Protein AF-0000000070361205 (afdb_homodimer)

Organism: Tetrahymena thermophila (strain SB210) (NCBI:txid312017)

Structure (mmCIF, N/CA/C/O backbone):
data_AF-0000000070361205-model_v1
#
loop_
_entity.id
_entity.type
_entity.pdbx_description
1 polymer 'TRAF-type zinc finger protein'
#
loop_
_atom_site.group_PDB
_atom_site.id
_atom_site.type_symbol
_atom_site.label_atom_id
_atom_site.label_alt_id
_atom_site.label_comp_id
_atom_site.label_asym_id
_atom_site.label_entity_id
_atom_site.label_seq_id
_atom_site.pdbx_PDB_ins_code
_atom_site.Cartn_x
_atom_site.Cartn_y
_atom_site.Cartn_z
_atom_site.occupancy
_atom_site.B_iso_or_equiv
_atom_site.auth_seq_id
_atom_site.auth_comp_id
_atom_site.auth_asym_id
_atom_site.auth_atom_id
_atom_site.pdbx_PDB_model_num
ATOM 1 N N . MET A 1 1 ? -2.641 -31.766 -10.156 1 40.12 1 MET A N 1
ATOM 2 C CA . MET A 1 1 ? -2.156 -31.125 -8.93 1 40.12 1 MET A CA 1
ATOM 3 C C . MET A 1 1 ? -1.84 -29.656 -9.172 1 40.12 1 MET A C 1
ATOM 5 O O . MET A 1 1 ? -1.052 -29.312 -10.062 1 40.12 1 MET A O 1
ATOM 9 N N . GLU A 1 2 ? -2.77 -28.844 -9.016 1 46.19 2 GLU A N 1
ATOM 10 C CA . GLU A 1 2 ? -2.561 -27.406 -9.242 1 46.19 2 GLU A CA 1
ATOM 11 C C . GLU A 1 2 ? -1.218 -26.953 -8.68 1 46.19 2 GLU A C 1
ATOM 13 O O . GLU A 1 2 ? -0.897 -27.234 -7.523 1 46.19 2 GLU A O 1
ATOM 18 N N . LEU A 1 3 ? -0.174 -26.969 -9.547 1 60.06 3 LEU A N 1
ATOM 19 C CA . LEU A 1 3 ? 1.204 -26.656 -9.172 1 60.06 3 LEU A CA 1
ATOM 20 C C . LEU A 1 3 ? 1.266 -25.438 -8.258 1 60.06 3 LEU A C 1
ATOM 22 O O . LEU A 1 3 ? 0.808 -24.359 -8.625 1 60.06 3 LEU A O 1
ATOM 26 N N . HIS A 1 4 ? 1.16 -25.766 -6.902 1 80.56 4 HIS A N 1
ATOM 27 C CA . HIS A 1 4 ? 1.252 -24.812 -5.805 1 80.56 4 HIS A CA 1
ATOM 28 C C . HIS A 1 4 ? 2.666 -24.25 -5.672 1 80.56 4 HIS A C 1
ATOM 30 O O . HIS A 1 4 ? 3.633 -25.016 -5.613 1 80.56 4 HIS A O 1
ATOM 36 N N . ILE A 1 5 ? 2.861 -23.047 -6.059 1 91.19 5 ILE A N 1
ATOM 37 C CA . ILE A 1 5 ? 4.141 -22.375 -5.836 1 91.19 5 ILE A CA 1
ATOM 38 C C . ILE A 1 5 ? 4.367 -22.188 -4.34 1 91.19 5 ILE A C 1
ATOM 40 O O . ILE A 1 5 ? 3.52 -21.625 -3.643 1 91.19 5 ILE A O 1
ATOM 44 N N . PRO A 1 6 ? 5.453 -22.828 -3.859 1 94.19 6 PRO A N 1
ATOM 45 C CA . PRO A 1 6 ? 5.742 -22.656 -2.434 1 94.19 6 PRO A CA 1
ATOM 46 C C . PRO A 1 6 ? 5.953 -21.188 -2.051 1 94.19 6 PRO A C 1
ATOM 48 O O . PRO A 1 6 ? 6.23 -20.359 -2.916 1 94.19 6 PRO A O 1
ATOM 51 N N . PRO A 1 7 ? 5.723 -20.922 -0.756 1 95.44 7 PRO A N 1
ATOM 52 C CA . PRO A 1 7 ? 6 -19.562 -0.292 1 95.44 7 PRO A CA 1
ATOM 53 C C . PRO A 1 7 ? 7.445 -19.141 -0.546 1 95.44 7 PRO A C 1
ATOM 55 O O . PRO A 1 7 ? 8.359 -19.969 -0.451 1 95.44 7 PRO A O 1
ATOM 58 N N . ILE A 1 8 ? 7.598 -17.938 -0.878 1 97.62 8 ILE A N 1
ATOM 59 C CA . ILE A 1 8 ? 8.922 -17.391 -1.169 1 97.62 8 ILE A CA 1
ATOM 60 C C . ILE A 1 8 ? 9.438 -16.625 0.044 1 97.62 8 ILE A C 1
ATOM 62 O O . ILE A 1 8 ? 8.922 -15.555 0.38 1 97.62 8 ILE A O 1
ATOM 66 N N . PRO A 1 9 ? 10.492 -17.062 0.649 1 97.38 9 PRO A N 1
ATOM 67 C CA . PRO A 1 9 ? 11 -16.391 1.85 1 97.38 9 PRO A CA 1
ATOM 68 C C . PRO A 1 9 ? 11.656 -15.047 1.543 1 97.38 9 PRO A C 1
ATOM 70 O O . PRO A 1 9 ? 12.07 -14.805 0.405 1 97.38 9 PRO A O 1
ATOM 73 N N . GLN A 1 10 ? 11.711 -14.25 2.559 1 97.38 10 GLN A N 1
ATOM 74 C CA . GLN A 1 10 ? 12.25 -12.898 2.453 1 97.38 10 GLN A CA 1
ATOM 75 C C . GLN A 1 10 ? 13.68 -12.922 1.905 1 97.38 10 GLN A C 1
ATOM 77 O O . GLN A 1 10 ? 14.07 -12.039 1.144 1 97.38 10 GLN A O 1
ATOM 82 N N . GLU A 1 11 ? 14.484 -13.945 2.176 1 96.88 11 GLU A N 1
ATOM 83 C CA . GLU A 1 11 ? 15.898 -14.055 1.81 1 96.88 11 GLU A CA 1
ATOM 84 C C . GLU A 1 11 ? 16.062 -14.195 0.301 1 96.88 11 GLU A C 1
ATOM 86 O O . GLU A 1 11 ? 17.156 -13.961 -0.234 1 96.88 11 GLU A O 1
ATOM 91 N N . ARG A 1 12 ? 14.992 -14.539 -0.393 1 98 12 ARG A N 1
ATOM 92 C CA . ARG A 1 12 ? 15.062 -14.766 -1.833 1 98 12 ARG A CA 1
ATOM 93 C C . ARG A 1 12 ? 14.617 -13.523 -2.604 1 98 12 ARG A C 1
ATOM 95 O O . ARG A 1 12 ? 14.672 -13.5 -3.836 1 98 12 ARG A O 1
ATOM 102 N N . LEU A 1 13 ? 14.203 -12.5 -1.848 1 98.12 13 LEU A N 1
ATOM 103 C CA . LEU A 1 13 ? 13.781 -11.258 -2.477 1 98.12 13 LEU A CA 1
ATOM 104 C C . LEU A 1 13 ? 14.977 -10.344 -2.736 1 98.12 13 LEU A C 1
ATOM 106 O O . LEU A 1 13 ? 15.875 -10.234 -1.898 1 98.12 13 LEU A O 1
ATOM 110 N N . VAL A 1 14 ? 15.008 -9.82 -3.953 1 98.06 14 VAL A N 1
ATOM 111 C CA . VAL A 1 14 ? 16.094 -8.945 -4.379 1 98.06 14 VAL A CA 1
ATOM 112 C C . VAL A 1 14 ? 15.555 -7.527 -4.59 1 98.06 14 VAL A C 1
ATOM 114 O O . VAL A 1 14 ? 14.609 -7.32 -5.352 1 98.06 14 VAL A O 1
ATOM 117 N N . GLY A 1 15 ? 16.141 -6.559 -3.945 1 95.94 15 GLY A N 1
ATOM 118 C CA . GLY A 1 15 ? 15.727 -5.164 -3.986 1 95.94 15 GLY A CA 1
ATOM 119 C C . GLY A 1 15 ? 16.109 -4.395 -2.734 1 95.94 15 GLY A C 1
ATOM 120 O O . GLY A 1 15 ? 17.031 -4.785 -2.012 1 95.94 15 GLY A O 1
ATOM 121 N N . ASP A 1 16 ? 15.469 -3.256 -2.551 1 95.31 16 ASP A N 1
ATOM 122 C CA . ASP A 1 16 ? 15.727 -2.453 -1.358 1 95.31 16 ASP A CA 1
ATOM 123 C C . ASP A 1 16 ? 15.297 -3.195 -0.095 1 95.31 16 ASP A C 1
ATOM 125 O O . ASP A 1 16 ? 14.133 -3.594 0.032 1 95.31 16 ASP A O 1
ATOM 129 N N . LYS A 1 17 ? 16.219 -3.348 0.811 1 96.06 17 LYS A N 1
ATOM 130 C CA . LYS A 1 17 ? 15.984 -4.141 2.014 1 96.06 17 LYS A CA 1
ATOM 131 C C . LYS A 1 17 ? 14.867 -3.531 2.859 1 96.06 17 LYS A C 1
ATOM 133 O O . LYS A 1 17 ? 14.055 -4.258 3.438 1 96.06 17 LYS A O 1
ATOM 138 N N . ASN A 1 18 ? 14.836 -2.238 2.945 1 95.81 18 ASN A N 1
ATOM 139 C CA . ASN A 1 18 ? 13.812 -1.572 3.74 1 95.81 18 ASN A CA 1
ATOM 140 C C . ASN A 1 18 ? 12.43 -1.726 3.111 1 95.81 18 ASN A C 1
ATOM 142 O O . ASN A 1 18 ? 11.43 -1.844 3.822 1 95.81 18 ASN A O 1
ATOM 146 N N . LEU A 1 19 ? 12.406 -1.704 1.869 1 96.94 19 LEU A N 1
ATOM 147 C CA . LEU A 1 19 ? 11.148 -1.921 1.151 1 96.94 19 LEU A CA 1
ATOM 148 C C . LEU A 1 19 ? 10.672 -3.359 1.318 1 96.94 19 LEU A C 1
ATOM 150 O O . LEU A 1 19 ? 9.484 -3.6 1.551 1 96.94 19 LEU A O 1
ATOM 154 N N . ILE A 1 20 ? 11.578 -4.316 1.223 1 97.56 20 ILE A N 1
ATOM 155 C CA . ILE A 1 20 ? 11.273 -5.742 1.325 1 97.56 20 ILE A CA 1
ATOM 156 C C . ILE A 1 20 ? 10.609 -6.031 2.67 1 97.56 20 ILE A C 1
ATOM 158 O O . ILE A 1 20 ? 9.641 -6.789 2.738 1 97.56 20 ILE A O 1
ATOM 162 N N . LYS A 1 21 ? 11 -5.371 3.68 1 97 21 LYS A N 1
ATOM 163 C CA . LYS A 1 21 ? 10.461 -5.578 5.02 1 97 21 LYS A CA 1
ATOM 164 C C . LYS A 1 21 ? 8.992 -5.176 5.09 1 97 21 LYS A C 1
ATOM 166 O O . LYS A 1 21 ? 8.258 -5.629 5.969 1 97 21 LYS A O 1
ATOM 171 N N . LYS A 1 22 ? 8.594 -4.344 4.145 1 96.44 22 LYS A N 1
ATOM 172 C CA . LYS A 1 22 ? 7.238 -3.805 4.191 1 96.44 22 LYS A CA 1
ATOM 173 C C . LYS A 1 22 ? 6.281 -4.652 3.359 1 96.44 22 LYS A C 1
ATOM 175 O O . LYS A 1 22 ? 5.062 -4.461 3.416 1 96.44 22 LYS A O 1
ATOM 180 N N . ILE A 1 23 ? 6.828 -5.617 2.592 1 97.25 23 ILE A N 1
ATOM 181 C CA . ILE A 1 23 ? 5.969 -6.324 1.646 1 97.25 23 ILE A CA 1
ATOM 182 C C . ILE A 1 23 ? 5.992 -7.82 1.951 1 97.25 23 ILE A C 1
ATOM 184 O O . ILE A 1 23 ? 5.953 -8.648 1.036 1 97.25 23 ILE A O 1
ATOM 188 N N . VAL A 1 24 ? 6.168 -8.172 3.129 1 97.75 24 VAL A N 1
ATOM 189 C CA . VAL A 1 24 ? 6.121 -9.562 3.578 1 97.75 24 VAL A CA 1
ATOM 190 C C . VAL A 1 24 ? 4.969 -9.75 4.562 1 97.75 24 VAL A C 1
ATOM 192 O O . VAL A 1 24 ? 4.664 -8.844 5.352 1 97.75 24 VAL A O 1
ATOM 195 N N . CYS A 1 25 ? 4.367 -10.844 4.48 1 96.75 25 CYS A N 1
ATOM 196 C CA . CYS A 1 25 ? 3.283 -11.195 5.391 1 96.75 25 CYS A CA 1
ATOM 197 C C . CYS A 1 25 ? 3.795 -11.336 6.82 1 96.75 25 CYS A C 1
ATOM 199 O O . CYS A 1 25 ? 4.746 -12.078 7.074 1 96.75 25 CYS A O 1
ATOM 201 N N . PRO A 1 26 ? 3.133 -10.68 7.734 1 95.25 26 PRO A N 1
ATOM 202 C CA . PRO A 1 26 ? 3.598 -10.742 9.125 1 95.25 26 PRO A CA 1
ATOM 203 C C . PRO A 1 26 ? 3.428 -12.133 9.734 1 95.25 26 PRO A C 1
ATOM 205 O O . PRO A 1 26 ? 4.059 -12.445 10.742 1 95.25 26 PRO A O 1
ATOM 208 N N . LEU A 1 27 ? 2.65 -12.953 9.25 1 94 27 LEU A N 1
ATOM 209 C CA . LEU A 1 27 ? 2.381 -14.266 9.828 1 94 27 LEU A CA 1
ATOM 210 C C . LEU A 1 27 ? 3.406 -15.289 9.352 1 94 27 LEU A C 1
ATOM 212 O O . LEU A 1 27 ? 3.932 -16.062 10.148 1 94 27 LEU A O 1
ATOM 216 N N . CYS A 1 28 ? 3.73 -15.336 8.094 1 95.12 28 CYS A N 1
ATOM 217 C CA . CYS A 1 28 ? 4.602 -16.375 7.562 1 95.12 28 CYS A CA 1
ATOM 218 C C . CYS A 1 28 ? 5.973 -15.812 7.207 1 95.12 28 CYS A C 1
ATOM 220 O O . CYS A 1 28 ? 6.906 -16.562 6.93 1 95.12 28 CYS A O 1
ATOM 222 N N . THR A 1 29 ? 6.125 -14.562 7.082 1 95.88 29 THR A N 1
ATOM 223 C CA . THR A 1 29 ? 7.367 -13.852 6.805 1 95.88 29 THR A CA 1
ATOM 224 C C . THR A 1 29 ? 7.82 -14.102 5.367 1 95.88 29 THR A C 1
ATOM 226 O O . THR A 1 29 ? 9.008 -14 5.062 1 95.88 29 THR A O 1
ATOM 229 N N . CYS A 1 30 ? 6.93 -14.445 4.461 1 97.88 30 CYS A N 1
ATOM 230 C CA . CYS A 1 30 ? 7.152 -14.586 3.025 1 97.88 30 CYS A CA 1
ATOM 231 C C . CYS A 1 30 ? 6.48 -13.453 2.26 1 97.88 30 CYS A C 1
ATOM 233 O O . CYS A 1 30 ? 5.633 -12.742 2.807 1 97.88 30 CYS A O 1
ATOM 235 N N . ILE A 1 31 ? 6.949 -13.32 1.034 1 97.88 31 ILE A N 1
ATOM 236 C CA . ILE A 1 31 ? 6.301 -12.328 0.186 1 97.88 31 ILE A CA 1
ATOM 237 C C . ILE A 1 31 ? 4.801 -12.617 0.108 1 97.88 31 ILE A C 1
ATOM 239 O O . ILE A 1 31 ? 4.391 -13.781 0.064 1 97.88 31 ILE A O 1
ATOM 243 N N . PHE A 1 32 ? 4.051 -11.547 0.081 1 97 32 PHE A N 1
ATOM 244 C CA . PHE A 1 32 ? 2.598 -11.695 0.065 1 97 32 PHE A CA 1
ATOM 245 C C . PHE A 1 32 ? 2.154 -12.578 -1.09 1 97 32 PHE A C 1
ATOM 247 O O . PHE A 1 32 ? 2.59 -12.391 -2.229 1 97 32 PHE A O 1
ATOM 254 N N . LYS A 1 33 ? 1.31 -13.539 -0.771 1 93.5 33 LYS A N 1
ATOM 255 C CA . LYS A 1 33 ? 0.659 -14.398 -1.758 1 93.5 33 LYS A CA 1
ATOM 256 C C . LYS A 1 33 ? -0.86 -14.328 -1.627 1 93.5 33 LYS A C 1
ATOM 258 O O . LYS A 1 33 ? -1.42 -14.75 -0.612 1 93.5 33 LYS A O 1
ATOM 263 N N . GLN A 1 34 ? -1.479 -13.789 -2.658 1 93.5 34 GLN A N 1
ATOM 264 C CA . GLN A 1 34 ? -2.926 -13.594 -2.637 1 93.5 34 GLN A CA 1
ATOM 265 C C . GLN A 1 34 ? -3.369 -12.898 -1.354 1 93.5 34 GLN A C 1
ATOM 267 O O . GLN A 1 34 ? -4.188 -13.43 -0.601 1 93.5 34 GLN A O 1
ATOM 272 N N . PRO A 1 35 ? -2.871 -11.734 -1.174 1 95.38 35 PRO A N 1
ATOM 273 C CA . PRO A 1 35 ? -3.115 -11.031 0.087 1 95.38 35 PRO A CA 1
ATOM 274 C C . PRO A 1 35 ? -4.562 -10.562 0.23 1 95.38 35 PRO A C 1
ATOM 276 O O . PRO A 1 35 ? -5.195 -10.188 -0.761 1 95.38 35 PRO A O 1
ATOM 279 N N . LEU A 1 36 ? -5.051 -10.625 1.433 1 94.38 36 LEU A N 1
ATOM 280 C CA . LEU A 1 36 ? -6.34 -10.047 1.814 1 94.38 36 LEU A CA 1
ATOM 281 C C . LEU A 1 36 ? -6.164 -9.008 2.916 1 94.38 36 LEU A C 1
ATOM 283 O O . LEU A 1 36 ? -5.238 -9.109 3.725 1 94.38 36 LEU A O 1
ATOM 287 N N . MET A 1 37 ? -7.07 -8.078 2.873 1 95.69 37 MET A N 1
ATOM 288 C CA . MET A 1 37 ? -6.953 -6.953 3.799 1 95.69 37 MET A CA 1
ATOM 289 C C . MET A 1 37 ? -8.172 -6.867 4.711 1 95.69 37 MET A C 1
ATOM 291 O O . MET A 1 37 ? -9.305 -7.059 4.262 1 95.69 37 MET A O 1
ATOM 295 N N . CYS A 1 38 ? -7.941 -6.617 5.914 1 94.19 38 CYS A N 1
ATOM 296 C CA . CYS A 1 38 ? -9.016 -6.348 6.871 1 94.19 38 CYS A CA 1
ATOM 297 C C . CYS A 1 38 ? -9.617 -4.969 6.637 1 94.19 38 CYS A C 1
ATOM 299 O O . CYS A 1 38 ? -8.891 -3.988 6.465 1 94.19 38 CYS A O 1
ATOM 301 N N . ASN A 1 39 ? -10.922 -4.855 6.691 1 92.5 39 ASN A N 1
ATOM 302 C CA . ASN A 1 39 ? -11.586 -3.578 6.441 1 92.5 39 ASN A CA 1
ATOM 303 C C . ASN A 1 39 ? -11.539 -2.672 7.668 1 92.5 39 ASN A C 1
ATOM 305 O O . ASN A 1 39 ? -11.844 -1.48 7.578 1 92.5 39 ASN A O 1
ATOM 309 N N . LYS A 1 40 ? -11.094 -3.197 8.781 1 92.94 40 LYS A N 1
ATOM 310 C CA . LYS A 1 40 ? -11.055 -2.434 10.023 1 92.94 40 LYS A CA 1
ATOM 311 C C . LYS A 1 40 ? -9.664 -1.862 10.281 1 92.94 40 LYS A C 1
ATOM 313 O O . LYS A 1 40 ? -9.492 -0.645 10.367 1 92.94 40 LYS A O 1
ATOM 318 N N . CYS A 1 41 ? -8.664 -2.709 10.266 1 94.81 41 CYS A N 1
ATOM 319 C CA . CYS A 1 41 ? -7.316 -2.242 10.57 1 94.81 41 CYS A CA 1
ATOM 320 C C . CYS A 1 41 ? -6.523 -2 9.289 1 94.81 41 CYS A C 1
ATOM 322 O O . CYS A 1 41 ? -5.449 -1.398 9.328 1 94.81 41 CYS A O 1
ATOM 324 N N . MET A 1 42 ? -6.938 -2.523 8.211 1 95.69 42 MET A N 1
ATOM 325 C CA . MET A 1 42 ? -6.371 -2.324 6.879 1 95.69 42 MET A CA 1
ATOM 326 C C . MET A 1 42 ? -5.023 -3.021 6.75 1 95.69 42 MET A C 1
ATOM 328 O O . MET A 1 42 ? -4.238 -2.707 5.852 1 95.69 42 MET A O 1
ATOM 332 N N . ASN A 1 43 ? -4.805 -3.998 7.633 1 95.75 43 ASN A N 1
ATOM 333 C CA . ASN A 1 43 ? -3.623 -4.848 7.504 1 95.75 43 ASN A CA 1
ATOM 334 C C . ASN A 1 43 ? -3.879 -6.023 6.566 1 95.75 43 ASN A C 1
ATOM 336 O O . ASN A 1 43 ? -5.027 -6.41 6.352 1 95.75 43 ASN A O 1
ATOM 340 N N . MET A 1 44 ? -2.797 -6.551 6.086 1 96.25 44 MET A N 1
ATOM 341 C CA . MET A 1 44 ? -2.934 -7.594 5.074 1 96.25 44 MET A CA 1
ATOM 342 C C . MET A 1 44 ? -2.191 -8.859 5.496 1 96.25 44 MET A C 1
ATOM 344 O O . MET A 1 44 ? -1.184 -8.789 6.199 1 96.25 44 MET A O 1
ATOM 348 N N . TRP A 1 45 ? -2.721 -10.008 5.059 1 95.62 45 TRP A N 1
ATOM 349 C CA . TRP A 1 45 ? -2.113 -11.32 5.25 1 95.62 45 TRP A CA 1
ATOM 350 C C . TRP A 1 45 ? -2.359 -12.211 4.039 1 95.62 45 TRP A C 1
ATOM 352 O O . TRP A 1 45 ? -3.311 -12 3.283 1 95.62 45 TRP A O 1
ATOM 362 N N . CYS A 1 46 ? -1.503 -13.172 3.912 1 94.75 46 CYS A N 1
ATOM 363 C CA . CYS A 1 46 ? -1.735 -14.141 2.846 1 94.75 46 CYS A CA 1
ATOM 364 C C . CYS A 1 46 ? -3.037 -14.898 3.074 1 94.75 46 CYS A C 1
ATOM 366 O O . CYS A 1 46 ? -3.377 -15.227 4.211 1 94.75 46 CYS A O 1
ATOM 368 N N . LEU A 1 47 ? -3.682 -15.195 2.021 1 91.5 47 LEU A N 1
ATOM 369 C CA . LEU A 1 47 ? -4.887 -16.016 2.094 1 91.5 47 LEU A CA 1
ATOM 370 C C . LEU A 1 47 ? -4.609 -17.328 2.807 1 91.5 47 LEU A C 1
ATOM 372 O O . LEU A 1 47 ? -5.383 -17.75 3.672 1 91.5 47 LEU A O 1
ATOM 376 N N . SER A 1 48 ? -3.496 -17.953 2.432 1 89.62 48 SER A N 1
ATOM 377 C CA . SER A 1 48 ? -3.133 -19.234 3.012 1 89.62 48 SER A CA 1
ATOM 378 C C . SER A 1 48 ? -2.889 -19.125 4.512 1 89.62 48 SER A C 1
ATOM 380 O O . SER A 1 48 ? -3.184 -20.047 5.27 1 89.62 48 SER A O 1
ATOM 382 N N . CYS A 1 49 ? -2.375 -18.031 4.953 1 91.88 49 CYS A N 1
ATOM 383 C CA . CYS A 1 49 ? -2.09 -17.812 6.367 1 91.88 49 CYS A CA 1
ATOM 384 C C . CYS A 1 49 ? -3.373 -17.578 7.156 1 91.88 49 CYS A C 1
ATOM 386 O O . CYS A 1 49 ? -3.479 -17.969 8.312 1 91.88 49 CYS A O 1
ATOM 388 N N . LEU A 1 50 ? -4.324 -16.938 6.52 1 89.19 50 LEU A N 1
ATOM 389 C CA . LEU A 1 50 ? -5.598 -16.672 7.176 1 89.19 50 LEU A CA 1
ATOM 390 C C . LEU A 1 50 ? -6.426 -17.938 7.309 1 89.19 50 LEU A C 1
ATOM 392 O O . LEU A 1 50 ? -7.207 -18.078 8.258 1 89.19 50 LEU A O 1
ATOM 396 N N . LYS A 1 51 ? -6.266 -18.797 6.367 1 84.19 51 LYS A N 1
ATOM 397 C CA . LYS A 1 51 ? -6.996 -20.062 6.406 1 84.19 51 LYS A CA 1
ATOM 398 C C . LYS A 1 51 ? -6.426 -21 7.473 1 84.19 51 LYS A C 1
ATOM 400 O O . LYS A 1 51 ? -7.164 -21.766 8.094 1 84.19 51 LYS A O 1
ATOM 405 N N . ASP A 1 52 ? -5.074 -21.125 7.488 1 72.62 52 ASP A N 1
ATOM 406 C CA . ASP A 1 52 ? -4.43 -21.969 8.484 1 72.62 52 ASP A CA 1
ATOM 407 C C . ASP A 1 52 ? -4.828 -21.562 9.898 1 72.62 52 ASP A C 1
ATOM 409 O O . ASP A 1 52 ? -5.055 -22.406 10.766 1 72.62 52 ASP A O 1
ATOM 413 N N . ASP A 1 53 ? -4.484 -20.484 10.195 1 59.38 53 ASP A N 1
ATOM 414 C CA . ASP A 1 53 ? -4.785 -20.031 11.547 1 59.38 53 ASP A CA 1
ATOM 415 C C . ASP A 1 53 ? -6.277 -20.141 11.844 1 59.38 53 ASP A C 1
ATOM 417 O O . ASP A 1 53 ? -6.668 -20.578 12.93 1 59.38 53 ASP A O 1
ATOM 421 N N . TYR A 1 54 ? -7.277 -19.297 11.594 1 50.94 54 TYR A N 1
ATOM 422 C CA . TYR A 1 54 ? -8.602 -19.281 12.211 1 50.94 54 TYR A CA 1
ATOM 423 C C . TYR A 1 54 ? -9.672 -19.672 11.203 1 50.94 54 TYR A C 1
ATOM 425 O O . TYR A 1 54 ? -10.086 -18.859 10.375 1 50.94 54 TYR A O 1
ATOM 433 N N . PHE A 1 55 ? -9.547 -20.844 10.484 1 51.41 55 PHE A N 1
ATOM 434 C CA . PHE A 1 55 ? -10.758 -21.297 9.82 1 51.41 55 PHE A CA 1
ATOM 435 C C . PHE A 1 55 ? -12 -20.703 10.484 1 51.41 55 PHE A C 1
ATOM 437 O O . PHE A 1 55 ? -13.117 -20.953 10.047 1 51.41 55 PHE A O 1
ATOM 444 N N . VAL A 1 56 ? -11.938 -20.781 11.781 1 50.34 56 VAL A N 1
ATOM 445 C CA . VAL A 1 56 ? -13.266 -20.344 12.203 1 50.34 56 VAL A CA 1
ATOM 446 C C . VAL A 1 56 ? -13.586 -18.984 11.602 1 50.34 56 VAL A C 1
ATOM 448 O O . VAL A 1 56 ? -12.688 -18.281 11.117 1 50.34 56 VAL A O 1
ATOM 451 N N . GLU A 1 57 ? -14.469 -18.125 11.828 1 53.53 57 GLU A N 1
ATOM 452 C CA . GLU A 1 57 ? -15.086 -16.891 11.375 1 53.53 57 GLU A CA 1
ATOM 453 C C . GLU A 1 57 ? -14.055 -15.961 10.727 1 53.53 57 GLU A C 1
ATOM 455 O O . GLU A 1 57 ? -12.898 -15.922 11.148 1 53.53 57 GLU A O 1
ATOM 460 N N . GLN A 1 58 ? -13.883 -15.836 9.234 1 61.06 58 GLN A N 1
ATOM 461 C CA . GLN A 1 58 ? -13.203 -14.734 8.555 1 61.06 58 GLN A CA 1
ATOM 462 C C . GLN A 1 58 ? -12.703 -13.695 9.562 1 61.06 58 GLN A C 1
ATOM 464 O O . GLN A 1 58 ? -13.312 -12.641 9.719 1 61.06 58 GLN A O 1
ATOM 469 N N . SER A 1 59 ? -11.609 -14.148 10.336 1 80.06 59 SER A N 1
ATOM 470 C CA . SER A 1 59 ? -11.203 -13.297 11.445 1 80.06 59 SER A CA 1
ATOM 471 C C . SER A 1 59 ? -9.906 -12.562 11.133 1 80.06 59 SER A C 1
ATOM 473 O O . SER A 1 59 ? -9.086 -13.047 10.352 1 80.06 59 SER A O 1
ATOM 475 N N . CYS A 1 60 ? -9.664 -11.461 11.445 1 89.69 60 CYS A N 1
ATOM 476 C CA . CYS A 1 60 ? -8.469 -10.625 11.422 1 89.69 60 CYS A CA 1
ATOM 477 C C . CYS A 1 60 ? -7.488 -11.031 12.508 1 89.69 60 CYS A C 1
ATOM 479 O O . CYS A 1 60 ? -7.844 -11.07 13.688 1 89.69 60 CYS A O 1
ATOM 481 N N . PRO A 1 61 ? -6.246 -11.469 12.234 1 90.62 61 PRO A N 1
ATOM 482 C CA . PRO A 1 61 ? -5.246 -11.852 13.234 1 90.62 61 PRO A CA 1
ATOM 483 C C . PRO A 1 61 ? -5.133 -10.828 14.367 1 90.62 61 PRO A C 1
ATOM 485 O O . PRO A 1 61 ? -4.672 -11.172 15.461 1 90.62 61 PRO A O 1
ATOM 488 N N . ARG A 1 62 ? -5.539 -9.633 14.156 1 91.5 62 ARG A N 1
ATOM 489 C CA . ARG A 1 62 ? -5.5 -8.594 15.18 1 91.5 62 ARG A CA 1
ATOM 490 C C . ARG A 1 62 ? -6.789 -8.578 15.992 1 91.5 62 ARG A C 1
ATOM 492 O O . ARG A 1 62 ? -6.98 -7.715 16.859 1 91.5 62 ARG A O 1
ATOM 499 N N . LYS A 1 63 ? -7.793 -9.453 15.656 1 89 63 LYS A N 1
ATOM 500 C CA . LYS A 1 63 ? -9.023 -9.672 16.406 1 89 63 LYS A CA 1
ATOM 501 C C . LYS A 1 63 ? -9.969 -8.484 16.281 1 89 63 LYS A C 1
ATOM 503 O O . LYS A 1 63 ? -10.594 -8.07 17.25 1 89 63 LYS A O 1
ATOM 508 N N . CYS A 1 64 ? -9.953 -7.945 15.125 1 89.69 64 CYS A N 1
ATOM 509 C CA . CYS A 1 64 ? -10.945 -6.918 14.844 1 89.69 64 CYS A CA 1
ATOM 510 C C . CYS A 1 64 ? -12.352 -7.504 14.859 1 89.69 64 CYS A C 1
ATOM 512 O O . CYS A 1 64 ? -12.547 -8.68 14.555 1 89.69 64 CYS A O 1
ATOM 514 N N . GLU A 1 65 ? -13.328 -6.676 15.227 1 88.25 65 GLU A N 1
ATOM 515 C CA . GLU A 1 65 ? -14.719 -7.117 15.281 1 88.25 65 GLU A CA 1
ATOM 516 C C . GLU A 1 65 ? -15.438 -6.832 13.961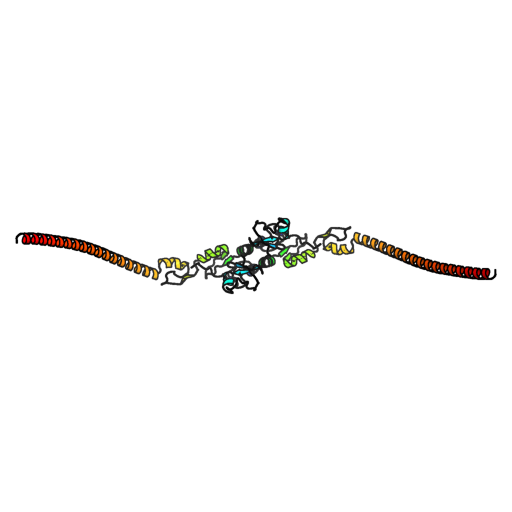 1 88.25 65 GLU A C 1
ATOM 518 O O . GLU A 1 65 ? -15.188 -5.805 13.328 1 88.25 65 GLU A O 1
ATOM 523 N N . ASN A 1 66 ? -16.375 -7.699 13.516 1 88.75 66 ASN A N 1
ATOM 524 C CA . ASN A 1 66 ? -17.188 -7.516 12.312 1 88.75 66 ASN A CA 1
ATOM 525 C C . ASN A 1 66 ? -16.328 -7.25 11.086 1 88.75 66 ASN A C 1
ATOM 527 O O . ASN A 1 66 ? -16.547 -6.273 10.367 1 88.75 66 ASN A O 1
ATOM 531 N N . VAL A 1 67 ? -15.383 -8.148 10.914 1 89.25 67 VAL A N 1
ATOM 532 C CA . VAL A 1 67 ? -14.359 -7.965 9.891 1 89.25 67 VAL A CA 1
ATOM 533 C C . VAL A 1 67 ? -14.883 -8.469 8.539 1 89.25 67 VAL A C 1
ATOM 535 O O . VAL A 1 67 ? -15.586 -9.477 8.477 1 89.25 67 VAL A O 1
ATOM 538 N N . GLN A 1 68 ? -14.594 -7.684 7.547 1 89.69 68 GLN A N 1
ATOM 539 C CA . GLN A 1 68 ? -14.664 -8.117 6.156 1 89.69 68 GLN A CA 1
ATOM 540 C C . GLN A 1 68 ? -13.289 -8.109 5.504 1 89.69 68 GLN A C 1
ATOM 542 O O . GLN A 1 68 ? -12.5 -7.188 5.715 1 89.69 68 GLN A O 1
ATOM 547 N N . LEU A 1 69 ? -13.047 -9.18 4.824 1 90.62 69 LEU A N 1
ATOM 548 C CA . LEU A 1 69 ? -11.773 -9.25 4.113 1 90.62 69 LEU A CA 1
ATOM 549 C C . LEU A 1 69 ? -11.914 -8.711 2.693 1 90.62 69 LEU A C 1
ATOM 551 O O . LEU A 1 69 ? -12.805 -9.125 1.948 1 90.62 69 LEU A O 1
ATOM 555 N N . LEU A 1 70 ? -11.023 -7.766 2.477 1 92.88 70 LEU A N 1
ATOM 556 C CA . LEU A 1 70 ? -11.047 -7.094 1.182 1 92.88 70 LEU A CA 1
ATOM 557 C C . LEU A 1 70 ? -9.836 -7.5 0.343 1 92.88 70 LEU A C 1
ATOM 559 O O . LEU A 1 70 ? -8.867 -8.047 0.87 1 92.88 70 LEU A O 1
ATOM 563 N N . GLN A 1 71 ? -9.969 -7.223 -0.931 1 93.62 71 GLN A N 1
ATOM 564 C CA . GLN A 1 71 ? -8.805 -7.387 -1.8 1 93.62 71 GLN A CA 1
ATOM 565 C C . GLN A 1 71 ? -7.727 -6.359 -1.475 1 93.62 71 GLN A C 1
ATOM 567 O O . GLN A 1 71 ? -8.023 -5.273 -0.978 1 93.62 71 GLN A O 1
ATOM 572 N N . SER A 1 72 ? -6.535 -6.746 -1.752 1 95.12 72 SER A N 1
ATOM 573 C CA . SER A 1 72 ? -5.43 -5.824 -1.516 1 95.12 72 SER A CA 1
ATOM 574 C C . SER A 1 72 ? -5.461 -4.66 -2.5 1 95.12 72 SER A C 1
ATOM 576 O O . SER A 1 72 ? -5.906 -4.816 -3.639 1 95.12 72 SER A O 1
ATOM 578 N N . PRO A 1 73 ? -5.008 -3.564 -2.055 1 96.25 73 PRO A N 1
ATOM 579 C CA . PRO A 1 73 ? -4.961 -2.422 -2.969 1 96.25 73 PRO A CA 1
ATOM 580 C C . PRO A 1 73 ? -3.941 -2.604 -4.09 1 96.25 73 PRO A C 1
ATOM 582 O O . PRO A 1 73 ? -2.957 -3.328 -3.924 1 96.25 73 PRO A O 1
ATOM 585 N N . PRO A 1 74 ? -4.199 -1.911 -5.184 1 95.88 74 PRO A N 1
ATOM 586 C CA . PRO A 1 74 ? -3.238 -1.947 -6.289 1 95.88 74 PRO A CA 1
ATOM 587 C C . PRO A 1 74 ? -1.847 -1.472 -5.879 1 95.88 74 PRO A C 1
ATOM 589 O O . PRO A 1 74 ? -0.847 -1.909 -6.453 1 95.88 74 PRO A O 1
ATOM 592 N N . LEU A 1 75 ? -1.801 -0.663 -4.949 1 96.25 75 LEU A N 1
ATOM 593 C CA . LEU A 1 75 ? -0.522 -0.155 -4.465 1 96.25 75 LEU A CA 1
ATOM 594 C C . LEU A 1 75 ? 0.413 -1.301 -4.094 1 96.25 75 LEU A C 1
ATOM 596 O O . LEU A 1 75 ? 1.617 -1.233 -4.352 1 96.25 75 LEU A O 1
ATOM 600 N N . LEU A 1 76 ? -0.082 -2.318 -3.443 1 97.12 76 LEU A N 1
ATOM 601 C CA . LEU A 1 76 ? 0.755 -3.457 -3.086 1 97.12 76 LEU A CA 1
ATOM 602 C C . LEU A 1 76 ? 1.373 -4.09 -4.328 1 97.12 76 LEU A C 1
ATOM 604 O O . LEU A 1 76 ? 2.574 -4.367 -4.359 1 97.12 76 LEU A O 1
ATOM 608 N N . ASN A 1 77 ? 0.555 -4.305 -5.312 1 95.25 77 ASN A N 1
ATOM 609 C CA . ASN A 1 77 ? 1.062 -4.867 -6.562 1 95.25 77 ASN A CA 1
ATOM 610 C C . ASN A 1 77 ? 2.111 -3.957 -7.195 1 95.25 77 ASN A C 1
ATOM 612 O O . ASN A 1 77 ? 3.092 -4.438 -7.77 1 95.25 77 ASN A O 1
ATOM 616 N N . ASP A 1 78 ? 1.799 -2.68 -7.121 1 96.12 78 ASP A N 1
ATOM 617 C CA . ASP A 1 78 ? 2.758 -1.717 -7.652 1 96.12 78 ASP A CA 1
ATOM 618 C C . ASP A 1 78 ? 4.117 -1.857 -6.969 1 96.12 78 ASP A C 1
ATOM 620 O O . ASP A 1 78 ? 5.156 -1.854 -7.629 1 96.12 78 ASP A O 1
ATOM 624 N N . ILE A 1 79 ? 4.102 -2.002 -5.703 1 96.88 79 ILE A N 1
ATOM 625 C CA . ILE A 1 79 ? 5.328 -2.102 -4.922 1 96.88 79 ILE A CA 1
ATOM 626 C C . ILE A 1 79 ? 6.012 -3.438 -5.199 1 96.88 79 ILE A C 1
ATOM 628 O O . ILE A 1 79 ? 7.234 -3.496 -5.359 1 96.88 79 ILE A O 1
ATOM 632 N N . LEU A 1 80 ? 5.215 -4.438 -5.281 1 96.88 80 LEU A N 1
ATOM 633 C CA . LEU A 1 80 ? 5.758 -5.766 -5.555 1 96.88 80 LEU A CA 1
ATOM 634 C C . LEU A 1 80 ? 6.465 -5.797 -6.906 1 96.88 80 LEU A C 1
ATOM 636 O O . LEU A 1 80 ? 7.43 -6.543 -7.09 1 96.88 80 LEU A O 1
ATOM 640 N N . SER A 1 81 ? 5.988 -5.012 -7.809 1 96.88 81 SER A N 1
ATOM 641 C CA . SER A 1 81 ? 6.578 -4.973 -9.141 1 96.88 81 SER A CA 1
ATOM 642 C C . SER A 1 81 ? 7.992 -4.398 -9.109 1 96.88 81 SER A C 1
ATOM 644 O O . SER A 1 81 ? 8.742 -4.527 -10.078 1 96.88 81 SER A O 1
ATOM 646 N N . LEU A 1 82 ? 8.367 -3.783 -8.008 1 96.69 82 LEU A N 1
ATOM 647 C CA . LEU A 1 82 ? 9.68 -3.158 -7.887 1 96.69 82 LEU A CA 1
ATOM 648 C C . LEU A 1 82 ? 10.703 -4.141 -7.32 1 96.69 82 LEU A C 1
ATOM 650 O O . LEU A 1 82 ? 11.891 -3.826 -7.227 1 96.69 82 LEU A O 1
ATOM 654 N N . ILE A 1 83 ? 10.258 -5.371 -6.938 1 97.38 83 ILE A N 1
ATOM 655 C CA . ILE A 1 83 ? 11.117 -6.371 -6.305 1 97.38 83 ILE A CA 1
ATOM 656 C C . ILE A 1 83 ? 11.297 -7.559 -7.246 1 97.38 83 ILE A C 1
ATOM 658 O O . ILE A 1 83 ? 10.453 -7.816 -8.102 1 97.38 83 ILE A O 1
ATOM 662 N N . ASN A 1 84 ? 12.398 -8.18 -7.133 1 98.5 84 ASN A N 1
ATOM 663 C CA . ASN A 1 84 ? 12.672 -9.406 -7.871 1 98.5 84 ASN A CA 1
ATOM 664 C C . ASN A 1 84 ? 12.805 -10.602 -6.938 1 98.5 84 ASN A C 1
ATOM 666 O O . ASN A 1 84 ? 12.93 -10.438 -5.723 1 98.5 84 ASN A O 1
ATOM 670 N N . ILE A 1 85 ? 12.703 -11.734 -7.539 1 98.5 85 ILE A N 1
ATOM 671 C CA . ILE A 1 85 ? 12.758 -12.977 -6.777 1 98.5 85 ILE A CA 1
ATOM 672 C C . ILE A 1 85 ? 13.875 -13.867 -7.32 1 98.5 85 ILE A C 1
ATOM 674 O O . ILE A 1 85 ? 13.93 -14.141 -8.523 1 98.5 85 ILE A O 1
ATOM 678 N N . GLN A 1 86 ? 14.75 -14.297 -6.488 1 98.5 86 GLN A N 1
ATOM 679 C CA . GLN A 1 86 ? 15.688 -15.367 -6.801 1 98.5 86 GLN A CA 1
ATOM 680 C C . GLN A 1 86 ? 15.031 -16.734 -6.668 1 98.5 86 GLN A C 1
ATOM 682 O O . GLN A 1 86 ? 14.406 -17.031 -5.648 1 98.5 86 GLN A O 1
ATOM 687 N N . CYS A 1 87 ? 15.18 -17.5 -7.711 1 98.25 87 CYS A N 1
ATOM 688 C CA . CYS A 1 87 ? 14.508 -18.797 -7.734 1 98.25 87 CYS A CA 1
ATOM 689 C C . CYS A 1 87 ? 14.812 -19.578 -6.473 1 98.25 87 CYS A C 1
ATOM 691 O O . CYS A 1 87 ? 15.961 -19.641 -6.035 1 98.25 87 CYS A O 1
ATOM 693 N N . ILE A 1 88 ? 13.836 -20.25 -5.953 1 96.94 88 ILE A N 1
ATOM 694 C CA . ILE A 1 88 ? 13.984 -20.953 -4.684 1 96.94 88 ILE A CA 1
ATOM 695 C C . ILE A 1 88 ? 14.586 -22.344 -4.922 1 96.94 88 ILE A C 1
ATOM 697 O O . ILE A 1 88 ? 15.023 -23 -3.977 1 96.94 88 ILE A O 1
ATOM 701 N N . ASN A 1 89 ? 14.469 -22.781 -6.113 1 96.44 89 ASN A N 1
ATOM 702 C CA . ASN A 1 89 ? 15.023 -24.094 -6.406 1 96.44 89 ASN A CA 1
ATOM 703 C C . ASN A 1 89 ? 16.547 -24.094 -6.293 1 96.44 89 ASN A C 1
ATOM 705 O O . ASN A 1 89 ? 17.219 -23.219 -6.848 1 96.44 89 ASN A O 1
ATOM 709 N N . LYS A 1 90 ? 16.938 -25.125 -5.691 1 92.12 90 LYS A N 1
ATOM 710 C CA . LYS A 1 90 ? 18.375 -25.219 -5.449 1 92.12 90 LYS A CA 1
ATOM 711 C C . LYS A 1 90 ? 19.156 -25.234 -6.758 1 92.12 90 LYS A C 1
ATOM 713 O O . LYS A 1 90 ? 18.75 -25.875 -7.727 1 92.12 90 LYS A O 1
ATOM 718 N N . LEU A 1 91 ? 20.203 -24.562 -6.898 1 93.25 91 LEU A N 1
ATOM 719 C CA . LEU A 1 91 ? 21.172 -24.547 -7.988 1 93.25 91 LEU A CA 1
ATOM 720 C C . LEU A 1 91 ? 20.656 -23.734 -9.172 1 93.25 91 LEU A C 1
ATOM 722 O O . LEU A 1 91 ? 21.312 -23.672 -10.219 1 93.25 91 LEU A O 1
ATOM 726 N N . CYS A 1 92 ? 19.469 -23.203 -9.039 1 97.62 92 CYS A N 1
ATOM 727 C CA . CYS A 1 92 ? 19 -22.297 -10.086 1 97.62 92 CYS A CA 1
ATOM 728 C C . CYS A 1 92 ? 19.469 -20.875 -9.828 1 97.62 92 CYS A C 1
ATOM 730 O O . CYS A 1 92 ? 19.172 -20.297 -8.781 1 97.62 92 CYS A O 1
ATOM 732 N N . PRO A 1 93 ? 20.172 -20.266 -10.719 1 97.12 93 PRO A N 1
ATOM 733 C CA . PRO A 1 93 ? 20.703 -18.906 -10.508 1 97.12 93 PRO A CA 1
ATOM 734 C C . PRO A 1 93 ? 19.766 -17.812 -11 1 97.12 93 PRO A C 1
ATOM 736 O O . PRO A 1 93 ? 20.078 -16.625 -10.883 1 97.12 93 PRO A O 1
ATOM 739 N N . GLU A 1 94 ? 18.609 -18.094 -11.469 1 98.12 94 GLU A N 1
ATOM 740 C CA . GLU A 1 94 ? 17.75 -17.141 -12.156 1 98.12 94 GLU A CA 1
ATOM 741 C C . GLU A 1 94 ? 17.094 -16.188 -11.18 1 98.12 94 GLU A C 1
ATOM 743 O O . GLU A 1 94 ? 16.703 -16.578 -10.078 1 98.12 94 GLU A O 1
ATOM 748 N N . VAL A 1 95 ? 17.047 -14.891 -11.547 1 98.69 95 VAL A N 1
ATOM 749 C CA . VAL A 1 95 ? 16.312 -13.844 -10.852 1 98.69 95 VAL A CA 1
ATOM 750 C C . VAL A 1 95 ? 15.203 -13.297 -11.75 1 98.69 95 VAL A C 1
ATOM 752 O O . VAL A 1 95 ? 15.453 -12.93 -12.898 1 98.69 95 VAL A O 1
ATOM 755 N N . LYS A 1 96 ? 13.992 -13.328 -11.305 1 98.56 96 LYS A N 1
ATOM 756 C CA . LYS A 1 96 ? 12.836 -12.922 -12.094 1 98.56 96 LYS A CA 1
ATOM 757 C C . LYS A 1 96 ? 12.016 -11.867 -11.359 1 98.56 96 LYS A C 1
ATOM 759 O O . LYS A 1 96 ? 12.109 -11.742 -10.141 1 98.56 96 LYS A O 1
ATOM 764 N N . THR A 1 97 ? 11.227 -11.117 -12.102 1 97.81 97 THR A N 1
ATOM 765 C CA . THR A 1 97 ? 10.234 -10.242 -11.492 1 97.81 97 THR A CA 1
ATOM 766 C C . THR A 1 97 ? 9.133 -11.055 -10.812 1 97.81 97 THR A C 1
ATOM 768 O O . THR A 1 97 ? 8.977 -12.242 -11.094 1 97.81 97 THR A O 1
ATOM 771 N N . VAL A 1 98 ? 8.484 -10.438 -9.961 1 96.56 98 VAL A N 1
ATOM 772 C CA . VAL A 1 98 ? 7.395 -11.102 -9.258 1 96.56 98 VAL A CA 1
ATOM 773 C C . VAL A 1 98 ? 6.379 -11.633 -10.266 1 96.56 98 VAL A C 1
ATOM 775 O O . VAL A 1 98 ? 5.859 -12.742 -10.102 1 96.56 98 VAL A O 1
ATOM 778 N N . GLU A 1 99 ? 6.102 -10.906 -11.312 1 94.88 99 GLU A N 1
ATOM 779 C CA . GLU A 1 99 ? 5.121 -11.281 -12.328 1 94.88 99 GLU A CA 1
ATOM 780 C C . GLU A 1 99 ? 5.574 -12.508 -13.109 1 94.88 99 GLU A C 1
ATOM 782 O O . GLU A 1 99 ? 4.758 -13.367 -13.453 1 94.88 99 GLU A O 1
ATOM 787 N N . GLU A 1 100 ? 6.832 -12.68 -13.289 1 96.94 100 GLU A N 1
ATOM 788 C CA . GLU A 1 100 ? 7.371 -13.734 -14.133 1 96.94 100 GLU A CA 1
ATOM 789 C C . GLU A 1 100 ? 7.711 -14.977 -13.32 1 96.94 100 GLU A C 1
ATOM 791 O O . GLU A 1 100 ? 7.922 -16.062 -13.875 1 96.94 100 GLU A O 1
ATOM 796 N N . TYR A 1 101 ? 7.738 -14.781 -12.133 1 97.31 101 TYR A N 1
ATOM 797 C CA . TYR A 1 101 ? 8.305 -15.836 -11.297 1 97.31 101 TYR A CA 1
ATOM 798 C C . TYR A 1 101 ? 7.461 -17.109 -11.367 1 97.31 101 TYR A C 1
ATOM 800 O O . TYR A 1 101 ? 8 -18.219 -11.414 1 97.31 101 TYR A O 1
ATOM 808 N N . SER A 1 102 ? 6.164 -16.969 -11.289 1 94.5 102 SER A N 1
ATOM 809 C CA . SER A 1 102 ? 5.285 -18.125 -11.312 1 94.5 102 SER A CA 1
ATOM 810 C C . SER A 1 102 ? 5.57 -19.016 -12.516 1 94.5 102 SER A C 1
ATOM 812 O O . SER A 1 102 ? 5.707 -20.234 -12.383 1 94.5 102 SER A O 1
ATOM 814 N N . GLN A 1 103 ? 5.656 -18.453 -13.664 1 95.88 103 GLN A N 1
ATOM 815 C CA . GLN A 1 103 ? 5.953 -19.219 -14.875 1 95.88 103 GLN A CA 1
ATOM 816 C C . GLN A 1 103 ? 7.348 -19.844 -14.805 1 95.88 103 GLN A C 1
ATOM 818 O O . GLN A 1 103 ? 7.531 -21 -15.164 1 95.88 103 GLN A O 1
ATOM 823 N N . HIS A 1 104 ? 8.289 -19.047 -14.375 1 97.44 104 HIS A N 1
ATOM 824 C CA . HIS A 1 104 ? 9.633 -19.594 -14.234 1 97.44 104 HIS A CA 1
ATOM 825 C C . HIS A 1 104 ? 9.648 -20.812 -13.312 1 97.44 104 HIS A C 1
ATOM 827 O O . HIS A 1 104 ? 10.25 -21.828 -13.633 1 97.44 104 HIS A O 1
ATOM 833 N N . TYR A 1 105 ? 8.961 -20.594 -12.18 1 96.88 105 TYR A N 1
ATOM 834 C CA . TYR A 1 105 ? 8.969 -21.672 -11.195 1 96.88 105 TYR A CA 1
ATOM 835 C C . TYR A 1 105 ? 8.484 -22.984 -11.82 1 96.88 105 TYR A C 1
ATOM 837 O O . TYR A 1 105 ? 9.094 -24.031 -11.633 1 96.88 105 TYR A O 1
ATOM 845 N N . LEU A 1 106 ? 7.426 -22.922 -12.547 1 93.5 106 LEU A N 1
ATOM 846 C CA . LEU A 1 106 ? 6.805 -24.109 -13.148 1 93.5 106 LEU A CA 1
ATOM 847 C C . LEU A 1 106 ? 7.723 -24.719 -14.195 1 93.5 106 LEU A C 1
ATOM 849 O O . LEU A 1 106 ? 7.777 -25.953 -14.336 1 93.5 106 LEU A O 1
ATOM 853 N N . ASP A 1 107 ? 8.539 -23.922 -14.773 1 95.12 107 ASP A N 1
ATOM 854 C CA . ASP A 1 107 ? 9.367 -24.391 -15.883 1 95.12 107 ASP A CA 1
ATOM 855 C C . ASP A 1 107 ? 10.828 -24.531 -15.461 1 95.12 107 ASP A C 1
ATOM 857 O O . ASP A 1 107 ? 11.688 -24.828 -16.297 1 95.12 107 ASP A O 1
ATOM 861 N N . CYS A 1 108 ? 11.125 -24.25 -14.305 1 97.19 108 CYS A N 1
ATOM 862 C CA . CYS A 1 108 ? 12.508 -24.281 -13.844 1 97.19 108 CYS A CA 1
ATOM 863 C C . CYS A 1 108 ? 13.125 -25.656 -14.031 1 97.19 108 CYS A C 1
ATOM 865 O O . CYS A 1 108 ? 12.602 -26.656 -13.523 1 97.19 108 CYS A O 1
ATOM 867 N N . PRO A 1 109 ? 14.203 -25.719 -14.688 1 97.25 109 PRO A N 1
ATOM 868 C CA . PRO A 1 109 ? 14.875 -27.016 -14.906 1 97.25 109 PRO A CA 1
ATOM 869 C C . PRO A 1 109 ? 15.367 -27.641 -13.609 1 97.25 109 PRO A C 1
ATOM 871 O O . PRO A 1 109 ? 15.602 -28.859 -13.555 1 97.25 109 PRO A O 1
ATOM 874 N N . PHE A 1 110 ? 15.445 -26.875 -12.539 1 97.62 110 PHE A N 1
ATOM 875 C CA . PHE A 1 110 ? 16 -27.375 -11.289 1 97.62 110 PHE A CA 1
ATOM 876 C C . PHE A 1 110 ? 14.898 -27.75 -10.312 1 97.62 110 PHE A C 1
ATOM 878 O O . PHE A 1 110 ? 15.164 -28.25 -9.227 1 97.62 110 PHE A O 1
ATOM 885 N N . ARG A 1 111 ? 13.711 -27.469 -10.688 1 96.81 111 ARG A N 1
ATOM 886 C CA . ARG A 1 111 ? 12.594 -27.812 -9.82 1 96.81 111 ARG A CA 1
ATOM 887 C C . ARG A 1 111 ? 12.484 -29.328 -9.656 1 96.81 111 ARG A C 1
ATOM 889 O O . ARG A 1 111 ? 12.617 -30.078 -10.625 1 96.81 111 ARG A O 1
ATOM 896 N N . LEU A 1 112 ? 12.219 -29.75 -8.492 1 95.62 112 LEU A N 1
ATOM 897 C CA . LEU A 1 112 ? 12.047 -31.172 -8.234 1 95.62 112 LEU A CA 1
ATOM 898 C C . LEU A 1 112 ? 10.633 -31.625 -8.586 1 95.62 112 LEU A C 1
ATOM 900 O O . LEU A 1 112 ? 9.656 -30.969 -8.211 1 95.62 112 LEU A O 1
ATOM 904 N N . VAL A 1 113 ? 10.562 -32.719 -9.281 1 94.44 113 VAL A N 1
ATOM 905 C CA . VAL A 1 113 ? 9.273 -33.25 -9.672 1 94.44 113 VAL A CA 1
ATOM 906 C C . VAL A 1 113 ? 9.258 -34.75 -9.461 1 94.44 113 VAL A C 1
ATOM 908 O O . VAL A 1 113 ? 10.312 -35.406 -9.352 1 94.44 113 VAL A O 1
ATOM 911 N N . LEU A 1 114 ? 8.117 -35.281 -9.375 1 94.12 114 LEU A N 1
ATOM 912 C CA . LEU A 1 114 ? 7.902 -36.719 -9.242 1 94.12 114 LEU A CA 1
ATOM 913 C C . LEU A 1 114 ? 7.359 -37.312 -10.531 1 94.12 114 LEU A C 1
ATOM 915 O O . LEU A 1 114 ? 6.547 -36.688 -11.219 1 94.12 114 LEU A O 1
ATOM 919 N N . CYS A 1 115 ? 7.934 -38.469 -10.906 1 94.75 115 CYS A N 1
ATOM 920 C CA . CYS A 1 115 ? 7.332 -39.188 -12.031 1 94.75 115 CYS A CA 1
ATOM 921 C C . CYS A 1 115 ? 5.859 -39.469 -11.773 1 94.75 115 CYS A C 1
ATOM 923 O O . CYS A 1 115 ? 5.492 -39.969 -10.711 1 94.75 115 CYS A O 1
ATOM 925 N N . PRO A 1 116 ? 5.008 -39.094 -12.695 1 91.38 116 PRO A N 1
ATOM 926 C CA . PRO A 1 116 ? 3.564 -39.25 -12.484 1 91.38 116 PRO A CA 1
ATOM 927 C C . PRO A 1 116 ? 3.115 -40.719 -12.469 1 91.38 116 PRO A C 1
ATOM 929 O O . PRO A 1 116 ? 1.981 -41 -12.086 1 91.38 116 PRO A O 1
ATOM 932 N N . VAL A 1 117 ? 3.961 -41.562 -12.93 1 89.19 117 VAL A N 1
ATOM 933 C CA . VAL A 1 117 ? 3.625 -42.969 -12.891 1 89.19 117 VAL A CA 1
ATOM 934 C C . VAL A 1 117 ? 3.643 -43.469 -11.445 1 89.19 117 VAL A C 1
ATOM 936 O O . VAL A 1 117 ? 4.68 -43.406 -10.773 1 89.19 117 VAL A O 1
ATOM 939 N N . ASP A 1 118 ? 2.57 -43.906 -10.938 1 88 118 ASP A N 1
ATOM 940 C CA . ASP A 1 118 ? 2.363 -44.281 -9.539 1 88 118 ASP A CA 1
ATOM 941 C C . ASP A 1 118 ? 3.381 -45.312 -9.078 1 88 118 ASP A C 1
ATOM 943 O O . ASP A 1 118 ? 3.861 -45.25 -7.941 1 88 118 ASP A O 1
ATOM 947 N N . GLU A 1 119 ? 3.717 -46.219 -9.938 1 89.12 119 GLU A N 1
ATOM 948 C CA . GLU A 1 119 ? 4.625 -47.281 -9.547 1 89.12 119 GLU A CA 1
ATOM 949 C C . GLU A 1 119 ? 6.078 -46.812 -9.578 1 89.12 119 GLU A C 1
ATOM 951 O O . GLU A 1 119 ? 6.957 -47.469 -9.016 1 89.12 119 GLU A O 1
ATOM 956 N N . CYS A 1 120 ? 6.562 -45.812 -10.203 1 92.5 120 CYS A N 1
ATOM 957 C CA . CYS A 1 120 ? 7.918 -45.281 -10.297 1 92.5 120 CYS A CA 1
ATOM 958 C C . CYS A 1 120 ? 8.156 -44.219 -9.227 1 92.5 120 CYS A C 1
ATOM 960 O O . CYS A 1 120 ? 9.031 -44.375 -8.367 1 92.5 120 CYS A O 1
ATOM 962 N N . MET A 1 121 ? 7.477 -43.094 -9.008 1 91.12 121 MET A N 1
ATOM 963 C CA . MET A 1 121 ? 7.504 -42 -8.047 1 91.12 121 MET A CA 1
ATOM 964 C C . MET A 1 121 ? 8.93 -41.531 -7.797 1 91.12 121 MET A C 1
ATOM 966 O O . MET A 1 121 ? 9.242 -41.031 -6.711 1 91.12 121 MET A O 1
ATOM 970 N N . LYS A 1 122 ? 9.758 -41.781 -8.719 1 94.25 122 LYS A N 1
ATOM 971 C CA . LYS A 1 122 ? 11.125 -41.281 -8.625 1 94.25 122 LYS A CA 1
ATOM 972 C C . LYS A 1 122 ? 11.164 -39.75 -8.602 1 94.25 122 LYS A C 1
ATOM 974 O O . LYS A 1 122 ? 10.469 -39.094 -9.391 1 94.25 122 LYS A O 1
ATOM 979 N N . GLU A 1 123 ? 11.898 -39.156 -7.59 1 95.62 123 GLU A N 1
ATOM 980 C CA . GLU A 1 123 ? 12.102 -37.719 -7.527 1 95.62 123 GLU A CA 1
ATOM 981 C C . GLU A 1 123 ? 13.32 -37.281 -8.344 1 95.62 123 GLU A C 1
ATOM 983 O O . GLU A 1 123 ? 14.383 -37.906 -8.242 1 95.62 123 GLU A O 1
ATOM 988 N N . MET A 1 124 ? 13.148 -36.312 -9.195 1 95.56 124 MET A N 1
ATOM 989 C CA . MET A 1 124 ? 14.227 -35.812 -10.047 1 95.56 124 MET A CA 1
ATOM 990 C C . MET A 1 124 ? 14.016 -34.344 -10.406 1 95.56 124 MET A C 1
ATOM 992 O O . MET A 1 124 ? 12.961 -33.781 -10.109 1 95.56 124 MET A O 1
ATOM 996 N N . THR A 1 125 ? 15.008 -33.719 -11.039 1 96.44 125 THR A N 1
ATOM 997 C CA . THR A 1 125 ? 14.844 -32.344 -11.508 1 96.44 125 THR A CA 1
ATOM 998 C C . THR A 1 125 ? 14 -32.312 -12.773 1 96.44 125 THR A C 1
ATOM 1000 O O . THR A 1 125 ? 13.875 -33.312 -13.477 1 96.44 125 THR A O 1
ATOM 1003 N N . ASN A 1 126 ? 13.422 -31.203 -12.953 1 95.94 126 ASN A N 1
ATOM 1004 C CA . ASN A 1 126 ? 12.617 -31.031 -14.156 1 95.94 126 ASN A CA 1
ATOM 1005 C C . ASN A 1 126 ? 13.422 -31.328 -15.414 1 95.94 126 ASN A C 1
ATOM 1007 O O . ASN A 1 126 ? 12.891 -31.875 -16.375 1 95.94 126 ASN A O 1
ATOM 1011 N N . LYS A 1 127 ? 14.633 -31.031 -15.406 1 96.31 127 LYS A N 1
ATOM 1012 C CA . LYS A 1 127 ? 15.523 -31.312 -16.531 1 96.31 127 LYS A CA 1
ATOM 1013 C C . LYS A 1 127 ? 15.648 -32.812 -16.766 1 96.31 127 LYS A C 1
ATOM 1015 O O . LYS A 1 127 ? 15.555 -33.281 -17.891 1 96.31 127 LYS A O 1
ATOM 1020 N N . GLU A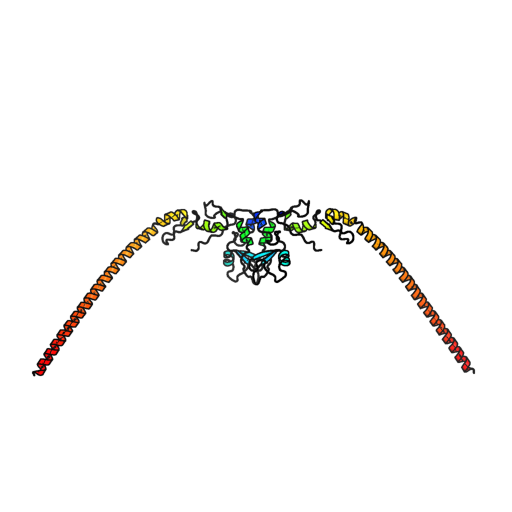 1 128 ? 15.82 -33.531 -15.711 1 95.75 128 GLU A N 1
ATOM 1021 C CA . GLU A 1 128 ? 15.945 -35 -15.781 1 95.75 128 GLU A CA 1
ATOM 1022 C C . GLU A 1 128 ? 14.625 -35.656 -16.172 1 95.75 128 GLU A C 1
ATOM 1024 O O . GLU A 1 128 ? 14.609 -36.688 -16.828 1 95.75 128 GLU A O 1
ATOM 1029 N N . PHE A 1 129 ? 13.664 -35 -15.758 1 95.75 129 PHE A N 1
ATOM 1030 C CA . PHE A 1 129 ? 12.328 -35.531 -16 1 95.75 129 PHE A CA 1
ATOM 1031 C C . PHE A 1 129 ? 12.016 -35.562 -17.484 1 95.75 129 PHE A C 1
ATOM 1033 O O . PHE A 1 129 ? 11.344 -36.469 -17.969 1 95.75 129 PHE A O 1
ATOM 1040 N N . ILE A 1 130 ? 12.492 -34.594 -18.25 1 94.31 130 ILE A N 1
ATOM 1041 C CA . ILE A 1 130 ? 12.266 -34.531 -19.688 1 94.31 130 ILE A CA 1
ATOM 1042 C C . ILE A 1 130 ? 12.727 -35.844 -20.344 1 94.31 130 ILE A C 1
ATOM 1044 O O . ILE A 1 130 ? 12.008 -36.438 -21.141 1 94.31 130 ILE A O 1
ATOM 1048 N N . GLN A 1 131 ? 13.875 -36.344 -19.969 1 93 131 GLN A N 1
ATOM 1049 C CA . GLN A 1 131 ? 14.391 -37.594 -20.5 1 93 131 GLN A CA 1
ATOM 1050 C C . GLN A 1 131 ? 13.672 -38.781 -19.875 1 93 131 GLN A C 1
ATOM 1052 O O . GLN A 1 131 ? 13.359 -39.75 -20.578 1 93 131 GLN A O 1
ATOM 1057 N N . HIS A 1 132 ? 13.344 -38.656 -18.641 1 95.38 132 HIS A N 1
ATOM 1058 C CA . HIS A 1 132 ? 12.719 -39.75 -17.906 1 95.38 132 HIS A CA 1
ATOM 1059 C C . HIS A 1 132 ? 11.336 -40.062 -18.469 1 95.38 132 HIS A C 1
ATOM 1061 O O . HIS A 1 132 ? 10.914 -41.219 -18.484 1 95.38 132 HIS A O 1
ATOM 1067 N N . GLN A 1 133 ? 10.703 -39.062 -18.922 1 91.06 133 GLN A N 1
ATOM 1068 C CA . GLN A 1 133 ? 9.352 -39.219 -19.438 1 91.06 133 GLN A CA 1
ATOM 1069 C C . GLN A 1 133 ? 9.32 -40.25 -20.578 1 91.06 133 GLN A C 1
ATOM 1071 O O . GLN A 1 133 ? 8.359 -41 -20.719 1 91.06 133 GLN A O 1
ATOM 1076 N N . THR A 1 134 ? 10.406 -40.344 -21.312 1 89.19 134 THR A N 1
ATOM 1077 C CA . THR A 1 134 ? 10.461 -41.25 -22.469 1 89.19 134 THR A CA 1
ATOM 1078 C C . THR A 1 134 ? 11.164 -42.562 -22.109 1 89.19 134 THR A C 1
ATOM 1080 O O . THR A 1 134 ? 11.023 -43.562 -22.812 1 89.19 134 THR A O 1
ATOM 1083 N N . GLN A 1 135 ? 11.875 -42.562 -20.984 1 90.88 135 GLN A N 1
ATOM 1084 C CA . GLN A 1 135 ? 12.727 -43.719 -20.703 1 90.88 135 GLN A CA 1
ATOM 1085 C C . GLN A 1 135 ? 12.352 -44.344 -19.359 1 90.88 135 GLN A C 1
ATOM 1087 O O . GLN A 1 135 ? 13.141 -45.125 -18.781 1 90.88 135 GLN A O 1
ATOM 1092 N N . CYS A 1 136 ? 11.289 -44.062 -18.75 1 93.88 136 CYS A N 1
ATOM 1093 C CA . CYS A 1 136 ? 10.867 -44.625 -17.469 1 93.88 136 CYS A CA 1
ATOM 1094 C C . CYS A 1 136 ? 10.68 -46.125 -17.578 1 93.88 136 CYS A C 1
ATOM 1096 O O . CYS A 1 136 ? 9.82 -46.594 -18.328 1 93.88 136 CYS A O 1
ATOM 1098 N N . PRO A 1 137 ? 11.422 -46.844 -16.953 1 92.44 137 PRO A N 1
ATOM 1099 C CA . PRO A 1 137 ? 11.336 -48.312 -17.031 1 92.44 137 PRO A CA 1
ATOM 1100 C C . PRO A 1 137 ? 9.977 -48.844 -16.562 1 92.44 137 PRO A C 1
ATOM 1102 O O . PRO A 1 137 ? 9.445 -49.781 -17.172 1 92.44 137 PRO A O 1
ATOM 1105 N N . THR A 1 138 ? 9.5 -48.219 -15.523 1 92.31 138 THR A N 1
ATOM 1106 C CA . THR A 1 138 ? 8.211 -48.656 -15 1 92.31 138 THR A CA 1
ATOM 1107 C C . THR A 1 138 ? 7.105 -48.406 -16.031 1 92.31 138 THR A C 1
ATOM 1109 O O . THR A 1 138 ? 6.23 -49.281 -16.203 1 92.31 138 THR A O 1
ATOM 1112 N N . ARG A 1 139 ? 7.207 -47.375 -16.641 1 91.06 139 ARG A N 1
ATOM 1113 C CA . ARG A 1 139 ? 6.215 -47.062 -17.656 1 91.06 139 ARG A CA 1
ATOM 1114 C C . ARG A 1 139 ? 6.285 -48.062 -18.812 1 91.06 139 ARG A C 1
ATOM 1116 O O . ARG A 1 139 ? 5.258 -48.5 -19.312 1 91.06 139 ARG A O 1
ATOM 1123 N N . GLU A 1 140 ? 7.398 -48.312 -19.219 1 90.69 140 GLU A N 1
ATOM 1124 C CA . GLU A 1 140 ? 7.602 -49.25 -20.312 1 90.69 140 GLU A CA 1
ATOM 1125 C C . GLU A 1 140 ? 7.039 -50.625 -19.969 1 90.69 140 GLU A C 1
ATOM 1127 O O . GLU A 1 140 ? 6.414 -51.281 -20.797 1 90.69 140 GLU A O 1
ATOM 1132 N N . ILE A 1 141 ? 7.305 -51.031 -18.797 1 92.56 141 ILE A N 1
ATOM 1133 C CA . ILE A 1 141 ? 6.812 -52.312 -18.344 1 92.56 141 ILE A CA 1
ATOM 1134 C C . ILE A 1 141 ? 5.285 -52.312 -18.344 1 92.56 141 ILE A C 1
ATOM 1136 O O . ILE A 1 141 ? 4.656 -53.25 -18.828 1 92.56 141 ILE A O 1
ATOM 1140 N N . LEU A 1 142 ? 4.73 -51.219 -17.859 1 90.56 142 LEU A N 1
ATOM 1141 C CA . LEU A 1 142 ? 3.279 -51.094 -17.781 1 90.56 142 LEU A CA 1
ATOM 1142 C C . LEU A 1 142 ? 2.666 -51.094 -19.172 1 90.56 142 LEU A C 1
ATOM 1144 O O . LEU A 1 142 ? 1.609 -51.688 -19.406 1 90.56 142 LEU A O 1
ATOM 1148 N N . LEU A 1 143 ? 3.332 -50.469 -20.062 1 90 143 LEU A N 1
ATOM 1149 C CA . LEU A 1 143 ? 2.84 -50.406 -21.438 1 90 143 LEU A CA 1
ATOM 1150 C C . LEU A 1 143 ? 2.865 -51.781 -22.078 1 90 143 LEU A C 1
ATOM 1152 O O . LEU A 1 143 ? 1.928 -52.156 -22.797 1 90 143 LEU A O 1
ATOM 1156 N N . LYS A 1 144 ? 3.824 -52.562 -21.859 1 92.69 144 LYS A N 1
ATOM 1157 C CA . LYS A 1 144 ? 3.928 -53.906 -22.406 1 92.69 144 LYS A CA 1
ATOM 1158 C C . LYS A 1 144 ? 2.836 -54.812 -21.844 1 92.69 144 LYS A C 1
ATOM 1160 O O . LYS A 1 144 ? 2.234 -55.625 -22.562 1 92.69 144 LYS A O 1
ATOM 1165 N N . GLN A 1 145 ? 2.621 -54.688 -20.578 1 91.31 145 GLN A N 1
ATOM 1166 C CA . GLN A 1 145 ? 1.577 -55.469 -19.938 1 91.31 145 GLN A CA 1
ATOM 1167 C C . GLN A 1 145 ? 0.201 -55.125 -20.5 1 91.31 145 GLN A C 1
ATOM 1169 O O . GLN A 1 145 ? -0.615 -56 -20.75 1 91.31 145 GLN A O 1
ATOM 1174 N N . TYR A 1 146 ? 0.068 -53.812 -20.688 1 91 146 TYR A N 1
ATOM 1175 C CA . TYR A 1 146 ? -1.199 -53.375 -21.25 1 91 146 TYR A CA 1
ATOM 1176 C C . TYR A 1 146 ? -1.396 -53.906 -22.672 1 91 146 TYR A C 1
ATOM 1178 O O . TYR A 1 146 ? -2.502 -54.312 -23.031 1 91 146 TYR A O 1
ATOM 1186 N N . GLN A 1 147 ? -0.356 -53.969 -23.453 1 91 147 GLN A N 1
ATOM 1187 C CA . GLN A 1 147 ? -0.427 -54.469 -24.828 1 91 147 GLN A CA 1
ATOM 1188 C C . GLN A 1 147 ? -0.737 -55.969 -24.844 1 91 147 GLN A C 1
ATOM 1190 O O . GLN A 1 147 ? -1.546 -56.438 -25.656 1 91 147 GLN A O 1
ATOM 1195 N N . LYS A 1 148 ? -0.17 -56.656 -23.938 1 92.31 148 LYS A N 1
ATOM 1196 C CA . LYS A 1 148 ? -0.438 -58.094 -23.828 1 92.31 148 LYS A CA 1
ATOM 1197 C C . LYS A 1 148 ? -1.895 -58.344 -23.453 1 92.31 148 LYS A C 1
ATOM 1199 O O . LYS A 1 148 ? -2.551 -59.219 -24.047 1 92.31 148 LYS A O 1
ATOM 1204 N N . LEU A 1 149 ? -2.363 -57.562 -22.531 1 91.5 149 LEU A N 1
ATOM 1205 C CA . LEU A 1 149 ? -3.744 -57.719 -22.078 1 91.5 149 LEU A CA 1
ATOM 1206 C C . LEU A 1 149 ? -4.719 -57.344 -23.203 1 91.5 149 LEU A C 1
ATOM 1208 O O . LEU A 1 149 ? -5.754 -58 -23.359 1 91.5 149 LEU A O 1
ATOM 1212 N N . ASN A 1 150 ? -4.344 -56.375 -23.891 1 91.69 150 ASN A N 1
ATOM 1213 C CA . ASN A 1 150 ? -5.184 -55.969 -25.016 1 91.69 150 ASN A CA 1
ATOM 1214 C C . ASN A 1 150 ? -5.242 -57.031 -26.094 1 91.69 150 ASN A C 1
ATOM 1216 O O . ASN A 1 150 ? -6.309 -57.312 -26.656 1 91.69 150 ASN A O 1
ATOM 1220 N N . LYS A 1 151 ? -4.199 -57.812 -26.469 1 93.38 151 LYS A N 1
ATOM 1221 C CA . LYS A 1 151 ? -4.168 -58.906 -27.438 1 93.38 151 LYS A CA 1
ATOM 1222 C C . LYS A 1 151 ? -5.012 -60.062 -26.953 1 93.38 151 LYS A C 1
ATOM 1224 O O . LYS A 1 151 ? -5.742 -60.688 -27.75 1 93.38 151 LYS A O 1
ATOM 1229 N N . GLN A 1 152 ? -4.879 -60.344 -25.734 1 90.81 152 GLN A N 1
ATOM 1230 C CA . GLN A 1 152 ? -5.668 -61.406 -25.156 1 90.81 152 GLN A CA 1
ATOM 1231 C C . GLN A 1 152 ? -7.16 -61.125 -25.234 1 90.81 152 GLN A C 1
ATOM 1233 O O . GLN A 1 152 ? -7.961 -62 -25.562 1 90.81 152 GLN A O 1
ATOM 1238 N N . SER A 1 153 ? -7.496 -59.875 -24.906 1 92.12 153 SER A N 1
ATOM 1239 C CA . SER A 1 153 ? -8.891 -59.438 -24.969 1 92.12 153 SER A CA 1
ATOM 1240 C C . SER A 1 153 ? -9.438 -59.562 -26.391 1 92.12 153 SER A C 1
ATOM 1242 O O . SER A 1 153 ? -10.555 -60.062 -26.594 1 92.12 153 SER A O 1
ATOM 1244 N N . GLU A 1 154 ? -8.602 -59.25 -27.391 1 92.75 154 GLU A N 1
ATOM 1245 C CA . GLU A 1 154 ? -8.992 -59.375 -28.797 1 92.75 154 GLU A CA 1
ATOM 1246 C C . GLU A 1 154 ? -9.195 -60.844 -29.188 1 92.75 154 GLU A C 1
ATOM 1248 O O . GLU A 1 154 ? -10.141 -61.156 -29.922 1 92.75 154 GLU A O 1
ATOM 1253 N N . SER A 1 155 ? -8.336 -61.75 -28.703 1 94 155 SER A N 1
ATOM 1254 C CA . SER A 1 155 ? -8.445 -63.156 -28.969 1 94 155 SER A CA 1
ATOM 1255 C C . SER A 1 155 ? -9.719 -63.75 -28.359 1 94 155 SER A C 1
ATOM 1257 O O . SER A 1 155 ? -10.414 -64.562 -29 1 94 155 SER A O 1
ATOM 1259 N N . ILE A 1 156 ? -10.086 -63.281 -27.203 1 91.88 156 ILE A N 1
ATOM 1260 C CA . ILE A 1 156 ? -11.281 -63.75 -26.5 1 91.88 156 ILE A CA 1
ATOM 1261 C C . ILE A 1 156 ? -12.531 -63.219 -27.219 1 91.88 156 ILE A C 1
ATOM 1263 O O . ILE A 1 156 ? -13.492 -63.969 -27.422 1 91.88 156 ILE A O 1
ATOM 1267 N N . GLU A 1 157 ? -12.398 -61.969 -27.609 1 92.94 157 GLU A N 1
ATOM 1268 C CA . GLU A 1 157 ? -13.508 -61.406 -28.344 1 92.94 157 GLU A CA 1
ATOM 1269 C C . GLU A 1 157 ? -13.758 -62.156 -29.656 1 92.94 157 GLU A C 1
ATOM 1271 O O . GLU A 1 157 ? -14.906 -62.406 -30.016 1 92.94 157 GLU A O 1
ATOM 1276 N N . ARG A 1 158 ? -12.727 -62.625 -30.297 1 94.5 158 ARG A N 1
ATOM 1277 C CA . ARG A 1 158 ? -12.852 -63.406 -31.516 1 94.5 158 ARG A CA 1
ATOM 1278 C C . ARG A 1 158 ? -13.469 -64.75 -31.234 1 94.5 158 ARG A C 1
ATOM 1280 O O . ARG A 1 158 ? -14.359 -65.25 -31.969 1 94.5 158 ARG A O 1
ATOM 1287 N N . LYS A 1 159 ? -13.125 -65.375 -30.219 1 94.44 159 LYS A N 1
ATOM 1288 C CA . LYS A 1 159 ? -13.672 -66.688 -29.844 1 94.44 159 LYS A CA 1
ATOM 1289 C C . LYS A 1 159 ? -15.148 -66.562 -29.484 1 94.44 159 LYS A C 1
ATOM 1291 O O . LYS A 1 159 ? -15.945 -67.438 -29.859 1 94.44 159 LYS A O 1
ATOM 1296 N N . ILE A 1 160 ? -15.469 -65.5 -28.891 1 92.81 160 ILE A N 1
ATOM 1297 C CA . ILE A 1 160 ? -16.859 -65.25 -28.516 1 92.81 160 ILE A CA 1
ATOM 1298 C C . ILE A 1 160 ? -17.703 -65.062 -29.766 1 92.81 160 ILE A C 1
ATOM 1300 O O . ILE A 1 160 ? -18.781 -65.688 -29.891 1 92.81 160 ILE A O 1
ATOM 1304 N N . LYS A 1 161 ? -17.141 -64.375 -30.766 1 94.88 161 LYS A N 1
ATOM 1305 C CA . LYS A 1 161 ? -17.859 -64.188 -32 1 94.88 161 LYS A CA 1
ATOM 1306 C C . LYS A 1 161 ? -18.047 -65.5 -32.781 1 94.88 161 LYS A C 1
ATOM 1308 O O . LYS A 1 161 ? -19.109 -65.75 -33.344 1 94.88 161 LYS A O 1
ATOM 1313 N N . GLU A 1 162 ? -17 -66.312 -32.781 1 93.81 162 GLU A N 1
ATOM 1314 C CA . GLU A 1 162 ? -17.062 -67.625 -33.438 1 93.81 162 GLU A CA 1
ATOM 1315 C C . GLU A 1 162 ? -18.109 -68.5 -32.75 1 93.81 162 GLU A C 1
ATOM 1317 O O . GLU A 1 162 ? -18.906 -69.125 -33.406 1 93.81 162 GLU A O 1
ATOM 1322 N N . LYS A 1 163 ? -18.266 -68.562 -31.469 1 93.25 163 LYS A N 1
ATOM 1323 C CA . LYS A 1 163 ? -19.219 -69.375 -30.734 1 93.25 163 LYS A CA 1
ATOM 1324 C C . LYS A 1 163 ? -20.641 -68.875 -30.922 1 93.25 163 LYS A C 1
ATOM 1326 O O . LYS A 1 163 ? -21.594 -69.625 -31 1 93.25 163 LYS A O 1
ATOM 1331 N N . GLU A 1 164 ? -20.734 -67.5 -30.984 1 93.38 164 GLU A N 1
ATOM 1332 C CA . GLU A 1 164 ? -22.031 -66.938 -31.297 1 93.38 164 GLU A CA 1
ATOM 1333 C C . GLU A 1 164 ? -22.516 -67.375 -32.688 1 93.38 164 GLU A C 1
ATOM 1335 O O . GLU A 1 164 ? -23.688 -67.688 -32.844 1 93.38 164 GLU A O 1
ATOM 1340 N N . SER A 1 165 ? -21.594 -67.375 -33.688 1 94.94 165 SER A N 1
ATOM 1341 C CA . SER A 1 165 ? -21.922 -67.812 -35.031 1 94.94 165 SER A CA 1
ATOM 1342 C C . SER A 1 165 ? -22.328 -69.312 -35.031 1 94.94 165 SER A C 1
ATOM 1344 O O . SER A 1 165 ? -23.281 -69.688 -35.719 1 94.94 165 SER A O 1
ATOM 1346 N N . GLU A 1 166 ? -21.656 -70.125 -34.281 1 93.56 166 GLU A N 1
ATOM 1347 C CA . GLU A 1 166 ? -21.984 -71.5 -34.156 1 93.56 166 GLU A CA 1
ATOM 1348 C C . GLU A 1 166 ? -23.359 -71.688 -33.5 1 93.56 166 GLU A C 1
ATOM 1350 O O . GLU A 1 166 ? -24.141 -72.562 -33.906 1 93.56 166 GLU A O 1
ATOM 1355 N N . LEU A 1 167 ? -23.688 -70.875 -32.531 1 93.56 167 LEU A N 1
ATOM 1356 C CA . LEU A 1 167 ? -24.969 -70.938 -31.844 1 93.56 167 LEU A CA 1
ATOM 1357 C C . LEU A 1 167 ? -26.109 -70.562 -32.781 1 93.56 167 LEU A C 1
ATOM 1359 O O . LEU A 1 167 ? -27.156 -71.25 -32.781 1 93.56 167 LEU A O 1
ATOM 1363 N N . VAL A 1 168 ? -25.859 -69.625 -33.562 1 95.56 168 VAL A N 1
ATOM 1364 C CA . VAL A 1 168 ? -26.875 -69.25 -34.531 1 95.56 168 VAL A CA 1
ATOM 1365 C C . VAL A 1 168 ? -27.094 -70.375 -35.531 1 95.56 168 VAL A C 1
ATOM 1367 O O . VAL A 1 168 ? -28.234 -70.688 -35.906 1 95.56 168 VAL A O 1
ATOM 1370 N N . ALA A 1 169 ? -25.984 -71 -36.031 1 95 169 ALA A N 1
ATOM 1371 C CA . ALA A 1 169 ? -26.078 -72.125 -36.938 1 95 169 ALA A CA 1
ATOM 1372 C C . ALA A 1 169 ? -26.844 -73.312 -36.344 1 95 169 ALA A C 1
ATOM 1374 O O . ALA A 1 169 ? -27.703 -73.875 -37 1 95 169 ALA A O 1
ATOM 1375 N N . PHE A 1 170 ? -26.656 -73.562 -35.125 1 94.69 170 PHE A N 1
ATOM 1376 C CA . PHE A 1 170 ? -27.328 -74.625 -34.406 1 94.69 170 PHE A CA 1
ATOM 1377 C C . PHE A 1 170 ? -28.812 -74.312 -34.25 1 94.69 170 PHE A C 1
ATOM 1379 O O . PHE A 1 170 ? -29.672 -75.188 -34.406 1 94.69 170 PHE A O 1
ATOM 1386 N N . GLU A 1 171 ? -29.094 -73.062 -33.938 1 94.25 171 GLU A N 1
ATOM 1387 C CA . GLU A 1 171 ? -30.469 -72.625 -33.812 1 94.25 171 GLU A CA 1
ATOM 1388 C C . GLU A 1 171 ? -31.203 -72.75 -35.156 1 94.25 171 GLU A C 1
ATOM 1390 O O . GLU A 1 171 ? -32.344 -73.25 -35.188 1 94.25 171 GLU A O 1
ATOM 1395 N N . THR A 1 172 ? -30.562 -72.438 -36.25 1 95 172 THR A N 1
ATOM 1396 C CA . THR A 1 172 ? -31.125 -72.625 -37.594 1 95 172 THR A CA 1
ATOM 1397 C C . THR A 1 172 ? -31.375 -74.062 -37.906 1 95 172 THR A C 1
ATOM 1399 O O . THR A 1 172 ? -32.438 -74.438 -38.406 1 95 172 THR A O 1
ATOM 1402 N N . GLN A 1 173 ? -30.484 -74.938 -37.531 1 95.94 173 GLN A N 1
ATOM 1403 C CA . GLN A 1 173 ? -30.625 -76.375 -37.719 1 95.94 173 GLN A CA 1
ATOM 1404 C C . GLN A 1 173 ? -31.766 -76.938 -36.875 1 95.94 173 GLN A C 1
ATOM 1406 O O . GLN A 1 173 ? -32.531 -77.75 -37.344 1 95.94 173 GLN A O 1
ATOM 1411 N N . ASN A 1 174 ? -31.891 -76.438 -35.688 1 92.62 174 ASN A N 1
ATOM 1412 C CA . ASN A 1 174 ? -32.969 -76.875 -34.812 1 92.62 174 ASN A CA 1
ATOM 1413 C C . ASN A 1 174 ? -34.344 -76.5 -35.375 1 92.62 174 ASN A C 1
ATOM 1415 O O . ASN A 1 174 ? -35.281 -77.25 -35.344 1 92.62 174 ASN A O 1
ATOM 1419 N N . LYS A 1 175 ? -34.25 -75.312 -36 1 95.12 175 LYS A N 1
ATOM 1420 C CA . LYS A 1 175 ? -35.469 -74.812 -36.625 1 95.12 175 LYS A CA 1
ATOM 1421 C C . LYS A 1 175 ? -35.844 -75.688 -37.844 1 95.12 175 LYS A C 1
ATOM 1423 O O . LYS A 1 175 ? -37 -76.062 -38.031 1 95.12 175 LYS A O 1
ATOM 1428 N N . MET A 1 176 ? -34.938 -76.125 -38.625 1 95.12 176 MET A N 1
ATOM 1429 C CA . MET A 1 176 ? -35.156 -77 -39.781 1 95.12 176 MET A CA 1
ATOM 1430 C C . MET A 1 176 ? -35.625 -78.375 -39.344 1 95.12 176 MET A C 1
ATOM 1432 O O . MET A 1 176 ? -36.531 -78.938 -39.938 1 95.12 176 MET A O 1
ATOM 1436 N N . LEU A 1 177 ? -35.125 -78.875 -38.219 1 93.75 177 LEU A N 1
ATOM 1437 C CA . LEU A 1 177 ? -35.531 -80.188 -37.688 1 93.75 177 LEU A CA 1
ATOM 1438 C C . LEU A 1 177 ? -36.938 -80.125 -37.094 1 93.75 177 LEU A C 1
ATOM 1440 O O . LEU A 1 177 ? -37.719 -81.062 -37.312 1 93.75 177 LEU A O 1
ATOM 1444 N N . MET A 1 178 ? -37.281 -79 -36.5 1 95.06 178 MET A N 1
ATOM 1445 C CA . MET A 1 178 ? -38.625 -78.812 -36 1 95.06 178 MET A CA 1
ATOM 1446 C C . MET A 1 178 ? -39.656 -78.75 -37.125 1 95.06 178 MET A C 1
ATOM 1448 O O . MET A 1 178 ? -40.719 -79.375 -37.031 1 95.06 178 MET A O 1
ATOM 1452 N N . THR A 1 179 ? -39.25 -78.188 -38.188 1 94.75 179 THR A N 1
ATOM 1453 C CA . THR A 1 179 ? -40.094 -78.125 -39.344 1 94.75 179 THR A CA 1
ATOM 1454 C C . THR A 1 179 ? -40.281 -79.5 -39.969 1 94.75 179 THR A C 1
ATOM 1456 O O . THR A 1 179 ? -41.375 -79.875 -40.344 1 94.75 179 THR A O 1
ATOM 1459 N N . GLU A 1 180 ? -39.281 -80.25 -40 1 95.06 180 GLU A N 1
ATOM 1460 C CA . GLU A 1 180 ? -39.312 -81.625 -40.531 1 95.06 180 GLU A CA 1
ATOM 1461 C C . GLU A 1 180 ? -40.188 -82.5 -39.656 1 95.06 180 GLU A C 1
ATOM 1463 O O . GLU A 1 180 ? -40.969 -83.312 -40.156 1 95.06 180 GLU A O 1
ATOM 1468 N N . ILE A 1 181 ? -40.094 -82.312 -38.406 1 94.31 181 ILE A N 1
ATOM 1469 C CA . ILE A 1 181 ? -40.906 -83.125 -37.469 1 94.31 181 ILE A CA 1
ATOM 1470 C C . ILE A 1 181 ? -42.375 -82.75 -37.625 1 94.31 181 ILE A C 1
ATOM 1472 O O . ILE A 1 181 ? -43.25 -83.625 -37.688 1 94.31 181 ILE A O 1
ATOM 1476 N N . GLN A 1 182 ? -42.594 -81.438 -37.812 1 93.88 182 GLN A N 1
ATOM 1477 C CA . GLN A 1 182 ? -43.969 -81 -38 1 93.88 182 GLN A CA 1
ATOM 1478 C C . GLN A 1 182 ? -44.531 -81.562 -39.312 1 93.88 182 GLN A C 1
ATOM 1480 O O . GLN A 1 182 ? -45.688 -82 -39.344 1 93.88 182 GLN A O 1
ATOM 1485 N N . ASP A 1 183 ? -43.688 -81.688 -40.344 1 94.75 183 ASP A N 1
ATOM 1486 C CA . ASP A 1 183 ? -44.094 -82.25 -41.656 1 94.75 183 ASP A CA 1
ATOM 1487 C C . ASP A 1 183 ? -44.375 -83.75 -41.531 1 94.75 183 ASP A C 1
ATOM 1489 O O . ASP A 1 183 ? -45.375 -84.188 -42.094 1 94.75 183 ASP A O 1
ATOM 1493 N N . LYS A 1 184 ? -43.75 -84.5 -40.75 1 93.06 184 LYS A N 1
ATOM 1494 C CA . LYS A 1 184 ? -43.969 -85.938 -40.531 1 93.06 184 LYS A CA 1
ATOM 1495 C C . LYS A 1 184 ? -45.25 -86.188 -39.719 1 93.06 184 LYS A C 1
ATOM 1497 O O . LYS A 1 184 ? -46 -87.125 -40 1 93.06 184 LYS A O 1
ATOM 1502 N N . GLU A 1 185 ? -45.406 -85.25 -38.781 1 92.31 185 GLU A N 1
ATOM 1503 C CA . GLU A 1 185 ? -46.594 -85.312 -37.969 1 92.31 185 GLU A CA 1
ATOM 1504 C C . GLU A 1 185 ? -47.844 -85.062 -38.812 1 92.31 185 GLU A C 1
ATOM 1506 O O . GLU A 1 185 ? -48.844 -85.812 -38.688 1 92.31 185 GLU A O 1
ATOM 1511 N N . ARG A 1 186 ? -47.719 -84.188 -39.781 1 92.56 186 ARG A N 1
ATOM 1512 C CA . ARG A 1 186 ? -48.844 -83.875 -40.688 1 92.56 186 ARG A CA 1
ATOM 1513 C C . ARG A 1 186 ? -49.094 -85.062 -41.594 1 92.56 186 ARG A C 1
ATOM 1515 O O . ARG A 1 186 ? -50.25 -85.438 -41.812 1 92.56 186 ARG A O 1
ATOM 1522 N N . SER A 1 187 ? -48.125 -85.688 -42.031 1 92 187 SER A N 1
ATOM 1523 C CA . SER A 1 187 ? -48.219 -86.875 -42.938 1 92 187 SER A CA 1
ATOM 1524 C C . SER A 1 187 ? -48.875 -88.062 -42.219 1 92 187 SER A C 1
ATOM 1526 O O . SER A 1 187 ? -49.719 -88.75 -42.781 1 92 187 SER A O 1
ATOM 1528 N N . ILE A 1 188 ? -48.531 -88.25 -40.938 1 90.5 188 ILE A N 1
ATOM 1529 C CA . ILE A 1 188 ? -49.094 -89.375 -40.125 1 90.5 188 ILE A CA 1
ATOM 1530 C C . ILE A 1 188 ? -50.562 -89.062 -39.844 1 90.5 188 ILE A C 1
ATOM 1532 O O . ILE A 1 188 ? -51.375 -90 -39.969 1 90.5 188 ILE A O 1
ATOM 1536 N N . ASN A 1 189 ? -50.812 -87.875 -39.594 1 91.44 189 ASN A N 1
ATOM 1537 C CA . ASN A 1 189 ? -52.188 -87.5 -39.344 1 91.44 189 ASN A CA 1
ATOM 1538 C C . ASN A 1 189 ? -53.062 -87.688 -40.594 1 91.44 189 ASN A C 1
ATOM 1540 O O . ASN A 1 189 ? -54.188 -88.188 -40.5 1 91.44 189 ASN A O 1
ATOM 1544 N N . ASN A 1 190 ? -52.5 -87.375 -41.688 1 90.75 190 ASN A N 1
ATOM 1545 C CA . ASN A 1 190 ? -53.188 -87.562 -42.969 1 90.75 190 ASN A CA 1
ATOM 1546 C C . ASN A 1 190 ? -53.438 -89 -43.25 1 90.75 190 ASN A C 1
ATOM 1548 O O . ASN A 1 190 ? -54.5 -89.375 -43.719 1 90.75 190 ASN A O 1
ATOM 1552 N N . LEU A 1 191 ? -52.562 -89.875 -42.906 1 88.31 191 LEU A N 1
ATOM 1553 C CA . LEU A 1 191 ? -52.688 -91.312 -43.125 1 88.31 191 LEU A CA 1
ATOM 1554 C C . LEU A 1 191 ? -53.688 -91.938 -42.188 1 88.31 191 LEU A C 1
ATOM 1556 O O . LEU A 1 191 ? -54.469 -92.812 -42.562 1 88.31 191 LEU A O 1
ATOM 1560 N N . LEU A 1 192 ? -53.781 -91.438 -41.031 1 88.69 192 LEU A N 1
ATOM 1561 C CA . LEU A 1 192 ? -54.75 -91.938 -40.031 1 88.69 192 LEU A CA 1
ATOM 1562 C C . LEU A 1 192 ? -56.156 -91.5 -40.406 1 88.69 192 LEU A C 1
ATOM 1564 O O . LEU A 1 192 ? -57.125 -92.312 -40.25 1 88.69 192 LEU A O 1
ATOM 1568 N N . GLN A 1 193 ? -56.219 -90.5 -40.969 1 86.81 193 GLN A N 1
ATOM 1569 C CA . GLN A 1 193 ? -57.562 -90 -41.375 1 86.81 193 GLN A CA 1
ATOM 1570 C C . GLN A 1 193 ? -58.062 -90.812 -42.562 1 86.81 193 GLN A C 1
ATOM 1572 O O . GLN A 1 193 ? -59.25 -91.125 -42.656 1 8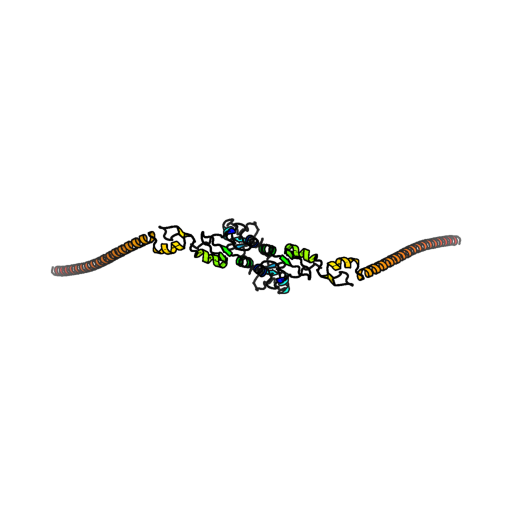6.81 193 GLN A O 1
ATOM 1577 N N . VAL A 1 194 ? -57.281 -91.312 -43.375 1 86.25 194 VAL A N 1
ATOM 1578 C CA . VAL A 1 194 ? -57.656 -92.062 -44.531 1 86.25 194 VAL A CA 1
ATOM 1579 C C . VAL A 1 194 ? -58.031 -93.5 -44.094 1 86.25 194 VAL A C 1
ATOM 1581 O O . VAL A 1 194 ? -59 -94.062 -44.594 1 86.25 194 VAL A O 1
ATOM 1584 N N . HIS A 1 195 ? -57.406 -94 -43.188 1 85.5 195 HIS A N 1
ATOM 1585 C CA . HIS A 1 195 ? -57.719 -95.375 -42.688 1 85.5 195 HIS A CA 1
ATOM 1586 C C . HIS A 1 195 ? -59.031 -95.375 -41.906 1 85.5 195 HIS A C 1
ATOM 1588 O O . HIS A 1 195 ? -59.781 -96.312 -42 1 85.5 195 HIS A O 1
ATOM 1594 N N . SER A 1 196 ? -59.344 -94.5 -41.188 1 79.81 196 SER A N 1
ATOM 1595 C CA . SER A 1 196 ? -60.594 -94.5 -40.469 1 79.81 196 SER A CA 1
ATOM 1596 C C . SER A 1 196 ? -61.781 -94.25 -41.406 1 79.81 196 SER A C 1
ATOM 1598 O O . SER A 1 196 ? -62.906 -94.688 -41.094 1 79.81 196 SER A O 1
ATOM 1600 N N . SER A 1 197 ? -61.531 -93.688 -42.406 1 74.56 197 SER A N 1
ATOM 1601 C CA . SER A 1 197 ? -62.625 -93.5 -43.344 1 74.56 197 SER A CA 1
ATOM 1602 C C . SER A 1 197 ? -62.906 -94.812 -44.094 1 74.56 197 SER A C 1
ATOM 1604 O O . SER A 1 197 ? -63.938 -94.938 -44.75 1 74.56 197 SER A O 1
ATOM 1606 N N . HIS A 1 198 ? -61.938 -95.625 -44.219 1 70.69 198 HIS A N 1
ATOM 1607 C CA . HIS A 1 198 ? -62.188 -96.875 -44.969 1 70.69 198 HIS A CA 1
ATOM 1608 C C . HIS A 1 198 ? -62.594 -98 -44.031 1 70.69 198 HIS A C 1
ATOM 1610 O O . HIS A 1 198 ? -62.938 -99.062 -44.469 1 70.69 198 HIS A O 1
ATOM 1616 N N . THR A 1 199 ? -62.531 -97.875 -42.812 1 57.41 199 THR A N 1
ATOM 1617 C CA . THR A 1 199 ? -63.219 -98.812 -41.969 1 57.41 199 THR A CA 1
ATOM 1618 C C . THR A 1 199 ? -64.562 -98.25 -41.438 1 57.41 199 THR A C 1
ATOM 1620 O O . THR A 1 199 ? -64.562 -97.125 -41.031 1 57.41 199 THR A O 1
ATOM 1623 N N . MET B 1 1 ? -5.152 30.562 11.57 1 39.47 1 MET B N 1
ATOM 1624 C CA . MET B 1 1 ? -5.105 29.984 10.234 1 39.47 1 MET B CA 1
ATOM 1625 C C . MET B 1 1 ? -4.402 28.625 10.25 1 39.47 1 MET B C 1
ATOM 1627 O O . MET B 1 1 ? -3.268 28.516 10.711 1 39.47 1 MET B O 1
ATOM 1631 N N . GLU B 1 2 ? -5.109 27.625 10.469 1 46.38 2 GLU B N 1
ATOM 1632 C CA . GLU B 1 2 ? -4.523 26.281 10.523 1 46.38 2 GLU B CA 1
ATOM 1633 C C . GLU B 1 2 ? -3.461 26.109 9.445 1 46.38 2 GLU B C 1
ATOM 1635 O O . GLU B 1 2 ? -3.707 26.391 8.273 1 46.38 2 GLU B O 1
ATOM 1640 N N . LEU B 1 3 ? -2.184 26.391 9.812 1 60.22 3 LEU B N 1
ATOM 1641 C CA . LEU B 1 3 ? -1.049 26.391 8.891 1 60.22 3 LEU B CA 1
ATOM 1642 C C . LEU B 1 3 ? -1.094 25.172 7.977 1 60.22 3 LEU B C 1
ATOM 1644 O O . LEU B 1 3 ? -1.111 24.031 8.453 1 60.22 3 LEU B O 1
ATOM 1648 N N . HIS B 1 4 ? -1.809 25.391 6.789 1 80.56 4 HIS B N 1
ATOM 1649 C CA . HIS B 1 4 ? -1.965 24.438 5.707 1 80.56 4 HIS B CA 1
ATOM 1650 C C . HIS B 1 4 ? -0.643 24.203 4.98 1 80.56 4 HIS B C 1
ATOM 1652 O O . HIS B 1 4 ? 0.021 25.156 4.566 1 80.56 4 HIS B O 1
ATOM 1658 N N . ILE B 1 5 ? -0.049 23.094 5.211 1 91.12 5 ILE B N 1
ATOM 1659 C CA . ILE B 1 5 ? 1.139 22.719 4.453 1 91.12 5 ILE B CA 1
ATOM 1660 C C . ILE B 1 5 ? 0.773 22.5 2.986 1 91.12 5 ILE B C 1
ATOM 1662 O O . ILE B 1 5 ? -0.14 21.734 2.67 1 91.12 5 ILE B O 1
ATOM 1666 N N . PRO B 1 6 ? 1.394 23.359 2.141 1 94.12 6 PRO B N 1
ATOM 1667 C CA . PRO B 1 6 ? 1.108 23.188 0.715 1 94.12 6 PRO B CA 1
ATOM 1668 C C . PRO B 1 6 ? 1.463 21.781 0.211 1 94.12 6 PRO B C 1
ATOM 1670 O O . PRO B 1 6 ? 2.244 21.078 0.849 1 94.12 6 PRO B O 1
ATOM 1673 N N . PRO B 1 7 ? 0.791 21.422 -0.895 1 95.44 7 PRO B N 1
ATOM 1674 C CA . PRO B 1 7 ? 1.148 20.125 -1.495 1 95.44 7 PRO B CA 1
ATOM 1675 C C . PRO B 1 7 ? 2.625 20.047 -1.873 1 95.44 7 PRO B C 1
ATOM 1677 O O . PRO B 1 7 ? 3.217 21.047 -2.293 1 95.44 7 PRO B O 1
ATOM 1680 N N . ILE B 1 8 ? 3.156 18.922 -1.693 1 97.56 8 ILE B N 1
ATOM 1681 C CA . ILE B 1 8 ? 4.566 18.688 -1.993 1 97.56 8 ILE B CA 1
ATOM 1682 C C . ILE B 1 8 ? 4.703 18 -3.348 1 97.56 8 ILE B C 1
ATOM 1684 O O . ILE B 1 8 ? 4.344 16.828 -3.494 1 97.56 8 ILE B O 1
ATOM 1688 N N . PRO B 1 9 ? 5.293 18.641 -4.309 1 97.38 9 PRO B N 1
ATOM 1689 C CA . PRO B 1 9 ? 5.398 18.047 -5.641 1 97.38 9 PRO B CA 1
ATOM 1690 C C . PRO B 1 9 ? 6.402 16.891 -5.695 1 97.38 9 PRO B C 1
ATOM 1692 O O . PRO B 1 9 ? 7.285 16.797 -4.836 1 97.38 9 PRO B O 1
ATOM 1695 N N . GLN B 1 10 ? 6.215 16.078 -6.684 1 97.25 10 GLN B N 1
ATOM 1696 C CA . GLN B 1 10 ? 7.039 14.883 -6.875 1 97.25 10 GLN B CA 1
ATOM 1697 C C . GLN B 1 10 ? 8.516 15.25 -6.957 1 97.25 10 GLN B C 1
ATOM 1699 O O . GLN B 1 10 ? 9.375 14.508 -6.465 1 97.25 10 GLN B O 1
ATOM 1704 N N . GLU B 1 11 ? 8.898 16.406 -7.48 1 96.88 11 GLU B N 1
ATOM 1705 C CA . GLU B 1 11 ? 10.273 16.844 -7.715 1 96.88 11 GLU B CA 1
ATOM 1706 C C . GLU B 1 11 ? 11.008 17.094 -6.402 1 96.88 11 GLU B C 1
ATOM 1708 O O . GLU B 1 11 ? 12.234 17.125 -6.367 1 96.88 11 GLU B O 1
ATOM 1713 N N . ARG B 1 12 ? 10.266 17.219 -5.312 1 98 12 ARG B N 1
ATOM 1714 C CA . ARG B 1 12 ? 10.867 17.516 -4.016 1 98 12 ARG B CA 1
ATOM 1715 C C . ARG B 1 12 ? 11.055 16.25 -3.193 1 98 12 ARG B C 1
ATOM 1717 O O . ARG B 1 12 ? 11.602 16.281 -2.09 1 98 12 ARG B O 1
ATOM 1724 N N . LEU B 1 13 ? 10.609 15.125 -3.766 1 98.12 13 LEU B N 1
ATOM 1725 C CA . LEU B 1 13 ? 10.758 13.852 -3.08 1 98.12 13 LEU B CA 1
ATOM 1726 C C . LEU B 1 13 ? 12.125 13.234 -3.373 1 98.12 13 LEU B C 1
ATOM 1728 O O . LEU B 1 13 ? 12.609 13.289 -4.508 1 98.12 13 LEU B O 1
ATOM 1732 N N . VAL B 1 14 ? 12.766 12.781 -2.301 1 98 14 VAL B N 1
ATOM 1733 C CA . VAL B 1 14 ? 14.094 12.18 -2.398 1 98 14 VAL B CA 1
ATOM 1734 C C . VAL B 1 14 ? 14.008 10.688 -2.062 1 98 14 VAL B C 1
ATOM 1736 O O . VAL B 1 14 ? 13.523 10.312 -0.993 1 98 14 VAL B O 1
ATOM 1739 N N . GLY B 1 15 ? 14.477 9.828 -2.93 1 95.81 15 GLY B N 1
ATOM 1740 C CA . GLY B 1 15 ? 14.438 8.383 -2.797 1 95.81 15 GLY B CA 1
ATOM 1741 C C . GLY B 1 15 ? 14.43 7.66 -4.133 1 95.81 15 GLY B C 1
ATOM 1742 O O . GLY B 1 15 ? 14.867 8.211 -5.145 1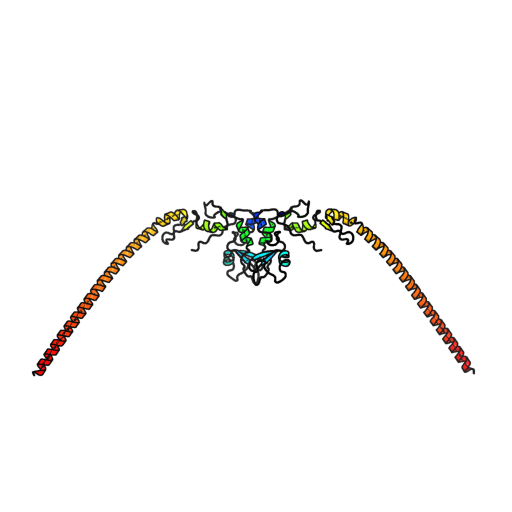 95.81 15 GLY B O 1
ATOM 1743 N N . ASP B 1 16 ? 14.023 6.414 -4.09 1 95.25 16 ASP B N 1
ATOM 1744 C CA . ASP B 1 16 ? 13.938 5.633 -5.32 1 95.25 16 ASP B CA 1
ATOM 1745 C C . ASP B 1 16 ? 12.883 6.203 -6.262 1 95.25 16 ASP B C 1
ATOM 1747 O O . ASP B 1 16 ? 11.711 6.332 -5.883 1 95.25 16 ASP B O 1
ATOM 1751 N N . LYS B 1 17 ? 13.312 6.512 -7.469 1 95.94 17 LYS B N 1
ATOM 1752 C CA . LYS B 1 17 ? 12.43 7.176 -8.43 1 95.94 17 LYS B CA 1
ATOM 1753 C C . LYS B 1 17 ? 11.227 6.301 -8.773 1 95.94 17 LYS B C 1
ATOM 1755 O O . LYS B 1 17 ? 10.117 6.801 -8.938 1 95.94 17 LYS B O 1
ATOM 1760 N N . ASN B 1 18 ? 11.445 5.02 -8.898 1 95.88 18 ASN B N 1
ATOM 1761 C CA . ASN B 1 18 ? 10.352 4.109 -9.234 1 95.88 18 ASN B CA 1
ATOM 1762 C C . ASN B 1 18 ? 9.352 3.984 -8.086 1 95.88 18 ASN B C 1
ATOM 1764 O O . ASN B 1 18 ? 8.148 3.848 -8.32 1 95.88 18 ASN B O 1
ATOM 1768 N N . LEU B 1 19 ? 9.852 4.012 -6.949 1 97 19 LEU B N 1
ATOM 1769 C CA . LEU B 1 19 ? 8.984 3.982 -5.77 1 97 19 LEU B CA 1
ATOM 1770 C C . LEU B 1 19 ? 8.18 5.27 -5.656 1 97 19 LEU B C 1
ATOM 1772 O O . LEU B 1 19 ? 6.984 5.234 -5.371 1 97 19 LEU B O 1
ATOM 1776 N N . ILE B 1 20 ? 8.805 6.414 -5.895 1 97.56 20 ILE B N 1
ATOM 1777 C CA . ILE B 1 20 ? 8.188 7.73 -5.797 1 97.56 20 ILE B CA 1
ATOM 1778 C C . ILE B 1 20 ? 6.984 7.809 -6.734 1 97.56 20 ILE B C 1
ATOM 1780 O O . ILE B 1 20 ? 5.93 8.328 -6.363 1 97.56 20 ILE B O 1
ATOM 1784 N N . LYS B 1 21 ? 7.066 7.203 -7.848 1 97.06 21 LYS B N 1
ATOM 1785 C CA . LYS B 1 21 ? 5.996 7.227 -8.836 1 97.06 21 LYS B CA 1
ATOM 1786 C C . LYS B 1 21 ? 4.754 6.508 -8.32 1 97.06 21 LYS B C 1
ATOM 1788 O O . LYS B 1 21 ? 3.645 6.75 -8.805 1 97.06 21 LYS B O 1
ATOM 1793 N N . LYS B 1 22 ? 4.961 5.652 -7.344 1 96.5 22 LYS B N 1
ATOM 1794 C CA . LYS B 1 22 ? 3.855 4.828 -6.859 1 96.5 22 LYS B CA 1
ATOM 1795 C C . LYS B 1 22 ? 3.162 5.484 -5.668 1 96.5 22 LYS B C 1
ATOM 1797 O O . LYS B 1 22 ? 2.102 5.027 -5.234 1 96.5 22 LYS B O 1
ATOM 1802 N N . ILE B 1 23 ? 3.75 6.574 -5.137 1 97.19 23 ILE B N 1
ATOM 1803 C CA . ILE B 1 23 ? 3.223 7.117 -3.891 1 97.19 23 ILE B CA 1
ATOM 1804 C C . ILE B 1 23 ? 2.793 8.57 -4.102 1 97.19 23 ILE B C 1
ATOM 1806 O O . ILE B 1 23 ? 2.951 9.406 -3.213 1 97.19 23 ILE B O 1
ATOM 1810 N N . VAL B 1 24 ? 2.396 8.898 -5.234 1 97.75 24 VAL B N 1
ATOM 1811 C CA . VAL B 1 24 ? 1.872 10.227 -5.559 1 97.75 24 VAL B CA 1
ATOM 1812 C C . VAL B 1 24 ? 0.409 10.109 -5.98 1 97.75 24 VAL B C 1
ATOM 1814 O O . VAL B 1 24 ? 0.013 9.133 -6.617 1 97.75 24 VAL B O 1
ATOM 1817 N N . CYS B 1 25 ? -0.327 11.047 -5.605 1 96.75 25 CYS B N 1
ATOM 1818 C CA . CYS B 1 25 ? -1.736 11.109 -5.977 1 96.75 25 CYS B CA 1
ATOM 1819 C C . CYS B 1 25 ? -1.897 11.297 -7.48 1 96.75 25 CYS B C 1
ATOM 1821 O O . CYS B 1 25 ? -1.319 12.211 -8.062 1 96.75 25 CYS B O 1
ATOM 1823 N N . PRO B 1 26 ? -2.717 10.469 -8.086 1 95.19 26 PRO B N 1
ATOM 1824 C CA . PRO B 1 26 ? -2.887 10.57 -9.531 1 95.19 26 PRO B CA 1
ATOM 1825 C C . PRO B 1 26 ? -3.588 11.852 -9.961 1 95.19 26 PRO B C 1
ATOM 1827 O O . PRO B 1 26 ? -3.512 12.25 -11.125 1 95.19 26 PRO B O 1
ATOM 1830 N N . LEU B 1 27 ? -4.262 12.516 -9.148 1 93.94 27 LEU B N 1
ATOM 1831 C CA . LEU B 1 27 ? -5.02 13.711 -9.5 1 93.94 27 LEU B CA 1
ATOM 1832 C C . LEU B 1 27 ? -4.141 14.953 -9.438 1 93.94 27 LEU B C 1
ATOM 1834 O O . LEU B 1 27 ? -4.164 15.781 -10.344 1 93.94 27 LEU B O 1
ATOM 1838 N N . CYS B 1 28 ? -3.359 15.125 -8.422 1 95.12 28 CYS B N 1
ATOM 1839 C CA . CYS B 1 28 ? -2.594 16.359 -8.242 1 95.12 28 CYS B CA 1
ATOM 1840 C C . CYS B 1 28 ? -1.112 16.125 -8.508 1 95.12 28 CYS B C 1
ATOM 1842 O O . CYS B 1 28 ? -0.336 17.078 -8.609 1 95.12 28 CYS B O 1
ATOM 1844 N N . THR B 1 29 ? -0.655 14.945 -8.516 1 95.88 29 THR B N 1
ATOM 1845 C CA . THR B 1 29 ? 0.715 14.531 -8.805 1 95.88 29 THR B CA 1
ATOM 1846 C C . THR B 1 29 ? 1.649 14.938 -7.668 1 95.88 29 THR B C 1
ATOM 1848 O O . THR B 1 29 ? 2.852 15.117 -7.879 1 95.88 29 THR B O 1
ATOM 1851 N N . CYS B 1 30 ? 1.165 15.133 -6.457 1 97.88 30 CYS B N 1
ATOM 1852 C CA . CYS B 1 30 ? 1.919 15.375 -5.234 1 97.88 30 CYS B CA 1
ATOM 1853 C C . CYS B 1 30 ? 1.881 14.164 -4.316 1 97.88 30 CYS B C 1
ATOM 1855 O O . CYS B 1 30 ? 1.058 13.266 -4.5 1 97.88 30 CYS B O 1
ATOM 1857 N N . ILE B 1 31 ? 2.826 14.195 -3.395 1 97.81 31 ILE B N 1
ATOM 1858 C CA . ILE B 1 31 ? 2.811 13.125 -2.408 1 97.81 31 ILE B CA 1
ATOM 1859 C C . ILE B 1 31 ? 1.453 13.078 -1.712 1 97.81 31 ILE B C 1
ATOM 1861 O O . ILE B 1 31 ? 0.851 14.125 -1.447 1 97.81 31 ILE B O 1
ATOM 1865 N N . PHE B 1 32 ? 1.016 11.867 -1.431 1 96.94 32 PHE B N 1
ATOM 1866 C CA . PHE B 1 32 ? -0.295 11.695 -0.818 1 96.94 32 PHE B CA 1
ATOM 1867 C C . PHE B 1 32 ? -0.412 12.516 0.46 1 96.94 32 PHE B C 1
ATOM 1869 O O . PHE B 1 32 ? 0.476 12.469 1.314 1 96.94 32 PHE B O 1
ATOM 1876 N N . LYS B 1 33 ? -1.487 13.258 0.556 1 93.38 33 LYS B N 1
ATOM 1877 C CA . LYS B 1 33 ? -1.848 13.992 1.764 1 93.38 33 LYS B CA 1
ATOM 1878 C C . LYS B 1 33 ? -3.232 13.586 2.262 1 93.38 33 LYS B C 1
ATOM 1880 O O . LYS B 1 33 ? -4.234 13.82 1.582 1 93.38 33 LYS B O 1
ATOM 1885 N N . GLN B 1 34 ? -3.24 12.977 3.428 1 93.44 34 GLN B N 1
ATOM 1886 C CA . GLN B 1 34 ? -4.488 12.469 3.99 1 93.44 34 GLN B CA 1
ATOM 1887 C C . GLN B 1 34 ? -5.25 11.633 2.967 1 93.44 34 GLN B C 1
ATOM 1889 O O . GLN B 1 34 ? -6.398 11.945 2.635 1 93.44 34 GLN B O 1
ATOM 1894 N N . PRO B 1 35 ? -4.633 10.594 2.553 1 95.38 35 PRO B N 1
ATOM 1895 C CA . PRO B 1 35 ? -5.207 9.797 1.469 1 95.38 35 PRO B CA 1
ATOM 1896 C C . PRO B 1 35 ? -6.449 9.016 1.903 1 95.38 35 PRO B C 1
ATOM 1898 O O . PRO B 1 35 ? -6.527 8.562 3.049 1 95.38 35 PRO B O 1
ATOM 1901 N N . LEU B 1 36 ? -7.387 8.922 0.999 1 94.25 36 LEU B N 1
ATOM 1902 C CA . LEU B 1 36 ? -8.562 8.07 1.146 1 94.25 36 LEU B CA 1
ATOM 1903 C C . LEU B 1 36 ? -8.625 7.043 0.021 1 94.25 36 LEU B C 1
ATOM 1905 O O . LEU B 1 36 ? -8.156 7.297 -1.089 1 94.25 36 LEU B O 1
ATOM 1909 N N . MET B 1 37 ? -9.227 5.922 0.388 1 95.69 37 MET B N 1
ATOM 1910 C CA . MET B 1 37 ? -9.25 4.812 -0.558 1 95.69 37 MET B CA 1
ATOM 1911 C C . MET B 1 37 ? -10.688 4.418 -0.894 1 95.69 37 MET B C 1
ATOM 1913 O O . MET B 1 37 ? -11.547 4.375 -0.012 1 95.69 37 MET B O 1
ATOM 1917 N N . CYS B 1 38 ? -10.922 4.18 -2.104 1 94.19 38 CYS B N 1
ATOM 1918 C CA . CYS B 1 38 ? -12.203 3.643 -2.551 1 94.19 38 CYS B CA 1
ATOM 1919 C C . CYS B 1 38 ? -12.344 2.176 -2.156 1 94.19 38 CYS B C 1
ATOM 1921 O O . CYS B 1 38 ? -11.414 1.387 -2.336 1 94.19 38 CYS B O 1
ATOM 1923 N N . ASN B 1 39 ? -13.516 1.772 -1.688 1 92.44 39 ASN B N 1
ATOM 1924 C CA . ASN B 1 39 ? -13.719 0.396 -1.249 1 92.44 39 ASN B CA 1
ATOM 1925 C C . ASN B 1 39 ? -13.984 -0.535 -2.428 1 92.44 39 ASN B C 1
ATOM 1927 O O . ASN B 1 39 ? -13.953 -1.758 -2.277 1 92.44 39 ASN B O 1
ATOM 1931 N N . LYS B 1 40 ? -14.148 0.023 -3.604 1 93 40 LYS B N 1
ATOM 1932 C CA . LYS B 1 40 ? -14.453 -0.772 -4.789 1 93 40 LYS B CA 1
ATOM 1933 C C . LYS B 1 40 ? -13.195 -1.037 -5.613 1 93 40 LYS B C 1
ATOM 1935 O O . LYS B 1 40 ? -12.812 -2.191 -5.816 1 93 40 LYS B O 1
ATOM 1940 N N . CYS B 1 41 ? -12.484 -0.001 -5.969 1 94.88 41 CYS B N 1
ATOM 1941 C CA . CYS B 1 41 ? -11.312 -0.172 -6.816 1 94.88 41 CYS B CA 1
ATOM 1942 C C . CYS B 1 41 ? -10.039 -0.178 -5.984 1 94.88 41 CYS B C 1
ATOM 1944 O O . CYS B 1 41 ? -8.969 -0.534 -6.48 1 94.88 41 CYS B O 1
ATOM 1946 N N . MET B 1 42 ? -10.078 0.298 -4.805 1 95.69 42 MET B N 1
ATOM 1947 C CA . MET B 1 42 ? -8.992 0.286 -3.828 1 95.69 42 MET B CA 1
ATOM 1948 C C . MET B 1 42 ? -7.891 1.263 -4.227 1 95.69 42 MET B C 1
ATOM 1950 O O . MET B 1 42 ? -6.762 1.16 -3.748 1 95.69 42 MET B O 1
ATOM 1954 N N . ASN B 1 43 ? -8.273 2.23 -5.074 1 95.81 43 ASN B N 1
ATOM 1955 C CA . ASN B 1 43 ? -7.355 3.318 -5.398 1 95.81 43 ASN B CA 1
ATOM 1956 C C . ASN B 1 43 ? -7.453 4.457 -4.387 1 95.81 43 ASN B C 1
ATOM 1958 O O . ASN B 1 43 ? -8.469 4.594 -3.701 1 95.81 43 ASN B O 1
ATOM 1962 N N . MET B 1 44 ? -6.418 5.227 -4.355 1 96.12 44 MET B N 1
ATOM 1963 C CA . MET B 1 44 ? -6.352 6.262 -3.326 1 96.12 44 MET B CA 1
ATOM 1964 C C . MET B 1 44 ? -6.141 7.637 -3.951 1 96.12 44 MET B C 1
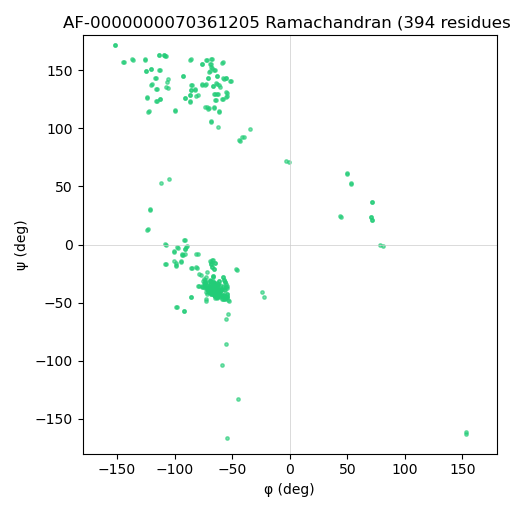ATOM 1966 O O . MET B 1 44 ? -5.523 7.754 -5.012 1 96.12 44 MET B O 1
ATOM 1970 N N . TRP B 1 45 ? -6.672 8.656 -3.277 1 95.56 45 TRP B N 1
ATOM 1971 C CA . TRP B 1 45 ? -6.492 10.062 -3.637 1 95.56 45 TRP B CA 1
ATOM 1972 C C . TRP B 1 45 ? -6.41 10.938 -2.393 1 95.56 45 TRP B C 1
ATOM 1974 O O . TRP B 1 45 ? -6.895 10.555 -1.323 1 95.56 45 TRP B O 1
ATOM 1984 N N . CYS B 1 46 ? -5.809 12.062 -2.574 1 94.75 46 CYS B N 1
ATOM 1985 C CA . CYS B 1 46 ? -5.789 13 -1.462 1 94.75 46 CYS B CA 1
ATOM 1986 C C . CYS B 1 46 ? -7.203 13.453 -1.101 1 94.75 46 CYS B C 1
ATOM 1988 O O . CYS B 1 46 ? -8.039 13.648 -1.983 1 94.75 46 CYS B O 1
ATOM 1990 N N . LEU B 1 47 ? -7.414 13.648 0.13 1 91.38 47 LEU B N 1
ATOM 1991 C CA . LEU B 1 47 ? -8.688 14.18 0.595 1 91.38 47 LEU B CA 1
ATOM 1992 C C . LEU B 1 47 ? -9.023 15.492 -0.106 1 91.38 47 LEU B C 1
ATOM 1994 O O . LEU B 1 47 ? -10.148 15.695 -0.559 1 91.38 47 LEU B O 1
ATOM 1998 N N . SER B 1 48 ? -8.016 16.359 -0.186 1 89.5 48 SER B N 1
ATOM 1999 C CA . SER B 1 48 ? -8.211 17.672 -0.799 1 89.5 48 SER B CA 1
ATOM 2000 C C . SER B 1 48 ? -8.578 17.547 -2.273 1 89.5 48 SER B C 1
ATOM 2002 O O . SER B 1 48 ? -9.344 18.359 -2.801 1 89.5 48 SER B O 1
ATOM 2004 N N . CYS B 1 49 ? -8.062 16.562 -2.943 1 91.81 49 CYS B N 1
ATOM 2005 C CA . CYS B 1 49 ? -8.336 16.359 -4.359 1 91.81 49 CYS B CA 1
ATOM 2006 C C . CYS B 1 49 ? -9.742 15.812 -4.57 1 91.81 49 CYS B C 1
ATOM 2008 O O . CYS B 1 49 ? -10.391 16.125 -5.57 1 91.81 49 CYS B O 1
ATOM 2010 N N . LEU B 1 50 ? -10.188 15.016 -3.619 1 89.19 50 LEU B N 1
ATOM 2011 C CA . LEU B 1 50 ? -11.523 14.445 -3.717 1 89.19 50 LEU B CA 1
ATOM 2012 C C . LEU B 1 50 ? -12.594 15.492 -3.434 1 89.19 50 LEU B C 1
ATOM 2014 O O . LEU B 1 50 ? -13.695 15.422 -3.971 1 89.19 50 LEU B O 1
ATOM 2018 N N . LYS B 1 51 ? -12.258 16.406 -2.588 1 84.12 51 LYS B N 1
ATOM 2019 C CA . LYS B 1 51 ? -13.195 17.484 -2.258 1 84.12 51 LYS B CA 1
ATOM 2020 C C . LYS B 1 51 ? -13.328 18.469 -3.41 1 84.12 51 LYS B C 1
ATOM 2022 O O . LYS B 1 51 ? -14.398 19.031 -3.627 1 84.12 51 LYS B O 1
ATOM 2027 N N . ASP B 1 52 ? -12.156 18.906 -3.951 1 72.38 52 ASP B N 1
ATOM 2028 C CA . ASP B 1 52 ? -12.188 19.844 -5.074 1 72.38 52 ASP B CA 1
ATOM 2029 C C . ASP B 1 52 ? -13.055 19.312 -6.211 1 72.38 52 ASP B C 1
ATOM 2031 O O . ASP B 1 52 ? -13.789 20.062 -6.848 1 72.38 52 ASP B O 1
ATOM 2035 N N . ASP B 1 53 ? -12.672 18.266 -6.645 1 59.5 53 ASP B N 1
ATOM 2036 C CA . ASP B 1 53 ? -13.461 17.75 -7.758 1 59.5 53 ASP B CA 1
ATOM 2037 C C . ASP B 1 53 ? -14.922 17.547 -7.355 1 59.5 53 ASP B C 1
ATOM 2039 O O . ASP B 1 53 ? -15.828 17.891 -8.117 1 59.5 53 ASP B O 1
ATOM 2043 N N . TYR B 1 54 ? -15.609 16.562 -7.07 1 50.97 54 TYR B N 1
ATOM 2044 C CA . TYR B 1 54 ? -17.047 16.328 -7.066 1 50.97 54 TYR B CA 1
ATOM 2045 C C . TYR B 1 54 ? -17.594 16.312 -5.645 1 50.97 54 TYR B C 1
ATOM 2047 O O . TYR B 1 54 ? -17.438 15.328 -4.922 1 50.97 54 TYR B O 1
ATOM 2055 N N . PHE B 1 55 ? -17.391 17.406 -4.789 1 51.41 55 PHE B N 1
ATOM 2056 C CA . PHE B 1 55 ? -18.219 17.438 -3.588 1 51.41 55 PHE B CA 1
ATOM 2057 C C . PHE B 1 55 ? -19.5 16.641 -3.785 1 51.41 55 PHE B C 1
ATOM 2059 O O . PHE B 1 55 ? -20.359 16.609 -2.906 1 51.41 55 PHE B O 1
ATOM 2066 N N . VAL B 1 56 ? -20.094 16.75 -4.914 1 50.38 56 VAL B N 1
ATOM 2067 C CA . VAL B 1 56 ? -21.359 16.078 -4.668 1 50.38 56 VAL B CA 1
ATOM 2068 C C . VAL B 1 56 ? -21.109 14.758 -3.93 1 50.38 56 VAL B C 1
ATOM 2070 O O . VAL B 1 56 ? -19.953 14.375 -3.703 1 50.38 56 VAL B O 1
ATOM 2073 N N . GLU B 1 57 ? -21.625 13.625 -4.242 1 53.38 57 GLU B N 1
ATOM 2074 C CA . GLU B 1 57 ? -21.688 12.289 -3.658 1 53.38 57 GLU B CA 1
ATOM 2075 C C . GLU B 1 57 ? -20.297 11.672 -3.518 1 53.38 57 GLU B C 1
ATOM 2077 O O . GLU B 1 57 ? -19.438 11.891 -4.363 1 53.38 57 GLU B O 1
ATOM 2082 N N . GLN B 1 58 ? -19.562 11.641 -2.225 1 60.75 58 GLN B N 1
ATOM 2083 C CA . GLN B 1 58 ? -18.438 10.758 -1.94 1 60.75 58 GLN B CA 1
ATOM 2084 C C . GLN B 1 58 ? -18.172 9.828 -3.117 1 60.75 58 GLN B C 1
ATOM 2086 O O . GLN B 1 58 ? -18.531 8.648 -3.084 1 60.75 58 GLN B O 1
ATOM 2091 N N . SER B 1 59 ? -17.594 10.5 -4.246 1 80 59 SER B N 1
ATOM 2092 C CA . SER B 1 59 ? -17.5 9.719 -5.477 1 80 59 SER B CA 1
ATOM 2093 C C . SER B 1 59 ? -16.062 9.305 -5.758 1 80 59 SER B C 1
ATOM 2095 O O . SER B 1 59 ? -15.125 9.992 -5.359 1 80 59 SER B O 1
ATOM 2097 N N . CYS B 1 60 ? -15.742 8.25 -6.176 1 89.56 60 CYS B N 1
ATOM 2098 C CA . CYS B 1 60 ? -14.492 7.691 -6.691 1 89.56 60 CYS B CA 1
ATOM 2099 C C . CYS B 1 60 ? -14.172 8.266 -8.062 1 89.56 60 CYS B C 1
ATOM 2101 O O . CYS B 1 60 ? -14.977 8.18 -8.992 1 89.56 60 CYS B O 1
ATOM 2103 N N . PRO B 1 61 ? -13.055 8.984 -8.305 1 90.75 61 PRO B N 1
ATOM 2104 C CA . PRO B 1 61 ? -12.664 9.531 -9.609 1 90.75 61 PRO B CA 1
ATOM 2105 C C . PRO B 1 61 ? -12.805 8.516 -10.742 1 90.75 61 PRO B C 1
ATOM 2107 O O . PRO B 1 61 ? -12.922 8.898 -11.906 1 90.75 61 PRO B O 1
ATOM 2110 N N . ARG B 1 62 ? -12.812 7.258 -10.422 1 91.5 62 ARG B N 1
ATOM 2111 C CA . ARG B 1 62 ? -12.977 6.215 -11.43 1 91.5 62 ARG B CA 1
ATOM 2112 C C . ARG B 1 62 ? -14.453 5.883 -11.641 1 91.5 62 ARG B C 1
ATOM 2114 O O . ARG B 1 62 ? -14.781 4.957 -12.383 1 91.5 62 ARG B O 1
ATOM 2121 N N . LYS B 1 63 ? -15.406 6.527 -10.891 1 89 63 LYS B N 1
ATOM 2122 C CA . LYS B 1 63 ? -16.844 6.441 -11.062 1 89 63 LYS B CA 1
ATOM 2123 C C . LYS B 1 63 ? -17.375 5.078 -10.617 1 89 63 LYS B C 1
ATOM 2125 O O . LYS B 1 63 ? -18.234 4.496 -11.273 1 89 63 LYS B O 1
ATOM 2130 N N . CYS B 1 64 ? -16.766 4.621 -9.594 1 89.56 64 CYS B N 1
ATOM 2131 C CA . CYS B 1 64 ? -17.312 3.41 -8.984 1 89.56 64 CYS B CA 1
ATOM 2132 C C . CYS B 1 64 ? -18.688 3.67 -8.398 1 89.56 64 CYS B C 1
ATOM 2134 O O . CYS B 1 64 ? -18.984 4.789 -7.977 1 89.56 64 CYS B O 1
ATOM 2136 N N . GLU B 1 65 ? -19.516 2.629 -8.383 1 88.25 65 GLU B N 1
ATOM 2137 C CA . GLU B 1 65 ? -20.875 2.752 -7.84 1 88.25 65 GLU B CA 1
ATOM 2138 C C . GLU B 1 65 ? -20.906 2.375 -6.363 1 88.25 65 GLU B C 1
ATOM 2140 O O . GLU B 1 65 ? -20.203 1.457 -5.934 1 88.25 65 GLU B O 1
ATOM 2145 N N . ASN B 1 66 ? -21.75 3.027 -5.523 1 88.75 66 ASN B N 1
ATOM 2146 C CA . ASN B 1 66 ? -21.938 2.721 -4.109 1 88.75 66 ASN B CA 1
ATOM 2147 C C . ASN B 1 66 ? -20.609 2.709 -3.361 1 88.75 66 ASN B C 1
ATOM 2149 O O . ASN B 1 66 ? -20.297 1.745 -2.662 1 88.75 66 ASN B O 1
ATOM 2153 N N . VAL B 1 67 ? -19.906 3.805 -3.531 1 89.19 67 VAL B N 1
ATOM 2154 C CA . VAL B 1 67 ? -18.547 3.9 -3.029 1 89.19 67 VAL B CA 1
ATOM 2155 C C . VAL B 1 67 ? -18.562 4.336 -1.566 1 89.19 67 VAL B C 1
ATOM 2157 O O . VAL B 1 67 ? -19.375 5.168 -1.17 1 89.19 67 VAL B O 1
ATOM 2160 N N . GLN B 1 68 ? -17.719 3.686 -0.827 1 89.75 68 GLN B N 1
ATOM 2161 C CA . GLN B 1 68 ? -17.297 4.156 0.493 1 89.75 68 GLN B CA 1
ATOM 2162 C C . GLN B 1 68 ? -15.812 4.477 0.526 1 89.75 68 GLN B C 1
ATOM 2164 O O . GLN B 1 68 ? -15 3.732 -0.025 1 89.75 68 GLN B O 1
ATOM 2169 N N . LEU B 1 69 ? -15.547 5.598 1.098 1 90.56 69 LEU B N 1
ATOM 2170 C CA . LEU B 1 69 ? -14.148 5.977 1.234 1 90.56 69 LEU B CA 1
ATOM 2171 C C . LEU B 1 69 ? -13.578 5.48 2.559 1 90.56 69 LEU B C 1
ATOM 2173 O O . LEU B 1 69 ? -14.156 5.723 3.619 1 90.56 69 LEU B O 1
ATOM 2177 N N . LEU B 1 70 ? -12.5 4.77 2.338 1 92.88 70 LEU B N 1
ATOM 2178 C CA . LEU B 1 70 ? -11.844 4.172 3.494 1 92.88 70 LEU B CA 1
ATOM 2179 C C . LEU B 1 70 ? -10.523 4.871 3.787 1 92.88 70 LEU B C 1
ATOM 2181 O O . LEU B 1 70 ? -9.992 5.594 2.938 1 92.88 70 LEU B O 1
ATOM 2185 N N . GLN B 1 71 ? -10.062 4.633 4.992 1 93.38 71 GLN B N 1
ATOM 2186 C CA . GLN B 1 71 ? -8.711 5.09 5.324 1 93.38 71 GLN B CA 1
ATOM 2187 C C . GLN B 1 71 ? -7.66 4.312 4.539 1 93.38 71 GLN B C 1
ATOM 2189 O O . GLN B 1 71 ? -7.887 3.16 4.16 1 93.38 71 GLN B O 1
ATOM 2194 N N . SER B 1 72 ? -6.578 4.965 4.316 1 95.06 72 SER B N 1
ATOM 2195 C CA . SER B 1 72 ? -5.492 4.297 3.607 1 95.06 72 SER B CA 1
ATOM 2196 C C . SER B 1 72 ? -4.863 3.203 4.465 1 95.06 72 SER B C 1
ATOM 2198 O O . SER B 1 72 ? -4.828 3.311 5.691 1 95.06 72 SER B O 1
ATOM 2200 N N . PRO B 1 73 ? -4.395 2.221 3.82 1 96.25 73 PRO B N 1
ATOM 2201 C CA . PRO B 1 73 ? -3.738 1.157 4.582 1 96.25 73 PRO B CA 1
ATOM 2202 C C . PRO B 1 73 ? -2.414 1.605 5.199 1 96.25 73 PRO B C 1
ATOM 2204 O O . PRO B 1 73 ? -1.765 2.518 4.68 1 96.25 73 PRO B O 1
ATOM 2207 N N . PRO B 1 74 ? -2.049 0.917 6.266 1 95.81 74 PRO B N 1
ATOM 2208 C CA . PRO B 1 74 ? -0.754 1.209 6.883 1 95.81 74 PRO B CA 1
ATOM 2209 C C . PRO B 1 74 ? 0.416 1.03 5.918 1 95.81 74 PRO B C 1
ATOM 2211 O O . PRO B 1 74 ? 1.441 1.702 6.059 1 95.81 74 PRO B O 1
ATOM 2214 N N . LEU B 1 75 ? 0.257 0.217 5.004 1 96.19 75 LEU B N 1
ATOM 2215 C CA . LEU B 1 75 ? 1.304 -0.021 4.016 1 96.19 75 LEU B CA 1
ATOM 2216 C C . LEU B 1 75 ? 1.731 1.284 3.352 1 96.19 75 LEU B C 1
ATOM 2218 O O . LEU B 1 75 ? 2.918 1.493 3.092 1 96.19 75 LEU B O 1
ATOM 2222 N N . LEU B 1 76 ? 0.802 2.135 3.014 1 97.12 76 LEU B N 1
ATOM 2223 C CA . LEU B 1 76 ? 1.15 3.414 2.402 1 97.12 76 LEU B CA 1
ATOM 2224 C C . LEU B 1 76 ? 2.064 4.223 3.316 1 97.12 76 LEU B C 1
ATOM 2226 O O . LEU B 1 76 ? 3.08 4.758 2.869 1 97.12 76 LEU B O 1
ATOM 2230 N N . ASN B 1 77 ? 1.688 4.293 4.559 1 95.19 77 ASN B N 1
ATOM 2231 C CA . ASN B 1 77 ? 2.521 5.012 5.52 1 95.19 77 ASN B CA 1
ATOM 2232 C C . ASN B 1 77 ? 3.91 4.387 5.629 1 95.19 77 ASN B C 1
ATOM 2234 O O . ASN B 1 77 ? 4.906 5.098 5.781 1 95.19 77 ASN B O 1
ATOM 2238 N N . ASP B 1 78 ? 3.879 3.074 5.621 1 96.06 78 ASP B N 1
ATOM 2239 C CA . ASP B 1 78 ? 5.156 2.373 5.672 1 96.06 78 ASP B CA 1
ATOM 2240 C C . ASP B 1 78 ? 6.051 2.775 4.5 1 96.06 78 ASP B C 1
ATOM 2242 O O . ASP B 1 78 ? 7.242 3.029 4.684 1 96.06 78 ASP B O 1
ATOM 2246 N N . ILE B 1 79 ? 5.496 2.852 3.357 1 96.88 79 ILE B N 1
ATOM 2247 C CA . ILE B 1 79 ? 6.246 3.182 2.15 1 96.88 79 ILE B CA 1
ATOM 2248 C C . ILE B 1 79 ? 6.672 4.648 2.191 1 96.88 79 ILE B C 1
ATOM 2250 O O . ILE B 1 79 ? 7.809 4.98 1.845 1 96.88 79 ILE B O 1
ATOM 2254 N N . LEU B 1 80 ? 5.777 5.441 2.645 1 96.88 80 LEU B N 1
ATOM 2255 C CA . LEU B 1 80 ? 6.074 6.867 2.738 1 96.88 80 LEU B CA 1
ATOM 2256 C C . LEU B 1 80 ? 7.246 7.117 3.682 1 96.88 80 LEU B C 1
ATOM 2258 O O . LEU B 1 80 ? 8.016 8.062 3.49 1 96.88 80 LEU B O 1
ATOM 2262 N N . SER B 1 81 ? 7.367 6.289 4.652 1 96.81 81 SER B N 1
ATOM 2263 C CA . SER B 1 81 ? 8.438 6.445 5.629 1 96.81 81 SER B CA 1
ATOM 2264 C C . SER B 1 81 ? 9.805 6.191 4.992 1 96.81 81 SER B C 1
ATOM 2266 O O . SER B 1 81 ? 10.836 6.52 5.578 1 96.81 81 SER B O 1
ATOM 2268 N N . LEU B 1 82 ? 9.836 5.629 3.811 1 96.62 82 LEU B N 1
ATOM 2269 C CA . LEU B 1 82 ? 11.086 5.297 3.133 1 96.62 82 LEU B CA 1
ATOM 2270 C C . LEU B 1 82 ? 11.547 6.449 2.248 1 96.62 82 LEU B C 1
ATOM 2272 O O . LEU B 1 82 ? 12.633 6.398 1.667 1 96.62 82 LEU B O 1
ATOM 2276 N N . ILE B 1 83 ? 10.727 7.539 2.143 1 97.31 83 ILE B N 1
ATOM 2277 C CA . ILE B 1 83 ? 11.016 8.672 1.266 1 97.31 83 ILE B CA 1
ATOM 2278 C C . ILE B 1 83 ? 11.297 9.914 2.105 1 97.31 83 ILE B C 1
ATOM 2280 O O . ILE B 1 83 ? 10.844 10.023 3.244 1 97.31 83 ILE B O 1
ATOM 2284 N N . ASN B 1 84 ? 12.094 10.75 1.578 1 98.44 84 ASN B N 1
ATOM 2285 C CA . ASN B 1 84 ? 12.367 12.039 2.201 1 98.44 84 ASN B CA 1
ATOM 2286 C C . ASN B 1 84 ? 11.844 13.195 1.352 1 98.44 84 ASN B C 1
ATOM 2288 O O . ASN B 1 84 ? 11.492 13.008 0.186 1 98.44 84 ASN B O 1
ATOM 2292 N N . ILE B 1 85 ? 11.758 14.297 2.004 1 98.5 85 ILE B N 1
ATOM 2293 C CA . ILE B 1 85 ? 11.227 15.484 1.347 1 98.5 85 ILE B CA 1
ATOM 2294 C C . ILE B 1 85 ? 12.242 16.625 1.427 1 98.5 85 ILE B C 1
ATOM 2296 O O . ILE B 1 85 ? 12.719 16.953 2.512 1 98.5 85 ILE B O 1
ATOM 2300 N N . GLN B 1 86 ? 12.57 17.203 0.342 1 98.5 86 GLN B N 1
ATOM 2301 C CA . GLN B 1 86 ? 13.305 18.469 0.298 1 98.5 86 GLN B CA 1
ATOM 2302 C C . GLN B 1 86 ? 12.367 19.656 0.511 1 98.5 86 GLN B C 1
ATOM 2304 O O . GLN B 1 86 ? 11.328 19.75 -0.147 1 98.5 86 GLN B O 1
ATOM 2309 N N . CYS B 1 87 ? 12.75 20.469 1.436 1 98.25 87 CYS B N 1
ATOM 2310 C CA . CYS B 1 87 ? 11.883 21.578 1.792 1 98.25 87 CYS B CA 1
ATOM 2311 C C . CYS B 1 87 ? 11.461 22.359 0.553 1 98.25 87 CYS B C 1
ATOM 2313 O O . CYS B 1 87 ? 12.289 22.641 -0.315 1 98.25 87 CYS B O 1
ATOM 2315 N N . ILE B 1 88 ? 10.242 22.781 0.511 1 96.94 88 ILE B N 1
ATOM 2316 C CA . ILE B 1 88 ? 9.695 23.438 -0.673 1 96.94 88 ILE B CA 1
ATOM 2317 C C . ILE B 1 88 ? 10.023 24.922 -0.637 1 96.94 88 ILE B C 1
ATOM 2319 O O . ILE B 1 88 ? 9.883 25.625 -1.645 1 96.94 88 ILE B O 1
ATOM 2323 N N . ASN B 1 89 ? 10.312 25.375 0.529 1 96.38 89 ASN B N 1
ATOM 2324 C CA . ASN B 1 89 ? 10.641 26.797 0.631 1 96.38 89 ASN B CA 1
ATOM 2325 C C . ASN B 1 89 ? 11.945 27.125 -0.093 1 96.38 89 ASN B C 1
ATOM 2327 O O . ASN B 1 89 ? 12.953 26.453 0.105 1 96.38 89 ASN B O 1
ATOM 2331 N N . LYS B 1 90 ? 11.812 28.188 -0.764 1 92 90 LYS B N 1
ATOM 2332 C CA . LYS B 1 90 ? 12.969 28.594 -1.565 1 92 90 LYS B CA 1
ATOM 2333 C C . LYS B 1 90 ? 14.188 28.844 -0.687 1 92 90 LYS B C 1
ATOM 2335 O O . LYS B 1 90 ? 14.07 29.422 0.396 1 92 90 LYS B O 1
ATOM 2340 N N . LEU B 1 91 ? 15.328 28.406 -1.001 1 93.12 91 LEU B N 1
ATOM 2341 C CA . LEU B 1 91 ? 16.625 28.672 -0.401 1 93.12 91 LEU B CA 1
ATOM 2342 C C . LEU B 1 91 ? 16.828 27.812 0.846 1 93.12 91 LEU B C 1
ATOM 2344 O O . LEU B 1 91 ? 17.844 27.953 1.537 1 93.12 91 LEU B O 1
ATOM 2348 N N . CYS B 1 92 ? 15.836 27.031 1.177 1 97.62 92 CYS B N 1
ATOM 2349 C CA . CYS B 1 92 ? 16.062 26.094 2.275 1 97.62 92 CYS B CA 1
ATOM 2350 C C . CYS B 1 92 ? 16.688 24.797 1.773 1 97.62 92 CYS B C 1
ATOM 2352 O O . CYS B 1 92 ? 16.109 24.109 0.919 1 97.62 92 CYS B O 1
ATOM 2354 N N . PRO B 1 93 ? 17.797 24.391 2.273 1 97.12 93 PRO B N 1
ATOM 2355 C CA . PRO B 1 93 ? 18.484 23.188 1.793 1 97.12 93 PRO B CA 1
ATOM 2356 C C . PRO B 1 93 ? 18.078 21.938 2.574 1 97.12 93 PRO B C 1
ATOM 2358 O O . PRO B 1 93 ? 18.578 20.844 2.281 1 97.12 93 PRO B O 1
ATOM 2361 N N . GLU B 1 94 ? 17.188 21.984 3.475 1 98.12 94 GLU B N 1
ATOM 2362 C CA . GLU B 1 94 ? 16.922 20.891 4.41 1 98.12 94 GLU B CA 1
ATOM 2363 C C . GLU B 1 94 ? 16.141 19.766 3.736 1 98.12 94 GLU B C 1
ATOM 2365 O O . GLU B 1 94 ? 15.266 20.016 2.912 1 98.12 94 GLU B O 1
ATOM 2370 N N . VAL B 1 95 ? 16.531 18.516 4.035 1 98.69 95 VAL B N 1
ATOM 2371 C CA . VAL B 1 95 ? 15.828 17.297 3.65 1 98.69 95 VAL B CA 1
ATOM 2372 C C . VAL B 1 95 ? 15.336 16.562 4.898 1 98.69 95 VAL B C 1
ATOM 2374 O O . VAL B 1 95 ? 16.109 16.328 5.824 1 98.69 95 VAL B O 1
ATOM 2377 N N . LYS B 1 96 ? 14.086 16.312 4.977 1 98.56 96 LYS B N 1
ATOM 2378 C CA . LYS B 1 96 ? 13.477 15.695 6.152 1 98.56 96 LYS B CA 1
ATOM 2379 C C . LYS B 1 96 ? 12.68 14.453 5.766 1 98.56 96 LYS B C 1
ATOM 2381 O O . LYS B 1 96 ? 12.289 14.289 4.605 1 98.56 96 LYS B O 1
ATOM 2386 N N . THR B 1 97 ? 12.438 13.586 6.738 1 97.75 97 THR B N 1
ATOM 2387 C CA . THR B 1 97 ? 11.5 12.484 6.547 1 97.75 97 THR B CA 1
ATOM 2388 C C . THR B 1 97 ? 10.078 13.008 6.418 1 97.75 97 THR B C 1
ATOM 2390 O O . THR B 1 97 ? 9.789 14.148 6.797 1 97.75 97 THR B O 1
ATOM 2393 N N . VAL B 1 98 ? 9.289 12.219 5.875 1 96.5 98 VAL B N 1
ATOM 2394 C CA . VAL B 1 98 ? 7.891 12.586 5.711 1 96.5 98 VAL B CA 1
ATOM 2395 C C . VAL B 1 98 ? 7.281 12.93 7.07 1 96.5 98 VAL B C 1
ATOM 2397 O O . VAL B 1 98 ? 6.516 13.891 7.188 1 96.5 98 VAL B O 1
ATOM 2400 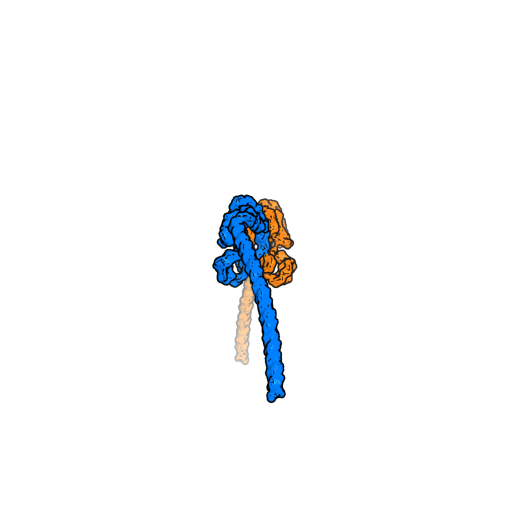N N . GLU B 1 99 ? 7.617 12.211 8.109 1 94.81 99 GLU B N 1
ATOM 2401 C CA . GLU B 1 99 ? 7.082 12.406 9.453 1 94.81 99 GLU B CA 1
ATOM 2402 C C . GLU B 1 99 ? 7.531 13.742 10.039 1 94.81 99 GLU B C 1
ATOM 2404 O O . GLU B 1 99 ? 6.766 14.414 10.734 1 94.81 99 GLU B O 1
ATOM 2409 N N . GLU B 1 100 ? 8.672 14.195 9.695 1 96.88 100 GLU B N 1
ATOM 2410 C CA . GLU B 1 100 ? 9.273 15.383 10.297 1 96.88 100 GLU B CA 1
ATOM 2411 C C . GLU B 1 100 ? 8.969 16.625 9.477 1 96.88 100 GLU B C 1
ATOM 2413 O O . GLU B 1 100 ? 9.148 17.75 9.953 1 96.88 100 GLU B O 1
ATOM 2418 N N . TYR B 1 101 ? 8.555 16.391 8.367 1 97.19 101 TYR B N 1
ATOM 2419 C CA . TYR B 1 101 ? 8.477 17.5 7.422 1 97.19 101 TYR B CA 1
ATOM 2420 C C . TYR B 1 101 ? 7.488 18.562 7.895 1 97.19 101 TYR B C 1
ATOM 2422 O O . TYR B 1 101 ? 7.742 19.75 7.77 1 97.19 101 TYR B O 1
ATOM 2430 N N . SER B 1 102 ? 6.336 18.125 8.352 1 94.31 102 SER B N 1
ATOM 2431 C CA . SER B 1 102 ? 5.309 19.078 8.789 1 94.31 102 SER B CA 1
ATOM 2432 C C . SER B 1 102 ? 5.859 20.047 9.82 1 94.31 102 SER B C 1
ATOM 2434 O O . SER B 1 102 ? 5.656 21.266 9.695 1 94.31 102 SER B O 1
ATOM 2436 N N . GLN B 1 103 ? 6.52 19.578 10.789 1 95.81 103 GLN B N 1
ATOM 2437 C CA . GLN B 1 103 ? 7.109 20.453 11.805 1 95.81 103 GLN B CA 1
ATOM 2438 C C . GLN B 1 103 ? 8.188 21.344 11.211 1 95.81 103 GLN B C 1
ATOM 2440 O O . GLN B 1 103 ? 8.242 22.547 11.516 1 95.81 103 GLN B O 1
ATOM 2445 N N . HIS B 1 104 ? 9.016 20.781 10.398 1 97.44 104 HIS B N 1
ATOM 2446 C CA . HIS B 1 104 ? 10.031 21.594 9.75 1 97.44 104 HIS B CA 1
ATOM 2447 C C . HIS B 1 104 ? 9.398 22.734 8.961 1 97.44 104 HIS B C 1
ATOM 2449 O O . HIS B 1 104 ? 9.844 23.891 9.055 1 97.44 104 HIS B O 1
ATOM 2455 N N . TYR B 1 105 ? 8.375 22.328 8.195 1 96.81 105 TYR B N 1
ATOM 2456 C CA . TYR B 1 105 ? 7.75 23.328 7.348 1 96.81 105 TYR B CA 1
ATOM 2457 C C . TYR B 1 105 ? 7.285 24.531 8.18 1 96.81 105 TYR B C 1
ATOM 2459 O O . TYR B 1 105 ? 7.523 25.672 7.812 1 96.81 105 TYR B O 1
ATOM 2467 N N . LEU B 1 106 ? 6.668 24.266 9.273 1 93.38 106 LEU B N 1
ATOM 2468 C CA . LEU B 1 106 ? 6.105 25.297 10.125 1 93.38 106 LEU B CA 1
ATOM 2469 C C . LEU B 1 106 ? 7.207 26.156 10.742 1 93.38 106 LEU B C 1
ATOM 2471 O O . LEU B 1 106 ? 7.039 27.375 10.898 1 93.38 106 LEU B O 1
ATOM 2475 N N . ASP B 1 107 ? 8.336 25.578 10.891 1 95.06 107 ASP B N 1
ATOM 2476 C CA . ASP B 1 107 ? 9.414 26.281 11.594 1 95.06 107 ASP B CA 1
ATOM 2477 C C . ASP B 1 107 ? 10.508 26.719 10.617 1 95.06 107 ASP B C 1
ATOM 2479 O O . ASP B 1 107 ? 11.555 27.219 11.039 1 95.06 107 ASP B O 1
ATOM 2483 N N . CYS B 1 108 ? 10.367 26.453 9.43 1 97.19 108 CYS B N 1
ATOM 2484 C CA . CYS B 1 108 ? 11.398 26.75 8.445 1 97.19 108 CYS B CA 1
ATOM 2485 C C . CYS B 1 108 ? 11.719 28.25 8.43 1 97.19 108 CYS B C 1
ATOM 2487 O O . CYS B 1 108 ? 10.828 29.078 8.227 1 97.19 108 CYS B O 1
ATOM 2489 N N . PRO B 1 109 ? 12.914 28.578 8.586 1 97.19 109 PRO B N 1
ATOM 2490 C CA . PRO B 1 109 ? 13.32 30 8.578 1 97.19 109 PRO B CA 1
ATOM 2491 C C . PRO B 1 109 ? 13.086 30.656 7.227 1 97.19 109 PRO B C 1
ATOM 2493 O O . PRO B 1 109 ? 13.008 31.891 7.145 1 97.19 109 PRO B O 1
ATOM 2496 N N . PHE B 1 110 ? 12.891 29.891 6.191 1 97.56 110 PHE B N 1
ATOM 2497 C CA . PHE B 1 110 ? 12.773 30.438 4.848 1 97.56 110 PHE B CA 1
ATOM 2498 C C . PHE B 1 110 ? 11.312 30.516 4.422 1 97.56 110 PHE B C 1
ATOM 2500 O O . PHE B 1 110 ? 10.992 31.016 3.344 1 97.56 110 PHE B O 1
ATOM 2507 N N . ARG B 1 111 ? 10.477 29.984 5.234 1 96.81 111 ARG B N 1
ATOM 2508 C CA . ARG B 1 111 ? 9.055 30.047 4.914 1 96.81 111 ARG B CA 1
ATOM 2509 C C . ARG B 1 111 ? 8.555 31.484 4.879 1 96.81 111 ARG B C 1
ATOM 2511 O O . ARG B 1 111 ? 8.906 32.281 5.742 1 96.81 111 ARG B O 1
ATOM 2518 N N . LEU B 1 112 ? 7.754 31.781 3.936 1 95.56 112 LEU B N 1
ATOM 2519 C CA . LEU B 1 112 ? 7.184 33.125 3.838 1 95.56 112 LEU B CA 1
ATOM 2520 C C . LEU B 1 112 ? 5.977 33.281 4.758 1 95.56 112 LEU B C 1
ATOM 2522 O O . LEU B 1 112 ? 5.105 32.406 4.785 1 95.56 112 LEU B O 1
ATOM 2526 N N . VAL B 1 113 ? 5.965 34.344 5.473 1 94.44 113 VAL B N 1
ATOM 2527 C CA . VAL B 1 113 ? 4.859 34.594 6.391 1 94.44 113 VAL B CA 1
ATOM 2528 C C . VAL B 1 113 ? 4.43 36.062 6.273 1 94.44 113 VAL B C 1
ATOM 2530 O O . VAL B 1 113 ? 5.18 36.906 5.766 1 94.44 113 VAL B O 1
ATOM 2533 N N . LEU B 1 114 ? 3.254 36.312 6.668 1 94.12 114 LEU B N 1
ATOM 2534 C CA . LEU B 1 114 ? 2.693 37.656 6.703 1 94.12 114 LEU B CA 1
ATOM 2535 C C . LEU B 1 114 ? 2.602 38.188 8.133 1 94.12 114 LEU B C 1
ATOM 2537 O O . LEU B 1 114 ? 2.291 37.406 9.055 1 94.12 114 LEU B O 1
ATOM 2541 N N . CYS B 1 115 ? 3.018 39.438 8.305 1 94.75 115 CYS B N 1
ATOM 2542 C CA . CYS B 1 115 ? 2.785 40.062 9.609 1 94.75 115 CYS B CA 1
ATOM 2543 C C . CYS B 1 115 ? 1.31 40 9.984 1 94.75 115 CYS B C 1
ATOM 2545 O O . CYS B 1 115 ? 0.445 40.375 9.188 1 94.75 115 CYS B O 1
ATOM 2547 N N . PRO B 1 116 ? 1.002 39.5 11.156 1 91.44 116 PRO B N 1
ATOM 2548 C CA . PRO B 1 116 ? -0.396 39.312 11.555 1 91.44 116 PRO B CA 1
ATOM 2549 C C . PRO B 1 116 ? -1.118 40.625 11.789 1 91.44 116 PRO B C 1
ATOM 2551 O O . PRO B 1 116 ? -2.346 40.656 11.914 1 91.44 116 PRO B O 1
ATOM 2554 N N . VAL B 1 117 ? -0.36 41.688 11.898 1 89.44 117 VAL B N 1
ATOM 2555 C CA . VAL B 1 117 ? -0.985 42.969 12.07 1 89.44 117 VAL B CA 1
ATOM 2556 C C . VAL B 1 117 ? -1.674 43.406 10.773 1 89.44 117 VAL B C 1
ATOM 2558 O O . VAL B 1 117 ? -1.023 43.531 9.734 1 89.44 117 VAL B O 1
ATOM 2561 N N . ASP B 1 118 ? -2.932 43.562 10.766 1 88.06 118 ASP B N 1
ATOM 2562 C CA . ASP B 1 118 ? -3.771 43.781 9.594 1 88.06 118 ASP B CA 1
ATOM 2563 C C . ASP B 1 118 ? -3.283 45 8.805 1 88.06 118 ASP B C 1
ATOM 2565 O O . ASP B 1 118 ? -3.303 45 7.57 1 88.06 118 ASP B O 1
ATOM 2569 N N . GLU B 1 119 ? -2.82 46 9.484 1 89.12 119 GLU B N 1
ATOM 2570 C CA . GLU B 1 119 ? -2.408 47.219 8.805 1 89.12 119 GLU B CA 1
ATOM 2571 C C . GLU B 1 119 ? -1.001 47.094 8.234 1 89.12 119 GLU B C 1
ATOM 2573 O O . GLU B 1 119 ? -0.591 47.875 7.387 1 89.12 119 GLU B O 1
ATOM 2578 N N . CYS B 1 120 ? -0.098 46.25 8.562 1 92.62 120 CYS B N 1
ATOM 2579 C CA . CYS B 1 120 ? 1.259 46.031 8.07 1 92.62 120 CYS B CA 1
ATOM 2580 C C . CYS B 1 120 ? 1.274 45 6.949 1 92.62 120 CYS B C 1
ATOM 2582 O O . CYS B 1 120 ? 1.681 45.281 5.828 1 92.62 120 CYS B O 1
ATOM 2584 N N . MET B 1 121 ? 0.831 43.75 6.98 1 91.25 121 MET B N 1
ATOM 2585 C CA . MET B 1 121 ? 0.708 42.625 6.043 1 91.25 121 MET B CA 1
ATOM 2586 C C . MET B 1 121 ? 1.974 42.469 5.207 1 91.25 121 MET B C 1
ATOM 2588 O O . MET B 1 121 ? 1.918 42 4.07 1 91.25 121 MET B O 1
ATOM 2592 N N . LYS B 1 122 ? 3.018 42.938 5.734 1 94.25 122 LYS B N 1
ATOM 2593 C CA . LYS B 1 122 ? 4.301 42.75 5.062 1 94.25 122 LYS B CA 1
ATOM 2594 C C . LYS B 1 122 ? 4.668 41.281 4.957 1 94.25 122 LYS B C 1
ATOM 2596 O O . LYS B 1 122 ? 4.52 40.531 5.922 1 94.25 122 LYS B O 1
ATOM 2601 N N . GLU B 1 123 ? 5.043 40.812 3.701 1 95.62 123 GLU B N 1
ATOM 2602 C CA . GLU B 1 123 ? 5.516 39.469 3.486 1 95.62 123 GLU B CA 1
ATOM 2603 C C . GLU B 1 123 ? 7.02 39.344 3.717 1 95.62 123 GLU B C 1
ATOM 2605 O O . GLU B 1 123 ? 7.789 40.188 3.232 1 95.62 123 GLU B O 1
ATOM 2610 N N . MET B 1 124 ? 7.426 38.406 4.516 1 95.56 124 MET B N 1
ATOM 2611 C CA . MET B 1 124 ? 8.836 38.219 4.832 1 95.56 124 MET B CA 1
ATOM 2612 C C . MET B 1 124 ? 9.117 36.75 5.172 1 95.56 124 MET B C 1
ATOM 2614 O O . MET B 1 124 ? 8.188 35.938 5.301 1 95.56 124 MET B O 1
ATOM 2618 N N . THR B 1 125 ? 10.391 36.375 5.32 1 96.31 125 THR B N 1
ATOM 2619 C CA . THR B 1 125 ? 10.742 35.031 5.746 1 96.31 125 THR B CA 1
ATOM 2620 C C . THR B 1 125 ? 10.516 34.875 7.246 1 96.31 125 THR B C 1
ATOM 2622 O O . THR B 1 125 ? 10.469 35.844 7.984 1 96.31 125 THR B O 1
ATOM 2625 N N . ASN B 1 126 ? 10.32 33.688 7.582 1 95.88 126 ASN B N 1
ATOM 2626 C CA . ASN B 1 126 ? 10.133 33.375 9 1 95.88 126 ASN B CA 1
ATOM 2627 C C . ASN B 1 126 ? 11.289 33.906 9.844 1 95.88 126 ASN B C 1
ATOM 2629 O O . ASN B 1 126 ? 11.094 34.375 10.961 1 95.88 126 ASN B O 1
ATOM 2633 N N . LYS B 1 127 ? 12.422 33.875 9.336 1 96.25 127 LYS B N 1
ATOM 2634 C CA . LYS B 1 127 ? 13.602 34.406 10.016 1 96.25 127 LYS B CA 1
ATOM 2635 C C . LYS B 1 127 ? 13.477 35.906 10.25 1 96.25 127 LYS B C 1
ATOM 2637 O O . LYS B 1 127 ? 13.75 36.406 11.352 1 96.25 127 LYS B O 1
ATOM 2642 N N . GLU B 1 128 ? 13.055 36.625 9.242 1 95.69 128 GLU B N 1
ATOM 2643 C CA . GLU B 1 128 ? 12.875 38.062 9.32 1 95.69 128 GLU B CA 1
ATOM 2644 C C . GLU B 1 128 ? 11.711 38.406 10.25 1 95.69 128 GLU B C 1
ATOM 2646 O O . GLU B 1 128 ? 11.734 39.469 10.898 1 95.69 128 GLU B O 1
ATOM 2651 N N . PHE B 1 129 ? 10.828 37.531 10.227 1 95.69 129 PHE B N 1
ATOM 2652 C CA . PHE B 1 129 ? 9.625 37.781 11.016 1 95.69 129 PHE B CA 1
ATOM 2653 C C . PHE B 1 129 ? 9.945 37.812 12.5 1 95.69 129 PHE B C 1
ATOM 2655 O O . PHE B 1 129 ? 9.336 38.562 13.258 1 95.69 129 PHE B O 1
ATOM 2662 N N . ILE B 1 130 ? 10.898 37.031 12.953 1 94.12 130 ILE B N 1
ATOM 2663 C CA . ILE B 1 130 ? 11.289 36.969 14.352 1 94.12 130 ILE B CA 1
ATOM 2664 C C . ILE B 1 130 ? 11.688 38.375 14.82 1 94.12 130 ILE B C 1
ATOM 2666 O O . ILE B 1 130 ? 11.242 38.844 15.875 1 94.12 130 ILE B O 1
ATOM 2670 N N . GLN B 1 131 ? 12.43 39.094 14.039 1 93 131 GLN B N 1
ATOM 2671 C CA . GLN B 1 131 ? 12.836 40.469 14.367 1 93 131 GLN B CA 1
ATOM 2672 C C . GLN B 1 131 ? 11.68 41.438 14.156 1 93 131 GLN B C 1
ATOM 2674 O O . GLN B 1 131 ? 11.469 42.344 14.969 1 93 131 GLN B O 1
ATOM 2679 N N . HIS B 1 132 ? 10.914 41.188 13.164 1 95.31 132 HIS B N 1
ATOM 2680 C CA . HIS B 1 132 ? 9.82 42.062 12.812 1 95.31 132 HIS B CA 1
ATOM 2681 C C . HIS B 1 132 ? 8.75 42.094 13.898 1 95.31 132 HIS B C 1
ATOM 2683 O O . HIS B 1 132 ? 8.125 43.125 14.133 1 95.31 132 HIS B O 1
ATOM 2689 N N . GLN B 1 133 ? 8.617 41 14.508 1 91.19 133 GLN B N 1
ATOM 2690 C CA . GLN B 1 133 ? 7.594 40.875 15.547 1 91.19 133 GLN B CA 1
ATOM 2691 C C . GLN B 1 133 ? 7.805 41.938 16.641 1 91.19 133 GLN B C 1
ATOM 2693 O O . GLN B 1 133 ? 6.84 42.469 17.203 1 91.19 133 GLN B O 1
ATOM 2698 N N . THR B 1 134 ? 9.047 42.312 16.859 1 89.25 134 THR B N 1
ATOM 2699 C CA . THR B 1 134 ? 9.367 43.25 17.938 1 89.25 134 THR B CA 1
ATOM 2700 C C . THR B 1 134 ? 9.562 44.656 17.391 1 89.25 134 THR B C 1
ATOM 2702 O O . THR B 1 134 ? 9.508 45.656 18.141 1 89.25 134 THR B O 1
ATOM 2705 N N . GLN B 1 135 ? 9.719 44.812 16.062 1 90.81 135 GLN B N 1
ATOM 2706 C CA . GLN B 1 135 ? 10.094 46.094 15.5 1 90.81 135 GLN B CA 1
ATOM 2707 C C . GLN B 1 135 ? 9.078 46.562 14.461 1 90.81 135 GLN B C 1
ATOM 2709 O O . GLN B 1 135 ? 9.375 47.438 13.656 1 90.81 135 GLN B O 1
ATOM 2714 N N . CYS B 1 136 ? 7.953 46 14.336 1 93.88 136 CYS B N 1
ATOM 2715 C CA . CYS B 1 136 ? 6.941 46.406 13.359 1 93.88 136 CYS B CA 1
ATOM 2716 C C . CYS B 1 136 ? 6.488 47.844 13.602 1 93.88 136 CYS B C 1
ATOM 2718 O O . CYS B 1 136 ? 5.926 48.156 14.648 1 93.88 136 CYS B O 1
ATOM 2720 N N . PRO B 1 137 ? 6.738 48.656 12.75 1 92.44 137 PRO B N 1
ATOM 2721 C CA . PRO B 1 137 ? 6.371 50.062 12.914 1 92.44 137 PRO B CA 1
ATOM 2722 C C . PRO B 1 137 ? 4.867 50.281 13.078 1 92.44 137 PRO B C 1
ATOM 2724 O O . PRO B 1 137 ? 4.434 51.094 13.883 1 92.44 137 PRO B O 1
ATOM 2727 N N . THR B 1 138 ? 4.16 49.469 12.305 1 92.31 138 THR B N 1
ATOM 2728 C CA . THR B 1 138 ? 2.709 49.594 12.375 1 92.31 138 THR B CA 1
ATOM 2729 C C . THR B 1 138 ? 2.199 49.188 13.758 1 92.31 138 THR B C 1
ATOM 2731 O O . THR B 1 138 ? 1.312 49.844 14.305 1 92.31 138 THR B O 1
ATOM 2734 N N . ARG B 1 139 ? 2.756 48.219 14.242 1 91.06 139 ARG B N 1
ATOM 2735 C CA . ARG B 1 139 ? 2.357 47.781 15.57 1 91.06 139 ARG B CA 1
ATOM 2736 C C . ARG B 1 139 ? 2.676 48.812 16.625 1 91.06 139 ARG B C 1
ATOM 2738 O O . ARG B 1 139 ? 1.869 49.062 17.531 1 91.06 139 ARG B O 1
ATOM 2745 N N . GLU B 1 140 ? 3.768 49.312 16.531 1 90.69 140 GLU B N 1
ATOM 2746 C CA . GLU B 1 140 ? 4.188 50.344 17.484 1 90.69 140 GLU B CA 1
ATOM 2747 C C . GLU B 1 140 ? 3.25 51.562 17.453 1 90.69 140 GLU B C 1
ATOM 2749 O O . GLU B 1 140 ? 2.898 52.094 18.5 1 90.69 140 GLU B O 1
ATOM 2754 N N . ILE B 1 141 ? 2.936 51.938 16.297 1 92.69 141 ILE B N 1
ATOM 2755 C CA . ILE B 1 141 ? 2.031 53.062 16.141 1 92.69 141 ILE B CA 1
ATOM 2756 C C . ILE B 1 141 ? 0.675 52.75 16.766 1 92.69 141 ILE B C 1
ATOM 2758 O O . ILE B 1 141 ? 0.112 53.562 17.5 1 92.69 141 ILE B O 1
ATOM 2762 N N . LEU B 1 142 ? 0.221 51.5 16.5 1 90.5 142 LEU B N 1
ATOM 2763 C CA . LEU B 1 142 ? -1.072 51.094 17.031 1 90.5 142 LEU B CA 1
ATOM 2764 C C . LEU B 1 142 ? -1.046 51.031 18.547 1 90.5 142 LEU B C 1
ATOM 2766 O O . LEU B 1 142 ? -2.021 51.406 19.203 1 90.5 142 LEU B O 1
ATOM 2770 N N . LEU B 1 143 ? 0.03 50.594 19.062 1 89.88 143 LEU B N 1
ATOM 2771 C CA . LEU B 1 143 ? 0.164 50.5 20.5 1 89.88 143 LEU B CA 1
ATOM 2772 C C . LEU B 1 143 ? 0.15 51.875 21.141 1 89.88 143 LEU B C 1
ATOM 2774 O O . LEU B 1 143 ? -0.473 52.094 22.188 1 89.88 143 LEU B O 1
ATOM 2778 N N . LYS B 1 144 ? 0.746 52.844 20.578 1 92.69 144 LYS B N 1
ATOM 2779 C CA . LYS B 1 144 ? 0.762 54.219 21.078 1 92.69 144 LYS B CA 1
ATOM 2780 C C . LYS B 1 144 ? -0.634 54.812 21.047 1 92.69 144 LYS B C 1
ATOM 2782 O O . LYS B 1 144 ? -1.043 55.5 21.984 1 92.69 144 LYS B O 1
ATOM 2787 N N . GLN B 1 145 ? -1.306 54.594 19.969 1 91.19 145 GLN B N 1
ATOM 2788 C CA . GLN B 1 145 ? -2.668 55.094 19.844 1 91.19 145 GLN B CA 1
ATOM 2789 C C . GLN B 1 145 ? -3.588 54.5 20.891 1 91.19 145 GLN B C 1
ATOM 2791 O O . GLN B 1 145 ? -4.41 55.188 21.484 1 91.19 145 GLN B O 1
ATOM 2796 N N . TYR B 1 146 ? -3.344 53.219 21.094 1 91 146 TYR B N 1
ATOM 2797 C CA . TYR B 1 146 ? -4.145 52.531 22.109 1 91 146 TYR B CA 1
ATOM 2798 C C . TYR B 1 146 ? -3.863 53.094 23.5 1 91 146 TYR B C 1
ATOM 2800 O O . TYR B 1 146 ? -4.781 53.25 24.297 1 91 146 TYR B O 1
ATOM 2808 N N . GLN B 1 147 ? -2.625 53.438 23.812 1 91.12 147 GLN B N 1
ATOM 2809 C CA . GLN B 1 147 ? -2.244 53.969 25.109 1 91.12 147 GLN B CA 1
ATOM 2810 C C . GLN B 1 147 ? -2.836 55.375 25.312 1 91.12 147 GLN B C 1
ATOM 2812 O O . GLN B 1 147 ? -3.328 55.688 26.391 1 91.12 147 GLN B O 1
ATOM 2817 N N . LYS B 1 148 ? -2.848 56.125 24.266 1 92.06 148 LYS B N 1
ATOM 2818 C CA . LYS B 1 148 ? -3.439 57.469 24.328 1 92.06 148 LYS B CA 1
ATOM 2819 C C . LYS B 1 148 ? -4.941 57.375 24.594 1 92.06 148 LYS B C 1
ATOM 2821 O O . LYS B 1 148 ? -5.469 58.125 25.438 1 92.06 148 LYS B O 1
ATOM 2826 N N . LEU B 1 149 ? -5.566 56.469 23.906 1 91.44 149 LEU B N 1
ATOM 2827 C CA . LEU B 1 149 ? -7.004 56.281 24.062 1 91.44 149 LEU B CA 1
ATOM 2828 C C . LEU B 1 149 ? -7.344 55.781 25.469 1 91.44 149 LEU B C 1
ATOM 2830 O O . LEU B 1 149 ? -8.336 56.219 26.062 1 91.44 149 LEU B O 1
ATOM 2834 N N . ASN B 1 150 ? -6.527 54.938 25.906 1 91.75 150 ASN B N 1
ATOM 2835 C CA . ASN B 1 150 ? -6.734 54.438 27.266 1 91.75 150 ASN B CA 1
ATOM 2836 C C . ASN B 1 150 ? -6.578 55.531 28.312 1 91.75 150 ASN B C 1
ATOM 2838 O O . ASN B 1 150 ? -7.367 55.594 29.25 1 91.75 150 ASN B O 1
ATOM 2842 N N . LYS B 1 151 ? -5.652 56.438 28.203 1 94.06 151 LYS B N 1
ATOM 2843 C CA . LYS B 1 151 ? -5.465 57.562 29.109 1 94.06 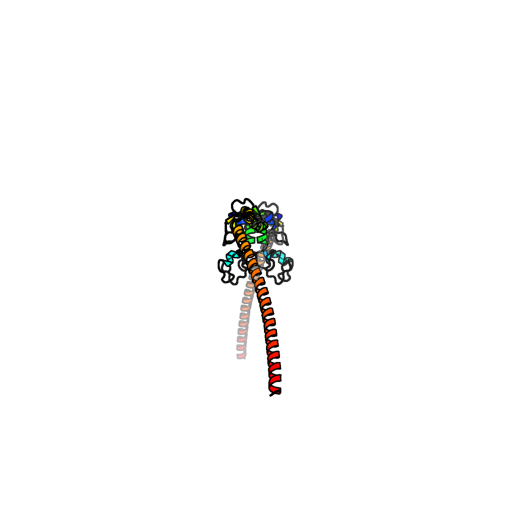151 LYS B CA 1
ATOM 2844 C C . LYS B 1 151 ? -6.66 58.531 29.062 1 94.06 151 LYS B C 1
ATOM 2846 O O . LYS B 1 151 ? -7.125 59 30.094 1 94.06 151 LYS B O 1
ATOM 2851 N N . GLN B 1 152 ? -7.078 58.781 27.938 1 91 152 GLN B N 1
ATOM 2852 C CA . GLN B 1 152 ? -8.25 59.625 27.75 1 91 152 GLN B CA 1
ATOM 2853 C C . GLN B 1 152 ? -9.477 59.031 28.422 1 91 152 GLN B C 1
ATOM 2855 O O . GLN B 1 152 ? -10.242 59.719 29.078 1 91 152 GLN B O 1
ATOM 2860 N N . SER B 1 153 ? -9.672 57.719 28.219 1 92.31 153 SER B N 1
ATOM 2861 C CA . SER B 1 153 ? -10.797 57 28.828 1 92.31 153 SER B CA 1
ATOM 2862 C C . SER B 1 153 ? -10.734 57.094 30.344 1 92.31 153 SER B C 1
ATOM 2864 O O . SER B 1 153 ? -11.758 57.344 31 1 92.31 153 SER B O 1
ATOM 2866 N N . GLU B 1 154 ? -9.523 57 30.891 1 92.75 154 GLU B N 1
ATOM 2867 C CA . GLU B 1 154 ? -9.336 57.125 32.344 1 92.75 154 GLU B CA 1
ATOM 2868 C C . GLU B 1 154 ? -9.68 58.531 32.844 1 92.75 154 GLU B C 1
ATOM 2870 O O . GLU B 1 154 ? -10.297 58.688 33.906 1 92.75 154 GLU B O 1
ATOM 2875 N N . SER B 1 155 ? -9.305 59.562 32.094 1 94 155 SER B N 1
ATOM 2876 C CA . SER B 1 155 ? -9.609 60.969 32.438 1 94 155 SER B CA 1
ATOM 2877 C C . SER B 1 155 ? -11.117 61.219 32.406 1 94 155 SER B C 1
ATOM 2879 O O . SER B 1 155 ? -11.648 61.875 33.312 1 94 155 SER B O 1
ATOM 2881 N N . ILE B 1 156 ? -11.797 60.594 31.469 1 91.69 156 ILE B N 1
ATOM 2882 C CA . ILE B 1 156 ? -13.242 60.75 31.328 1 91.69 156 ILE B CA 1
ATOM 2883 C C . ILE B 1 156 ? -13.961 60.031 32.469 1 91.69 156 ILE B C 1
ATOM 2885 O O . ILE B 1 156 ? -14.898 60.562 33.062 1 91.69 156 ILE B O 1
ATOM 2889 N N . GLU B 1 157 ? -13.43 58.844 32.719 1 92.75 157 GLU B N 1
ATOM 2890 C CA . GLU B 1 157 ? -14 58.094 33.812 1 92.75 157 GLU B CA 1
ATOM 2891 C C . GLU B 1 157 ? -13.867 58.844 35.125 1 92.75 157 GLU B C 1
ATOM 2893 O O . GLU B 1 157 ? -14.797 58.875 35.938 1 92.75 157 GLU B O 1
ATOM 2898 N N . ARG B 1 158 ? -12.773 59.594 35.344 1 94.62 158 ARG B N 1
ATOM 2899 C CA . ARG B 1 158 ? -12.562 60.375 36.531 1 94.62 158 ARG B CA 1
ATOM 2900 C C . ARG B 1 158 ? -13.531 61.562 36.594 1 94.62 158 ARG B C 1
ATOM 2902 O O . ARG B 1 158 ? -14.133 61.844 37.625 1 94.62 158 ARG B O 1
ATOM 2909 N N . LYS B 1 159 ? -13.75 62.156 35.531 1 94.62 159 LYS B N 1
ATOM 2910 C CA . LYS B 1 159 ? -14.672 63.281 35.438 1 94.62 159 LYS B CA 1
ATOM 2911 C C . LYS B 1 159 ? -16.109 62.844 35.719 1 94.62 159 LYS B C 1
ATOM 2913 O O . LYS B 1 159 ? -16.859 63.531 36.406 1 94.62 159 LYS B O 1
ATOM 2918 N N . ILE B 1 160 ? -16.406 61.688 35.281 1 92.75 160 ILE B N 1
ATOM 2919 C CA . ILE B 1 160 ? -17.734 61.156 35.469 1 92.75 160 ILE B CA 1
ATOM 2920 C C . ILE B 1 160 ? -17.953 60.844 36.969 1 92.75 160 ILE B C 1
ATOM 2922 O O . ILE B 1 160 ? -19 61.219 37.531 1 92.75 160 ILE B O 1
ATOM 2926 N N . LYS B 1 161 ? -16.906 60.344 37.594 1 94.75 161 LYS B N 1
ATOM 2927 C CA . LYS B 1 161 ? -17.016 60.062 39.031 1 94.75 161 LYS B CA 1
ATOM 2928 C C . LYS B 1 161 ? -17.141 61.312 39.844 1 94.75 161 LYS B C 1
ATOM 2930 O O . LYS B 1 161 ? -17.922 61.375 40.812 1 94.75 161 LYS B O 1
ATOM 2935 N N . GLU B 1 162 ? -16.406 62.344 39.469 1 93.81 162 GLU B N 1
ATOM 2936 C CA . GLU B 1 162 ? -16.484 63.625 40.125 1 93.81 162 GLU B CA 1
ATOM 2937 C C . GLU B 1 162 ? -17.875 64.25 39.938 1 93.81 162 GLU B C 1
ATOM 2939 O O . GLU B 1 162 ? -18.469 64.75 40.906 1 93.81 162 GLU B O 1
ATOM 2944 N N . LYS B 1 163 ? -18.516 64.25 38.875 1 93.12 163 LYS B N 1
ATOM 2945 C CA . LYS B 1 163 ? -19.844 64.75 38.594 1 93.12 163 LYS B CA 1
ATOM 2946 C C . LYS B 1 163 ? -20.938 63.969 39.312 1 93.12 163 LYS B C 1
ATOM 2948 O O . LYS B 1 163 ? -21.922 64.562 39.812 1 93.12 163 LYS B O 1
ATOM 2953 N N . GLU B 1 164 ? -20.688 62.625 39.344 1 93.19 164 GLU B N 1
ATOM 2954 C CA . GLU B 1 164 ? -21.594 61.781 40.125 1 93.19 164 GLU B CA 1
ATOM 2955 C C . GLU B 1 164 ? -21.562 62.156 41.594 1 93.19 164 GLU B C 1
ATOM 2957 O O . GLU B 1 164 ? -22.609 62.25 42.25 1 93.19 164 GLU B O 1
ATOM 2962 N N . SER B 1 165 ? -20.375 62.438 42.156 1 94.75 165 SER B N 1
ATOM 2963 C CA . SER B 1 165 ? -20.234 62.906 43.531 1 94.75 165 SER B CA 1
ATOM 2964 C C . SER B 1 165 ? -20.906 64.25 43.781 1 94.75 165 SER B C 1
ATOM 2966 O O . SER B 1 165 ? -21.578 64.438 44.781 1 94.75 165 SER B O 1
ATOM 2968 N N . GLU B 1 166 ? -20.75 65.125 42.812 1 93.38 166 GLU B N 1
ATOM 2969 C CA . GLU B 1 166 ? -21.406 66.438 42.875 1 93.38 166 GLU B CA 1
ATOM 2970 C C . GLU B 1 166 ? -22.922 66.312 42.844 1 93.38 166 GLU B C 1
ATOM 2972 O O . GLU B 1 166 ? -23.641 67 43.562 1 93.38 166 GLU B O 1
ATOM 2977 N N . LEU B 1 167 ? -23.406 65.375 42.062 1 93.38 167 LEU B N 1
ATOM 2978 C CA . LEU B 1 167 ? -24.844 65.125 41.938 1 93.38 167 LEU B CA 1
ATOM 2979 C C . LEU B 1 167 ? -25.406 64.562 43.25 1 93.38 167 LEU B C 1
ATOM 2981 O O . LEU B 1 167 ? -26.469 65 43.688 1 93.38 167 LEU B O 1
ATOM 2985 N N . VAL B 1 168 ? -24.656 63.75 43.812 1 95.5 168 VAL B N 1
ATOM 2986 C CA . VAL B 1 168 ? -25.078 63.188 45.094 1 95.5 168 VAL B CA 1
ATOM 2987 C C . VAL B 1 168 ? -25.109 64.312 46.156 1 95.5 168 VAL B C 1
ATOM 2989 O O . VAL B 1 168 ? -26.047 64.375 46.938 1 95.5 168 VAL B O 1
ATOM 2992 N N . ALA B 1 169 ? -24.094 65.188 46.156 1 94.88 169 ALA B N 1
ATOM 2993 C CA . ALA B 1 169 ? -24.047 66.312 47.094 1 94.88 169 ALA B CA 1
ATOM 2994 C C . ALA B 1 169 ? -25.219 67.25 46.875 1 94.88 169 ALA B C 1
ATOM 2996 O O . ALA B 1 169 ? -25.844 67.688 47.844 1 94.88 169 ALA B O 1
ATOM 2997 N N . PHE B 1 170 ? -25.625 67.5 45.688 1 94.75 170 PHE B N 1
ATOM 2998 C CA . PHE B 1 170 ? -26.75 68.375 45.375 1 94.75 170 PHE B CA 1
ATOM 2999 C C . PHE B 1 170 ? -28.062 67.688 45.781 1 94.75 170 PHE B C 1
ATOM 3001 O O . PHE B 1 170 ? -28.938 68.375 46.312 1 94.75 170 PHE B O 1
ATOM 3008 N N . GLU B 1 171 ? -28.141 66.375 45.562 1 93.88 171 GLU B N 1
ATOM 3009 C CA . GLU B 1 171 ? -29.328 65.688 46 1 93.88 171 GLU B CA 1
ATOM 3010 C C . GLU B 1 171 ? -29.484 65.75 47.531 1 93.88 171 GLU B C 1
ATOM 3012 O O . GLU B 1 171 ? -30.578 65.938 48.031 1 93.88 171 GLU B O 1
ATOM 3017 N N . THR B 1 172 ? -28.406 65.625 48.25 1 95 172 THR B N 1
ATOM 3018 C CA . THR B 1 172 ? -28.406 65.75 49.688 1 95 172 THR B CA 1
ATOM 3019 C C . THR B 1 172 ? -28.812 67.188 50.125 1 95 172 THR B C 1
ATOM 3021 O O . THR B 1 172 ? -29.641 67.312 51.031 1 95 172 THR B O 1
ATOM 3024 N N . GLN B 1 173 ? -28.375 68.188 49.469 1 96 173 GLN B N 1
ATOM 3025 C CA . GLN B 1 173 ? -28.719 69.562 49.75 1 96 173 GLN B CA 1
ATOM 3026 C C . GLN B 1 173 ? -30.203 69.812 49.438 1 96 173 GLN B C 1
ATOM 3028 O O . GLN B 1 173 ? -30.875 70.5 50.219 1 96 173 GLN B O 1
ATOM 3033 N N . ASN B 1 174 ? -30.688 69.25 48.375 1 92.81 174 ASN B N 1
ATOM 3034 C CA . ASN B 1 174 ? -32.094 69.375 48.031 1 92.81 174 ASN B CA 1
ATOM 3035 C C . ASN B 1 174 ? -33 68.75 49.062 1 92.81 174 ASN B C 1
ATOM 3037 O O . ASN B 1 174 ? -34.031 69.25 49.438 1 92.81 174 ASN B O 1
ATOM 3041 N N . LYS B 1 175 ? -32.469 67.625 49.594 1 94.94 175 LYS B N 1
ATOM 3042 C CA . LYS B 1 175 ? -33.219 66.938 50.656 1 94.94 175 LYS B CA 1
ATOM 3043 C C . LYS B 1 175 ? -33.25 67.812 51.938 1 94.94 175 LYS B C 1
ATOM 3045 O O . LYS B 1 175 ? -34.281 67.875 52.594 1 94.94 175 LYS B O 1
ATOM 3050 N N . MET B 1 176 ? -32.156 68.438 52.25 1 95.44 176 MET B N 1
ATOM 3051 C CA . MET B 1 176 ? -32.094 69.312 53.406 1 95.44 176 MET B CA 1
ATOM 3052 C C . MET B 1 176 ? -32.969 70.5 53.25 1 95.44 176 MET B C 1
ATOM 3054 O O . MET B 1 176 ? -33.688 70.875 54.188 1 95.44 176 MET B O 1
ATOM 3058 N N . LEU B 1 177 ? -33.125 71.062 52.062 1 93.81 177 LEU B N 1
ATOM 3059 C CA . LEU B 1 177 ? -33.969 72.188 51.781 1 93.81 177 LEU B CA 1
ATOM 3060 C C . LEU B 1 177 ? -35.438 71.812 51.812 1 93.81 177 LEU B C 1
ATOM 3062 O O . LEU B 1 177 ? -36.25 72.562 52.312 1 93.81 177 LEU B O 1
ATOM 3066 N N . MET B 1 178 ? -35.719 70.625 51.344 1 95.06 178 MET B N 1
ATOM 3067 C CA . MET B 1 178 ? -37.094 70.125 51.406 1 95.06 178 MET B CA 1
ATOM 3068 C C . MET B 1 178 ? -37.531 69.938 52.844 1 95.06 178 MET B C 1
ATOM 3070 O O . MET B 1 178 ? -38.656 70.312 53.219 1 95.06 178 MET B O 1
ATOM 3074 N N . THR B 1 179 ? -36.625 69.5 53.656 1 94.75 179 THR B N 1
ATOM 3075 C CA . THR B 1 179 ? -36.906 69.312 55.062 1 94.75 179 THR B CA 1
ATOM 3076 C C . THR B 1 179 ? -37.125 70.688 55.75 1 94.75 179 THR B C 1
ATOM 3078 O O . THR B 1 179 ? -38.062 70.812 56.531 1 94.75 179 THR B O 1
ATOM 3081 N N . GLU B 1 180 ? -36.406 71.625 55.344 1 95.38 180 GLU B N 1
ATOM 3082 C CA . GLU B 1 180 ? -36.531 73 55.906 1 95.38 180 GLU B CA 1
ATOM 3083 C C . GLU B 1 180 ? -37.875 73.625 55.5 1 95.38 180 GLU B C 1
ATOM 3085 O O . GLU B 1 180 ? -38.531 74.312 56.281 1 95.38 180 GLU B O 1
ATOM 3090 N N . ILE B 1 181 ? -38.25 73.375 54.312 1 94.44 181 ILE B N 1
ATOM 3091 C CA . ILE B 1 181 ? -39.5 73.938 53.812 1 94.44 181 ILE B CA 1
ATOM 3092 C C . ILE B 1 181 ? -40.688 73.25 54.531 1 94.44 181 ILE B C 1
ATOM 3094 O O . ILE B 1 181 ? -41.625 73.938 54.938 1 94.44 181 ILE B O 1
ATOM 3098 N N . GLN B 1 182 ? -40.531 71.938 54.719 1 93.69 182 GLN B N 1
ATOM 3099 C CA . GLN B 1 182 ? -41.562 71.25 55.469 1 93.69 182 GLN B CA 1
ATOM 3100 C C . GLN B 1 182 ? -41.688 71.75 56.906 1 93.69 182 GLN B C 1
ATOM 3102 O O . GLN B 1 182 ? -42.781 71.938 57.406 1 93.69 182 GLN B O 1
ATOM 3107 N N . ASP B 1 183 ? -40.562 72.125 57.5 1 94.88 183 ASP B N 1
ATOM 3108 C CA . ASP B 1 183 ? -40.531 72.625 58.844 1 94.88 183 ASP B CA 1
ATOM 3109 C C . ASP B 1 183 ? -41.188 74 58.906 1 94.88 183 ASP B C 1
ATOM 3111 O O . ASP B 1 183 ? -41.969 74.312 59.844 1 94.88 183 ASP B O 1
ATOM 3115 N N . LYS B 1 184 ? -41.125 74.875 57.969 1 93.5 184 LYS B N 1
ATOM 3116 C CA . LYS B 1 184 ? -41.719 76.25 57.906 1 93.5 184 LYS B CA 1
ATOM 3117 C C . LYS B 1 184 ? -43.219 76.125 57.656 1 93.5 184 LYS B C 1
ATOM 3119 O O . LYS B 1 184 ? -44 76.938 58.25 1 93.5 184 LYS B O 1
ATOM 3124 N N . GLU B 1 185 ? -43.5 75.125 56.844 1 92.38 185 GLU B N 1
ATOM 3125 C CA . GLU B 1 185 ? -44.938 74.938 56.562 1 92.38 185 GLU B CA 1
ATOM 3126 C C . GLU B 1 185 ? -45.656 74.438 57.812 1 92.38 185 GLU B C 1
ATOM 3128 O O . GLU B 1 185 ? -46.75 74.938 58.125 1 92.38 185 GLU B O 1
ATOM 3133 N N . ARG B 1 186 ? -44.969 73.688 58.656 1 92.5 186 ARG B N 1
ATOM 3134 C CA . ARG B 1 186 ? -45.531 73.188 59.906 1 92.5 186 ARG B CA 1
ATOM 3135 C C . ARG B 1 186 ? -45.688 74.375 60.906 1 92.5 186 ARG B C 1
ATOM 3137 O O . ARG B 1 186 ? -46.688 74.5 61.594 1 92.5 186 ARG B O 1
ATOM 3144 N N . SER B 1 187 ? -44.781 75.25 60.906 1 91.75 187 SER B N 1
ATOM 3145 C CA . SER B 1 187 ? -44.812 76.375 61.812 1 91.75 187 SER B CA 1
ATOM 3146 C C . SER B 1 187 ? -45.906 77.375 61.438 1 91.75 187 SER B C 1
ATOM 3148 O O . SER B 1 187 ? -46.625 77.875 62.312 1 91.75 187 SER B O 1
ATOM 3150 N N . ILE B 1 188 ? -46.156 77.562 60.125 1 90.62 188 ILE B N 1
ATOM 3151 C CA . ILE B 1 188 ? -47.219 78.438 59.656 1 90.62 188 ILE B CA 1
ATOM 3152 C C . ILE B 1 188 ? -48.594 77.875 59.969 1 90.62 188 ILE B C 1
ATOM 3154 O O . ILE B 1 188 ? -49.469 78.562 60.438 1 90.62 188 ILE B O 1
ATOM 3158 N N . ASN B 1 189 ? -48.625 76.562 59.781 1 91.12 189 ASN B N 1
ATOM 3159 C CA . ASN B 1 189 ? -49.875 75.938 60.062 1 91.12 189 ASN B CA 1
ATOM 3160 C C . ASN B 1 189 ? -50.188 75.938 61.562 1 91.12 189 ASN B C 1
ATOM 3162 O O . ASN B 1 189 ? -51.344 76.188 61.938 1 91.12 189 ASN B O 1
ATOM 3166 N N . ASN B 1 190 ? -49.188 75.875 62.344 1 90.44 190 ASN B N 1
ATOM 3167 C CA . ASN B 1 190 ? -49.344 75.938 63.781 1 90.44 190 ASN B CA 1
ATOM 3168 C C . ASN B 1 190 ? -49.781 77.375 64.188 1 90.44 190 ASN B C 1
ATOM 3170 O O . ASN B 1 190 ? -50.656 77.562 65.062 1 90.44 190 ASN B O 1
ATOM 3174 N N . LEU B 1 191 ? -49.344 78.375 63.531 1 88.06 191 LEU B N 1
ATOM 3175 C CA . LEU B 1 191 ? -49.688 79.812 63.812 1 88.06 191 LEU B CA 1
ATOM 3176 C C . LEU B 1 191 ? -51.094 80.125 63.375 1 88.06 191 LEU B C 1
ATOM 3178 O O . LEU B 1 191 ? -51.844 80.812 64.062 1 88.06 191 LEU B O 1
ATOM 3182 N N . LEU B 1 192 ? -51.562 79.5 62.312 1 88.56 192 LEU B N 1
ATOM 3183 C CA . LEU B 1 192 ? -52.906 79.75 61.812 1 88.56 192 LEU B CA 1
ATOM 3184 C C . LEU B 1 192 ? -53.938 79.062 62.719 1 88.56 192 LEU B C 1
ATOM 3186 O O . LEU B 1 192 ? -55 79.562 62.938 1 88.56 192 LEU B O 1
ATOM 3190 N N . GLN B 1 193 ? -53.531 78.062 63.219 1 87.25 193 GLN B N 1
ATOM 3191 C CA . GLN B 1 193 ? -54.438 77.375 64.125 1 87.25 193 GLN B CA 1
ATOM 3192 C C . GLN B 1 193 ? -54.594 78.125 65.438 1 87.25 193 GLN B C 1
ATOM 3194 O O . GLN B 1 193 ? -55.688 78.188 66 1 87.25 193 GLN B O 1
ATOM 3199 N N . VAL B 1 194 ? -53.688 78.812 65.812 1 85.94 194 VAL B N 1
ATOM 3200 C CA . VAL B 1 194 ? -53.781 79.562 67.062 1 85.94 194 VAL B CA 1
ATOM 3201 C C . VAL B 1 194 ? -54.594 80.812 66.812 1 85.94 194 VAL B C 1
ATOM 3203 O O . VAL B 1 194 ? -55.375 81.188 67.688 1 85.94 194 VAL B O 1
ATOM 3206 N N . HIS B 1 195 ? -54.531 81.438 65.75 1 85.62 195 HIS B N 1
ATOM 3207 C CA . HIS B 1 195 ? -55.312 82.688 65.438 1 85.62 195 HIS B CA 1
ATOM 3208 C C . HIS B 1 195 ? -56.781 82.312 65.25 1 85.62 195 HIS B C 1
ATOM 3210 O O . HIS B 1 195 ? -57.656 83.062 65.688 1 85.62 1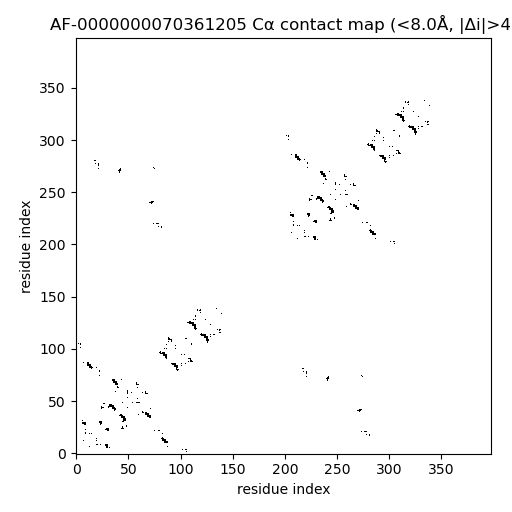95 HIS B O 1
ATOM 3216 N N . SER B 1 196 ? -57.188 81.375 64.688 1 79.75 196 SER B N 1
ATOM 3217 C CA . SER B 1 196 ? -58.562 81 64.5 1 79.75 196 SER B CA 1
ATOM 3218 C C . SER B 1 196 ? -59.219 80.625 65.812 1 79.75 196 SER B C 1
ATOM 3220 O O . SER B 1 196 ? -60.438 80.75 66 1 79.75 196 SER B O 1
ATOM 3222 N N . SER B 1 197 ? -58.5 80.188 66.688 1 74.69 197 SER B N 1
ATOM 3223 C CA . SER B 1 197 ? -59.094 79.812 67.938 1 74.69 197 SER B CA 1
ATOM 3224 C C . SER B 1 197 ? -59.344 81.125 68.75 1 74.69 197 SER B C 1
ATOM 3226 O O . SER B 1 197 ? -60.031 81.062 69.812 1 74.69 197 SER B O 1
ATOM 3228 N N . HIS B 1 198 ? -58.625 82.125 68.5 1 71.44 198 HIS B N 1
ATOM 3229 C CA . HIS B 1 198 ? -58.844 83.312 69.25 1 71.44 198 HIS B CA 1
ATOM 3230 C C . HIS B 1 198 ? -59.844 84.25 68.625 1 71.44 198 HIS B C 1
ATOM 3232 O O . HIS B 1 198 ? -60.281 85.25 69.188 1 71.44 198 HIS B O 1
ATOM 3238 N N . THR B 1 199 ? -60.281 84 67.438 1 57.19 199 THR B N 1
ATOM 3239 C CA . THR B 1 199 ? -61.469 84.75 67 1 57.19 199 THR B CA 1
ATOM 3240 C C . THR B 1 199 ? -62.688 83.875 67 1 57.19 199 THR B C 1
ATOM 3242 O O . THR B 1 199 ? -62.625 82.688 66.688 1 57.19 199 THR B O 1
#

pLDDT: mean 91.46, std 9.88, range [39.47, 98.69]

Radius of gyration: 53.1 Å; Cα contacts (8 Å, |Δi|>4): 427; chains: 2; bounding box: 84×184×114 Å

Foldseek 3Di:
DPPDDDFAALVFKDDDNVLSQVQAAPQPRGGADQWKAKPPPRDIHHPVSQCVPPVPDSADPVGDPPIDIHGHDVVSVVSQQRMWGQAPQPPGRDIGRPVCRVVCNVQPQRDWDFDPPPVGRDIDGNVVVVVCVVVVPVVVVVVVVVVVVVVVVVVVVVVVVVVVVVVVVVVVVVVVVVVVVVVVVVVVVVVVVVVVVVD/DPPDDDFAALVFKDDDNVLSQVQAAPQPRGGADQWKAKPPPRDIHHPVSQCVPPVPPSADPVGDPPIDIHGHDVVSVVSQQRMWGQAPQPPGRDIGRPVCRVVCNVQPQRDWDFDPPPVGRDIDGNVVVVVCVVVVPVVVVVVVVVVVVVVVVVVVVVVVVVVVVVVVVVVVVVVVVVVVVVVVVVVVVVVVVVVVVVD

InterPro domains:
  IPR013083 Zinc finger, RING/FYVE/PHD-type [G3DSA:3.30.40.10] (11-116)

Solvent-accessible surface area (backbone atoms only — not comparable to full-atom values): 22524 Å² total; per-residue (Å²): 122,82,82,73,76,73,84,47,49,58,89,35,53,44,65,61,67,73,58,52,70,69,54,37,17,83,85,80,50,18,48,62,49,71,44,32,17,32,70,78,76,36,49,62,38,23,46,67,58,49,49,68,68,46,68,55,71,81,62,42,97,85,67,57,78,91,51,48,79,36,75,56,40,55,61,57,57,58,55,45,64,70,30,30,34,41,51,82,39,69,95,43,86,53,70,33,42,57,86,51,35,65,62,46,58,76,63,32,50,45,30,75,42,59,47,84,51,82,88,60,54,49,76,41,31,39,55,54,41,65,57,38,73,79,61,39,62,58,56,52,52,51,51,51,52,50,50,52,52,51,52,50,50,52,53,50,52,50,51,50,52,53,51,51,53,50,49,50,52,49,51,52,51,50,51,53,51,51,50,50,51,52,52,51,51,52,52,50,50,54,52,52,54,54,53,57,70,74,98,123,83,85,73,76,73,85,47,50,59,88,36,52,45,67,60,67,75,57,52,69,69,52,36,17,82,87,79,49,18,47,62,47,72,45,32,18,33,72,80,76,36,51,63,37,24,45,68,58,50,50,68,65,51,64,60,71,80,61,42,97,83,67,57,78,92,50,46,78,35,75,57,39,57,61,57,55,57,55,46,65,70,32,31,34,40,51,83,38,70,92,43,86,53,71,33,43,56,86,50,34,65,61,45,57,77,63,33,52,48,31,75,42,60,46,84,51,82,88,59,52,49,77,39,32,39,54,55,41,65,58,38,74,78,62,40,63,58,56,52,51,51,51,52,52,50,52,53,51,51,52,50,50,52,53,50,52,49,52,49,51,53,51,52,52,51,50,51,52,50,52,52,51,50,51,52,50,51,51,51,50,52,52,52,52,51,53,50,53,55,53,52,55,56,54,58,71,73,99

Nearest PDB structures (foldseek):
  3hcs-assembly1_A  TM=6.131E-01  e=1.192E-06  Homo sapiens
  2y43-assembly1_B  TM=7.549E-01  e=8.420E-03  Homo sapiens
  4s3o-assembly1_E  TM=6.999E-01  e=3.609E-03  Homo sapiens
  8pp7-assembly1_M  TM=7.580E-01  e=1.093E-02  Homo sapiens
  9dgg-assembly1_K  TM=6.505E-01  e=1.964E-02  Homo sapiens

Secondary structure (DSSP, 8-state):
----PPP-BGGGEES-HHHHTTSB-TTT-BB-SSEEEETTT--EEEHHHHHHH--STT--TT--SS--EEEPPHHHHHHHTT-EEE--STT---EEEHHHHHHHHHH-TT-EEE-SSTTT--EEEHHHHHHHHHH-HHHHHHHHHHHHHHHHHHHHHHHHHHHHHHHHHHHHHHHHHHHHHHHHHHHHHHHHHHHHHH-/----PPP-BGGGEES-HHHHTTSB-TTT-BB-SSEEEETTT--EEEHHHHHHH-TTTT--TT--SS--EEEPPHHHHHHHTT-EEE--STT---EEEHHHHHHHHHH-TT-EEE-SSTTT--EEEHHHHHHHHHH-HHHHHHHHHHHHHHHHHHHHHHHHHHHHHHHHHHHHHHHHHHHHHHHHHHHHHHHHHHHHHH-

Sequence (398 aa):
MELHIPPIPQERLVGDKNLIKKIVCPLCTCIFKQPLMCNKCMNMWCLSCLKDDYFVEQSCPRKCENVQLLQSPPLLNDILSLINIQCINKLCPEVKTVEEYSQHYLDCPFRLVLCPVDECMKEMTNKEFIQHQTQCPTREILLKQYQKLNKQSESIERKIKEKESELVAFETQNKMLMTEIQDKERSINNLLQVHSSHTMELHIPPIPQERLVGDKNLIKKIVCPLCTCIFKQPLMCNKCMNMWCLSCLKDDYFVEQSCPRKCENVQLLQSPPLLNDILSLINIQCINKLCPEVKTVEEYSQHYLDCPFRLVLCPVDECMKEMTNKEFIQHQTQCPTREILLKQYQKLNKQSESIERKIKEKESELVAFETQNKMLMTEIQDKERSINNLLQVHSSHT